Protein AF-A0A846J584-F1 (afdb_monomer_lite)

Secondary structure (DSSP, 8-state):
-EEEEEES---HHHHHHHHHHHHHH-SS-EEEEEEEEHHHHHHHHTT-TT-EEEEE-SSS--HHHHTT-HHHHHHHHT--BSEEEEE-SSSS-TTTHHHHHHHTTS-BS-EEEE-TT--EEEE---HHHHHHHHHHHHHHHHHHHHHHHHHHHHHHHHHHHHHHHHHHH----S-HHHHHHHHHHH--HHHHHHHHHHHHHHTT-EEE-HHHIIIIITTSS--EEEEEEEE-S-STHHHHHHHHHHHHT---EEEE-TTT--HHHHHHHHHTT-EEEEEE-HHHHHHHHTT-SS--HHHHHHHHHHHHHHHHHHHHHHT----EEEE---HHHHHHTB-GGGGTTTS-GGGGT-SEETT-HHHHHHT--EEEEB--TTBGGGBSSS--HHHHHHHT-SEEEEEE-GGGGS--HHHHHHHHHHHHTT-SB-----------TT-B-

pLDDT: mean 90.11, std 8.94, range [53.75, 98.88]

Foldseek 3Di:
DAEEEEEEDAPPLQVVVVVVVVVVVDPDDYQYEYEYEPVRCVVPCVPCVRYHYQYDDDPDQAPVSVVVCPVSLCVQAVDAHAEYEYEYAAPDDPPCLRVLLVVLSGHYPWYWYAYNVRDIDIDDRDNVVSVVVVVVLVVVLVQLVVQQVVCVVVVVVVLVVQLCCCVPVVDDPLADDVNLCCCLRRLFLVSVVLSLLVLCVVLQEQAEEPVCCVPPPQPHQGFYEAAEEEAPDQDCLLVVNLVSCVVVVYEYEYADEPVNDDLVSLLVCVVSVHAYAHADAQLLVQCVVVVNQEDDPVSLVVSLVVLLVVQVVSCVSNVHQHAEYEYDPDPSCVSHLATPCLSPPPDDCVSSVHNYYPLHPCCCVPGEQAEWEFAACLEQSGTPAQDDSSVCVVVVRRYYYYYYHSDNSGDDSVVSSVSVVCVVVVNGHNGDHDGDDRQDPRRGD

Radius of gyration: 26.28 Å; chains: 1; bounding box: 61×55×70 Å

Sequence (445 aa):
MKKIMIIRSANLKVINNLIKFINNKFQEEVKIYCLTNESGYENLRLQHRNIKFLIYKYNIFGYKFLRKDKSLLNSINKNIYDELYIPSSYDHFEDLYNVLEIASKIKSKKYILYDCNSNMKEITLSYYDIVLTNLHRKLIKIMLTITEKFYSIIRKIYTRGILNKVLKKDVRVDIGDKFLKDIILYNNRFDYYKCYIELAKAKGYIVTSLIDYINNYKDSNESVLILRHDVDSKTDNTKKMFEIECKKKVYSTYYFRWETFNKELINNINQNEFEVGLHYETLAEYCIKNNILTVNKEQIDECREILRQEIIDFNKKANVKVKTVANHGHPYNIHLKVSNNILLEDRDYRYFGVELEAYDKKLYEDYIVTHIMDNNIMVNYGFSYKSNPIEAIKRGDKVIVFLAHPEHWRYSLNDRLKMYLNYKNGNYVKSTYREFVRILKEGIL

Structure (mmCIF, N/CA/C/O backbone):
data_AF-A0A846J584-F1
#
_entry.id   AF-A0A846J584-F1
#
loop_
_atom_site.group_PDB
_atom_site.id
_atom_site.type_symbol
_atom_site.label_atom_id
_atom_site.label_alt_id
_atom_site.label_comp_id
_atom_site.label_asym_id
_atom_site.label_entity_id
_atom_site.label_seq_id
_atom_site.pdbx_PDB_ins_code
_atom_site.Cartn_x
_atom_site.Cartn_y
_atom_site.Cartn_z
_atom_site.occupancy
_atom_site.B_iso_or_equiv
_atom_site.auth_seq_id
_atom_site.auth_comp_id
_atom_site.auth_asym_id
_atom_site.auth_atom_id
_atom_site.pdbx_PDB_model_num
ATOM 1 N N . MET A 1 1 ? 25.401 -9.742 -47.052 1.00 85.25 1 MET A N 1
ATOM 2 C CA . MET A 1 1 ? 25.636 -9.601 -45.595 1.00 85.25 1 MET A CA 1
ATOM 3 C C . MET A 1 1 ? 24.681 -8.573 -45.002 1.00 85.25 1 MET A C 1
ATOM 5 O O . MET A 1 1 ? 24.826 -7.378 -45.268 1.00 85.25 1 MET A O 1
ATOM 9 N N . LYS A 1 2 ? 23.697 -9.032 -44.223 1.00 91.25 2 LYS A N 1
ATOM 10 C CA . LYS A 1 2 ? 22.693 -8.158 -43.590 1.00 91.25 2 LYS A CA 1
ATOM 11 C C . LYS A 1 2 ? 23.278 -7.401 -42.404 1.00 91.25 2 LYS A C 1
ATOM 13 O O . LYS A 1 2 ? 24.132 -7.926 -41.692 1.00 91.25 2 LYS A O 1
ATOM 18 N N . LYS A 1 3 ? 22.816 -6.171 -42.175 1.00 94.81 3 LYS A N 1
ATOM 19 C CA . LYS A 1 3 ? 23.233 -5.344 -41.030 1.00 94.81 3 LYS A CA 1
ATOM 20 C C . LYS A 1 3 ? 22.085 -5.217 -40.042 1.00 94.81 3 LYS A C 1
ATOM 22 O O . LYS A 1 3 ? 21.055 -4.639 -40.377 1.00 94.81 3 LYS A O 1
ATOM 27 N N . ILE A 1 4 ? 22.278 -5.702 -38.821 1.00 96.31 4 ILE A N 1
ATOM 28 C CA . ILE A 1 4 ? 21.248 -5.699 -37.775 1.00 96.31 4 ILE A CA 1
ATOM 29 C C . ILE A 1 4 ? 21.679 -4.780 -36.640 1.00 96.31 4 ILE A C 1
ATOM 31 O O . ILE A 1 4 ? 22.832 -4.829 -36.214 1.00 96.31 4 ILE A O 1
ATOM 35 N N . MET A 1 5 ? 20.767 -3.935 -36.161 1.00 96.31 5 MET A N 1
ATOM 36 C CA . MET A 1 5 ? 20.988 -3.080 -34.994 1.00 96.31 5 MET A CA 1
ATOM 37 C C . MET A 1 5 ? 20.191 -3.605 -33.801 1.00 96.31 5 MET A C 1
ATOM 39 O O . MET A 1 5 ? 19.013 -3.913 -33.930 1.00 96.31 5 MET A O 1
ATOM 43 N N . ILE A 1 6 ? 20.809 -3.631 -32.627 1.00 94.56 6 ILE A N 1
ATOM 44 C CA . ILE A 1 6 ? 20.147 -3.823 -31.337 1.00 94.56 6 ILE A CA 1
ATOM 45 C C . ILE A 1 6 ? 20.335 -2.532 -30.537 1.00 94.56 6 ILE A C 1
ATOM 47 O O . ILE A 1 6 ? 21.457 -2.034 -30.425 1.00 94.56 6 ILE A O 1
ATOM 51 N N . ILE A 1 7 ? 19.254 -1.964 -29.999 1.00 89.62 7 ILE A N 1
ATOM 52 C CA . ILE A 1 7 ? 19.310 -0.742 -29.185 1.00 89.62 7 ILE A CA 1
ATOM 53 C C . ILE A 1 7 ? 18.897 -1.043 -27.753 1.00 89.62 7 ILE A C 1
ATOM 55 O O . ILE A 1 7 ? 17.764 -1.462 -27.542 1.00 89.62 7 ILE A O 1
ATOM 59 N N . ARG A 1 8 ? 19.757 -0.656 -26.797 1.00 79.25 8 ARG A N 1
ATOM 60 C CA . ARG A 1 8 ? 19.634 -0.856 -25.343 1.00 79.25 8 ARG A CA 1
ATOM 61 C C . ARG A 1 8 ? 19.942 -2.302 -24.933 1.00 79.25 8 ARG A C 1
ATOM 63 O O . ARG A 1 8 ? 19.627 -3.251 -25.642 1.00 79.25 8 ARG A O 1
ATOM 70 N N . SER A 1 9 ? 20.566 -2.464 -23.767 1.00 66.94 9 SER A N 1
ATOM 71 C CA . SER A 1 9 ? 20.728 -3.767 -23.121 1.00 66.94 9 SER A CA 1
ATOM 72 C C . SER A 1 9 ? 19.435 -4.198 -22.417 1.00 66.94 9 SER A C 1
ATOM 74 O O . SER A 1 9 ? 18.759 -3.400 -21.763 1.00 66.94 9 SER A O 1
ATOM 76 N N . ALA A 1 10 ? 19.101 -5.477 -22.540 1.00 74.44 10 ALA A N 1
ATOM 77 C CA . ALA A 1 10 ? 18.152 -6.174 -21.677 1.00 74.44 10 ALA A CA 1
ATOM 78 C C . ALA A 1 10 ? 18.933 -7.144 -20.779 1.00 74.44 10 ALA A C 1
ATOM 80 O O . ALA A 1 10 ? 20.167 -7.176 -20.820 1.00 74.44 10 ALA A O 1
ATOM 81 N N . ASN A 1 11 ? 18.237 -7.935 -19.963 1.00 79.44 11 ASN A N 1
ATOM 82 C CA . ASN A 1 11 ? 18.909 -9.002 -19.231 1.00 79.44 11 ASN A CA 1
ATOM 83 C C . ASN A 1 11 ? 19.603 -9.972 -20.214 1.00 79.44 11 ASN A C 1
ATOM 85 O O . ASN A 1 11 ? 19.223 -10.098 -21.384 1.00 79.44 11 ASN A O 1
ATOM 89 N N . LEU A 1 12 ? 20.643 -10.649 -19.728 1.00 81.00 12 LEU A N 1
ATOM 90 C CA . LEU A 1 12 ? 21.519 -11.469 -20.563 1.00 81.00 12 LEU A CA 1
ATOM 91 C C . LEU A 1 12 ? 20.762 -12.588 -21.293 1.00 81.00 12 LEU A C 1
ATOM 93 O O . LEU A 1 12 ? 21.022 -12.849 -22.463 1.00 81.00 12 LEU A O 1
ATOM 97 N N . LYS A 1 13 ? 19.772 -13.194 -20.626 1.00 82.94 13 LYS A N 1
ATOM 98 C CA . LYS A 1 13 ? 18.920 -14.244 -21.196 1.00 82.94 13 LYS A CA 1
ATOM 99 C C . LYS A 1 13 ? 18.160 -13.749 -22.431 1.00 82.94 13 LYS A C 1
ATOM 101 O O . LYS A 1 13 ? 18.179 -14.418 -23.461 1.00 82.94 13 LYS A O 1
ATOM 106 N N . VAL A 1 14 ? 17.539 -12.572 -22.354 1.00 85.06 14 VAL A N 1
ATOM 107 C CA . VAL A 1 14 ? 16.787 -11.976 -23.471 1.00 85.06 14 VAL A CA 1
ATOM 108 C C . VAL A 1 14 ? 17.706 -11.652 -24.642 1.00 85.06 14 VAL A C 1
ATOM 110 O O . VAL A 1 14 ? 17.381 -11.990 -25.778 1.00 85.06 14 VAL A O 1
ATOM 113 N N . ILE A 1 15 ? 18.871 -11.055 -24.378 1.00 88.81 15 ILE A N 1
ATOM 114 C CA . ILE A 1 15 ? 19.837 -10.734 -25.435 1.00 88.81 15 ILE A CA 1
ATOM 115 C C . ILE A 1 15 ? 20.374 -12.005 -26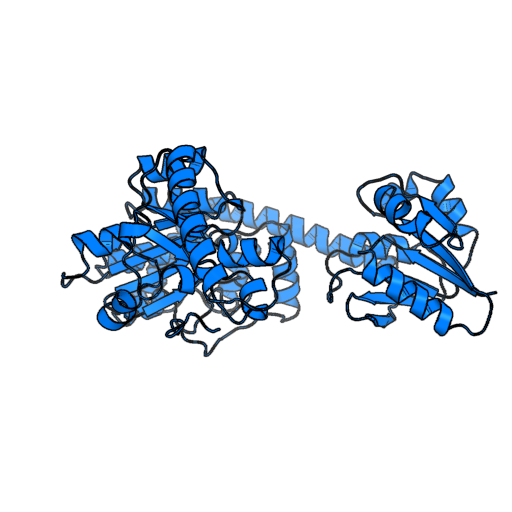.106 1.00 88.81 15 ILE A C 1
ATOM 117 O O . ILE A 1 15 ? 20.438 -12.060 -27.332 1.00 88.81 15 ILE A O 1
ATOM 121 N N . ASN A 1 16 ? 20.691 -13.049 -25.335 1.00 88.75 16 ASN A N 1
ATOM 122 C CA . ASN A 1 16 ? 21.162 -14.326 -25.876 1.00 88.75 16 ASN A CA 1
ATOM 123 C C . ASN A 1 16 ? 20.105 -14.990 -26.769 1.00 88.75 16 ASN A C 1
ATOM 125 O O . ASN A 1 16 ? 20.427 -15.446 -27.868 1.00 88.75 16 ASN A O 1
ATOM 129 N N . ASN A 1 17 ? 18.842 -14.989 -26.336 1.00 90.31 17 ASN A N 1
ATOM 130 C CA . ASN A 1 17 ? 17.733 -15.512 -27.131 1.00 90.31 17 ASN A CA 1
ATOM 131 C C . ASN A 1 17 ? 17.541 -14.717 -28.428 1.00 90.31 17 ASN A C 1
ATOM 133 O O . ASN A 1 17 ? 17.420 -15.314 -29.496 1.00 90.31 17 ASN A O 1
ATOM 137 N N . LEU A 1 18 ? 17.589 -13.384 -28.351 1.00 92.94 18 LEU A N 1
ATOM 138 C CA . LEU A 1 18 ? 17.469 -12.512 -29.516 1.00 92.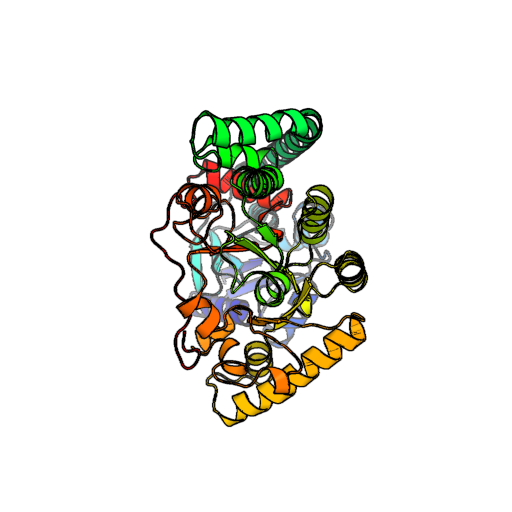94 18 LEU A CA 1
ATOM 139 C C . LEU A 1 18 ? 18.601 -12.748 -30.528 1.00 92.94 18 LEU A C 1
ATOM 141 O O . LEU A 1 18 ? 18.347 -12.842 -31.726 1.00 92.94 18 LEU A O 1
ATOM 145 N N . ILE A 1 19 ? 19.848 -12.880 -30.072 1.00 91.19 19 ILE A N 1
ATOM 146 C CA . ILE A 1 19 ? 20.993 -13.145 -30.957 1.00 91.19 19 ILE A CA 1
ATOM 147 C C . ILE A 1 19 ? 20.850 -14.512 -31.630 1.00 91.19 19 ILE A C 1
ATOM 149 O O . ILE A 1 19 ? 21.031 -14.619 -32.844 1.00 91.19 19 ILE A O 1
ATOM 153 N N . LYS A 1 20 ? 20.473 -15.548 -30.869 1.00 91.00 20 LYS A N 1
ATOM 154 C CA . LYS A 1 20 ? 20.197 -16.884 -31.417 1.00 91.00 20 LYS A CA 1
ATOM 155 C C . LYS A 1 20 ? 19.099 -16.826 -32.479 1.00 91.00 20 LYS A C 1
ATOM 157 O O . LYS A 1 20 ? 19.246 -17.415 -33.546 1.00 91.00 20 LYS A O 1
ATOM 162 N N . PHE A 1 21 ? 18.030 -16.080 -32.210 1.00 92.31 21 PHE A N 1
ATOM 163 C CA . PHE A 1 21 ? 16.949 -15.861 -33.161 1.00 92.31 21 PHE A CA 1
ATOM 164 C C . PHE A 1 21 ? 17.435 -15.174 -34.446 1.00 92.31 21 PHE A C 1
ATOM 166 O O . PHE A 1 21 ? 17.156 -15.670 -35.534 1.00 92.31 21 PHE A O 1
ATOM 173 N N . ILE A 1 22 ? 18.197 -14.078 -34.340 1.00 92.69 22 ILE A N 1
ATOM 174 C CA . ILE A 1 22 ? 18.735 -13.344 -35.498 1.00 92.69 22 ILE A CA 1
ATOM 175 C C . ILE A 1 22 ? 19.598 -14.262 -36.372 1.00 92.69 22 ILE A C 1
ATOM 177 O O . ILE A 1 22 ? 19.417 -14.287 -37.588 1.00 92.69 22 ILE A O 1
ATOM 181 N N . ASN A 1 23 ? 20.497 -15.036 -35.758 1.00 89.62 23 ASN A N 1
ATOM 182 C CA . ASN A 1 23 ? 21.382 -15.951 -36.481 1.00 89.62 23 ASN A CA 1
ATOM 183 C C . ASN A 1 23 ? 20.608 -17.078 -37.176 1.00 89.62 23 ASN A C 1
ATOM 185 O O . ASN A 1 23 ? 20.941 -17.440 -38.295 1.00 89.62 23 ASN A O 1
ATOM 189 N N . ASN A 1 24 ? 19.553 -17.605 -36.549 1.00 89.62 24 ASN A N 1
ATOM 190 C CA . ASN A 1 24 ? 18.721 -18.644 -37.159 1.00 89.62 24 ASN A CA 1
ATOM 191 C C . ASN A 1 24 ? 17.820 -18.097 -38.275 1.00 89.62 24 ASN A C 1
ATOM 193 O O . ASN A 1 24 ? 17.528 -18.797 -39.241 1.00 89.62 24 ASN A O 1
ATOM 197 N N . LYS A 1 25 ? 17.345 -16.854 -38.134 1.00 90.19 25 LYS A N 1
ATOM 198 C CA . LYS A 1 25 ? 16.431 -16.213 -39.087 1.00 90.19 25 LYS A CA 1
ATOM 199 C C . LYS A 1 25 ? 17.097 -15.942 -40.434 1.00 90.19 25 LYS A C 1
ATOM 201 O O . LYS A 1 25 ? 16.431 -15.988 -41.468 1.00 90.19 25 LYS A O 1
ATOM 206 N N . PHE A 1 26 ? 18.379 -15.595 -40.434 1.00 85.69 26 PHE A N 1
ATOM 207 C CA . PHE A 1 26 ? 19.097 -15.232 -41.647 1.00 85.69 26 PHE A CA 1
ATOM 208 C C . PHE A 1 26 ? 20.059 -16.349 -42.046 1.00 85.69 26 PHE A C 1
ATOM 210 O O . PHE A 1 26 ? 21.031 -16.615 -41.357 1.00 85.69 26 PHE A O 1
ATOM 217 N N . GLN A 1 27 ? 19.796 -16.968 -43.198 1.00 69.94 27 GLN A N 1
ATOM 218 C CA . GLN A 1 27 ? 20.625 -18.034 -43.781 1.00 69.94 27 GLN A CA 1
ATOM 219 C C . GLN A 1 27 ? 21.955 -17.524 -44.379 1.00 69.94 27 GLN A C 1
ATOM 221 O O . GLN A 1 27 ? 22.764 -18.313 -44.854 1.00 69.94 27 GLN A O 1
ATOM 226 N N . GLU A 1 28 ? 22.185 -16.208 -44.363 1.00 78.44 28 GLU A N 1
ATOM 227 C CA . GLU A 1 28 ? 23.407 -15.544 -44.826 1.00 78.44 28 GLU A CA 1
ATOM 228 C C . GLU A 1 28 ? 24.179 -14.950 -43.643 1.00 78.44 28 GLU A C 1
ATOM 230 O O . GLU A 1 28 ? 23.599 -14.662 -42.598 1.00 78.44 28 GLU A O 1
ATOM 235 N N . GLU A 1 29 ? 25.467 -14.651 -43.836 1.00 83.19 29 GLU A N 1
ATOM 236 C CA . GLU A 1 29 ? 26.279 -13.963 -42.830 1.00 83.19 29 GLU A CA 1
ATOM 237 C C . GLU A 1 29 ? 25.652 -12.608 -42.422 1.00 83.19 29 GLU A C 1
ATOM 239 O O . GLU A 1 29 ? 25.266 -11.777 -43.262 1.00 83.19 29 GLU A O 1
ATOM 244 N N . VAL A 1 30 ? 25.540 -12.382 -41.108 1.00 91.44 30 VAL A N 1
ATOM 245 C CA . VAL A 1 30 ? 24.916 -11.197 -40.503 1.00 91.44 30 VAL A CA 1
ATOM 246 C C . VAL A 1 30 ? 25.947 -10.411 -39.707 1.00 91.44 30 VAL A C 1
ATOM 248 O O . VAL A 1 30 ? 26.679 -10.959 -38.889 1.00 91.44 30 VAL A O 1
ATOM 251 N N . LYS A 1 31 ? 25.947 -9.088 -39.873 1.00 94.25 31 LYS A N 1
ATOM 252 C CA . LYS A 1 31 ? 26.741 -8.172 -39.056 1.00 94.25 31 LYS A CA 1
ATOM 253 C C . LYS A 1 31 ? 25.859 -7.484 -38.021 1.00 94.25 31 LYS A C 1
ATOM 255 O O . LYS A 1 31 ? 25.029 -6.642 -38.372 1.00 94.25 31 LYS A O 1
ATOM 260 N N . ILE A 1 32 ? 26.060 -7.825 -36.751 1.00 94.25 32 ILE A N 1
ATOM 261 C CA . ILE A 1 32 ? 25.271 -7.302 -35.631 1.00 94.25 32 ILE A CA 1
ATOM 262 C C . ILE A 1 32 ? 25.986 -6.107 -34.993 1.00 94.25 32 ILE A C 1
ATOM 264 O O . ILE A 1 32 ? 27.171 -6.165 -34.661 1.00 94.25 32 ILE A O 1
ATOM 268 N N . TYR A 1 33 ? 25.241 -5.024 -34.803 1.00 95.38 33 TYR A N 1
ATOM 269 C CA . TYR A 1 33 ? 25.648 -3.822 -34.091 1.00 95.38 33 TYR A CA 1
ATOM 270 C C . TYR A 1 33 ? 24.803 -3.697 -32.824 1.00 95.38 33 TYR A C 1
ATOM 272 O O . TYR A 1 33 ? 23.591 -3.888 -32.878 1.00 95.38 33 TYR A O 1
ATOM 280 N N . CYS A 1 34 ? 25.419 -3.362 -31.692 1.00 93.31 34 CYS A N 1
ATOM 281 C CA . CYS A 1 34 ? 24.706 -3.200 -30.425 1.00 93.31 34 CYS A CA 1
ATOM 282 C C . CYS A 1 34 ? 25.018 -1.839 -29.802 1.00 93.31 34 CYS A C 1
ATOM 284 O O . CYS A 1 34 ? 26.150 -1.586 -29.386 1.00 93.31 34 CYS A O 1
ATOM 286 N N . LEU A 1 35 ? 24.014 -0.963 -29.745 1.00 92.50 35 LEU A N 1
ATOM 287 C CA . LEU A 1 35 ? 24.073 0.300 -29.016 1.00 92.50 35 LEU A CA 1
ATOM 288 C C . LEU A 1 35 ? 23.694 0.039 -27.553 1.00 92.50 35 LEU A C 1
ATOM 290 O O . LEU A 1 35 ? 22.526 -0.202 -27.250 1.00 92.50 35 LEU A O 1
ATOM 294 N N . THR A 1 36 ? 24.666 0.107 -26.644 1.00 88.31 36 THR A N 1
ATOM 295 C CA . THR A 1 36 ? 24.496 -0.218 -25.215 1.00 88.31 36 THR A CA 1
ATOM 296 C C . THR A 1 36 ? 25.298 0.728 -24.324 1.00 88.31 36 THR A C 1
ATOM 298 O O . THR A 1 36 ? 26.233 1.368 -24.791 1.00 88.31 36 THR A O 1
ATOM 301 N N . ASN A 1 37 ? 24.949 0.828 -23.039 1.00 84.94 37 ASN A N 1
ATOM 302 C CA . ASN A 1 37 ? 25.782 1.508 -22.044 1.00 84.94 37 ASN A CA 1
ATOM 303 C C . ASN A 1 37 ? 27.000 0.650 -21.649 1.00 84.94 37 ASN A C 1
ATOM 305 O O . ASN A 1 37 ? 27.089 -0.518 -22.033 1.00 84.94 37 ASN A O 1
ATOM 309 N N . GLU A 1 38 ? 27.920 1.225 -20.870 1.00 83.38 38 GLU A N 1
ATOM 310 C CA . GLU A 1 38 ? 29.148 0.549 -20.416 1.00 83.38 38 GLU A CA 1
ATOM 311 C C . GLU A 1 38 ? 28.853 -0.751 -19.661 1.00 83.38 38 GLU A C 1
ATOM 313 O O . GLU A 1 38 ? 29.389 -1.795 -20.013 1.00 83.38 38 GLU A O 1
ATOM 318 N N . SER A 1 39 ? 27.912 -0.731 -18.712 1.00 78.31 39 SER A N 1
ATOM 319 C CA . SER A 1 39 ? 27.502 -1.941 -17.984 1.00 78.31 39 SER A CA 1
ATOM 320 C C . SER A 1 39 ? 26.997 -3.052 -18.918 1.00 78.31 39 SER A C 1
ATOM 322 O O . SER A 1 39 ? 27.375 -4.213 -18.775 1.00 78.31 39 SER A O 1
ATOM 324 N N . GLY A 1 40 ? 26.173 -2.723 -19.917 1.00 78.75 40 GLY A N 1
ATOM 325 C CA . GLY A 1 40 ? 25.707 -3.705 -20.895 1.00 78.75 40 GLY A CA 1
ATOM 326 C C . GLY A 1 40 ? 26.818 -4.203 -21.822 1.00 78.75 40 GLY A C 1
ATOM 327 O O . GLY A 1 40 ? 26.813 -5.372 -22.192 1.00 78.75 40 GLY A O 1
ATOM 328 N N . TYR A 1 41 ? 27.793 -3.358 -22.166 1.00 85.75 41 TYR A N 1
ATOM 329 C CA . TYR A 1 41 ? 28.973 -3.778 -22.925 1.00 85.75 41 TYR A CA 1
ATOM 330 C C . TYR A 1 41 ? 29.812 -4.793 -22.142 1.00 85.75 41 TYR A C 1
ATOM 332 O O . TYR A 1 41 ? 30.124 -5.857 -22.674 1.00 85.75 41 TYR A O 1
ATOM 340 N N . GLU A 1 42 ? 30.117 -4.499 -20.877 1.00 83.88 42 GLU A N 1
ATOM 341 C CA . GLU A 1 42 ? 30.873 -5.393 -19.994 1.00 83.88 42 GLU A CA 1
ATOM 342 C C . GLU A 1 42 ? 30.204 -6.768 -19.869 1.00 83.88 42 GLU A C 1
ATOM 344 O O . GLU A 1 42 ? 30.867 -7.796 -20.006 1.00 83.88 42 GLU A O 1
ATOM 349 N N . ASN A 1 43 ? 28.875 -6.790 -19.734 1.00 80.44 43 ASN A N 1
ATOM 350 C CA . ASN A 1 43 ? 28.099 -8.026 -19.637 1.00 80.44 43 ASN A CA 1
ATOM 351 C C . ASN A 1 43 ? 28.057 -8.848 -20.940 1.00 80.44 43 ASN A C 1
ATOM 353 O O . ASN A 1 43 ? 27.939 -10.070 -20.889 1.00 80.44 43 ASN A O 1
ATOM 357 N N . LEU A 1 44 ? 28.125 -8.206 -22.112 1.00 82.56 44 LEU A N 1
ATOM 358 C CA . LEU A 1 44 ? 27.898 -8.872 -23.404 1.00 82.56 44 LEU A CA 1
ATOM 359 C C . LEU A 1 44 ? 29.184 -9.221 -24.161 1.00 82.56 44 LEU A C 1
ATOM 361 O O . LEU A 1 44 ? 29.205 -10.203 -24.907 1.00 82.56 44 LEU A O 1
ATOM 365 N N . ARG A 1 45 ? 30.263 -8.448 -23.985 1.00 84.81 45 ARG A N 1
ATOM 366 C CA . ARG A 1 45 ? 31.481 -8.560 -24.808 1.00 84.81 45 ARG A CA 1
ATOM 367 C C . ARG A 1 45 ? 32.186 -9.914 -24.706 1.00 84.81 45 ARG A C 1
ATOM 369 O O . ARG A 1 45 ? 32.793 -10.357 -25.675 1.00 84.81 45 ARG A O 1
ATOM 376 N N . LEU A 1 46 ? 32.106 -10.567 -23.544 1.00 82.38 46 LEU A N 1
ATOM 377 C CA . LEU A 1 46 ? 32.776 -11.848 -23.299 1.00 82.38 46 LEU A CA 1
ATOM 378 C C . LEU A 1 46 ? 32.079 -13.009 -24.019 1.00 82.38 46 LEU A C 1
ATOM 380 O O . LEU A 1 46 ? 32.752 -13.931 -24.473 1.00 82.38 46 LEU A O 1
ATOM 384 N N . GLN A 1 47 ? 30.751 -12.943 -24.152 1.00 81.50 47 GLN A N 1
ATOM 385 C CA . GLN A 1 47 ? 29.934 -14.002 -24.754 1.00 81.50 47 GLN A CA 1
ATOM 386 C C . GLN A 1 47 ? 29.743 -13.817 -26.265 1.00 81.50 47 GLN A C 1
ATOM 388 O O . GLN A 1 47 ? 29.555 -14.796 -26.980 1.00 81.50 47 GLN A O 1
ATOM 393 N N . HIS A 1 48 ? 29.836 -12.581 -26.770 1.00 82.25 48 HIS A N 1
ATOM 394 C CA . HIS A 1 48 ? 29.495 -12.252 -28.158 1.00 82.25 48 HIS A CA 1
ATOM 395 C C . HIS A 1 48 ? 30.599 -11.461 -28.865 1.00 82.25 48 HIS A C 1
ATOM 397 O O . HIS A 1 48 ? 30.469 -10.260 -29.110 1.00 82.25 48 HIS A O 1
ATOM 403 N N . ARG A 1 49 ? 31.687 -12.146 -29.242 1.00 79.75 49 ARG A N 1
ATOM 404 C CA . ARG A 1 49 ? 32.859 -11.527 -29.903 1.00 79.75 49 ARG A CA 1
ATOM 405 C C . ARG A 1 49 ? 32.569 -10.958 -31.297 1.00 79.75 49 ARG A C 1
ATOM 407 O O . ARG A 1 49 ? 33.271 -10.060 -31.748 1.00 79.75 49 ARG A O 1
ATOM 414 N N . ASN A 1 50 ? 31.517 -11.443 -31.954 1.00 83.56 50 ASN A N 1
ATOM 415 C CA . ASN A 1 50 ? 31.168 -11.060 -33.326 1.00 83.56 50 ASN A CA 1
ATOM 416 C C . ASN A 1 50 ? 30.249 -9.823 -33.397 1.00 83.56 50 ASN A C 1
ATOM 418 O O . ASN A 1 50 ? 29.884 -9.383 -34.488 1.00 83.56 50 ASN A O 1
ATOM 422 N N . ILE A 1 51 ? 29.870 -9.245 -32.250 1.00 90.19 51 ILE A N 1
ATOM 423 C CA . ILE A 1 51 ? 29.030 -8.045 -32.187 1.00 90.19 51 ILE A CA 1
ATOM 424 C C . ILE A 1 51 ? 29.897 -6.791 -32.198 1.00 90.19 51 ILE A C 1
ATOM 426 O O . ILE A 1 51 ? 30.816 -6.627 -31.397 1.00 90.19 51 ILE A O 1
ATOM 430 N N . LYS A 1 52 ? 29.546 -5.839 -33.066 1.00 93.69 52 LYS A N 1
ATOM 431 C CA . LYS A 1 52 ? 30.138 -4.504 -33.042 1.00 93.69 52 LYS A CA 1
ATOM 432 C C . LYS A 1 52 ? 29.405 -3.613 -32.039 1.00 93.69 52 LYS A C 1
ATOM 434 O O . LYS A 1 52 ? 28.311 -3.120 -32.312 1.00 93.69 52 LYS A O 1
ATOM 439 N N . PHE A 1 53 ? 30.028 -3.372 -30.893 1.00 91.44 53 PHE A N 1
ATOM 440 C CA . PHE A 1 53 ? 29.461 -2.516 -29.854 1.00 91.44 53 PHE A CA 1
ATOM 441 C C . PHE A 1 53 ? 29.637 -1.024 -30.162 1.00 91.44 53 PHE A C 1
ATOM 443 O O . PHE A 1 53 ? 30.685 -0.570 -30.622 1.00 91.44 53 PHE A O 1
ATOM 450 N N . LEU A 1 54 ? 28.581 -0.260 -29.892 1.00 92.25 54 LEU A N 1
ATOM 451 C CA . LEU A 1 54 ? 28.522 1.194 -29.943 1.00 92.25 54 LEU A CA 1
ATOM 452 C C . LEU A 1 54 ? 28.204 1.665 -28.518 1.00 92.25 54 LEU A C 1
ATOM 454 O O . LEU A 1 54 ? 27.092 1.470 -28.033 1.00 92.25 54 LEU A O 1
ATOM 458 N N . ILE A 1 55 ? 29.201 2.212 -27.820 1.00 88.69 55 ILE A N 1
ATOM 459 C CA . ILE A 1 55 ? 29.104 2.466 -26.376 1.00 88.69 55 ILE A CA 1
ATOM 460 C C . ILE A 1 55 ? 28.479 3.835 -26.117 1.00 88.69 55 ILE A C 1
ATOM 462 O O . ILE A 1 55 ? 29.001 4.872 -26.521 1.00 88.69 55 ILE A O 1
ATOM 466 N N . TYR A 1 56 ? 27.360 3.822 -25.407 1.00 83.00 56 TYR A N 1
ATOM 467 C CA . TYR A 1 56 ? 26.604 4.985 -24.990 1.00 83.00 56 TYR A CA 1
ATOM 468 C C . TYR A 1 56 ? 27.017 5.413 -23.576 1.00 83.00 56 TYR A C 1
ATOM 470 O O . TYR A 1 56 ? 26.721 4.734 -22.595 1.00 83.00 56 TYR A O 1
ATOM 478 N N . LYS A 1 57 ? 27.692 6.560 -23.469 1.00 80.19 57 LYS A N 1
ATOM 479 C CA . LYS A 1 57 ? 28.378 7.012 -22.242 1.00 80.19 57 LYS A CA 1
ATOM 480 C C . LYS A 1 57 ? 27.471 7.575 -21.140 1.00 80.19 57 LYS A C 1
ATOM 482 O O . LYS A 1 57 ? 27.958 7.973 -20.090 1.00 80.19 57 LYS A O 1
ATOM 487 N N . TYR A 1 58 ? 26.164 7.678 -21.375 1.00 70.44 58 TYR A N 1
ATOM 488 C CA . TYR A 1 58 ? 25.234 8.253 -20.402 1.00 70.44 58 TYR A CA 1
ATOM 489 C C . TYR A 1 58 ? 24.382 7.165 -19.746 1.00 70.44 58 TYR A C 1
ATOM 491 O O . TYR A 1 58 ? 23.862 6.279 -20.419 1.00 70.44 58 TYR A O 1
ATOM 499 N N . ASN A 1 59 ? 24.149 7.285 -18.438 1.00 60.66 59 ASN A N 1
ATOM 500 C CA . ASN A 1 59 ? 23.319 6.330 -17.692 1.00 60.66 59 ASN A CA 1
ATOM 501 C C . ASN A 1 59 ? 21.852 6.320 -18.155 1.00 60.66 59 ASN A C 1
ATOM 503 O O . ASN A 1 59 ? 21.170 5.305 -18.044 1.00 60.66 59 ASN A O 1
ATOM 507 N N . ILE A 1 60 ? 21.369 7.435 -18.715 1.00 63.47 60 ILE A N 1
ATOM 508 C CA . ILE A 1 60 ? 20.005 7.565 -19.237 1.00 63.47 60 ILE A CA 1
ATOM 509 C C . ILE A 1 60 ? 20.029 7.446 -20.763 1.00 63.47 60 ILE A C 1
ATOM 511 O O . ILE A 1 60 ? 20.482 8.354 -21.469 1.00 63.47 60 ILE A O 1
ATOM 515 N N . PHE A 1 61 ? 19.497 6.335 -21.274 1.00 69.25 61 PHE A N 1
ATOM 516 C CA . PHE A 1 61 ? 19.294 6.092 -22.704 1.00 69.25 61 PHE A CA 1
ATOM 517 C C . PHE A 1 61 ? 18.257 7.075 -23.257 1.00 69.25 61 PHE A C 1
ATOM 519 O O . PHE A 1 61 ? 17.067 6.889 -23.031 1.00 69.25 61 PHE A O 1
ATOM 526 N N . GLY A 1 62 ? 18.684 8.137 -23.948 1.00 69.75 62 GLY A N 1
ATOM 527 C CA . GLY A 1 62 ? 17.775 9.114 -24.548 1.00 69.75 62 GLY A CA 1
ATOM 528 C C . GLY A 1 62 ? 18.421 10.029 -25.583 1.00 69.75 62 GLY A C 1
ATOM 529 O O . GLY A 1 62 ? 19.557 10.484 -25.435 1.00 69.75 62 GLY A O 1
ATOM 530 N N . TYR A 1 63 ? 17.669 10.341 -26.643 1.00 71.75 63 TYR A N 1
ATOM 531 C CA . TYR A 1 63 ? 18.203 11.012 -27.833 1.00 71.75 63 TYR A CA 1
ATOM 532 C C . TYR A 1 63 ? 18.832 12.386 -27.541 1.00 71.75 63 TYR A C 1
ATOM 534 O O . TYR A 1 63 ? 19.846 12.750 -28.139 1.00 71.75 63 TYR A O 1
ATOM 542 N N . LYS A 1 64 ? 18.302 13.134 -26.561 1.00 76.38 64 LYS A N 1
ATOM 543 C CA . LYS A 1 64 ? 18.862 14.427 -26.117 1.00 76.38 64 LYS A CA 1
ATOM 544 C C . LYS A 1 64 ? 20.330 14.334 -25.682 1.00 76.38 64 LYS A C 1
ATOM 546 O O . LYS A 1 64 ? 21.053 15.323 -25.830 1.00 76.38 64 LYS A O 1
ATOM 551 N N . PHE A 1 65 ? 20.753 13.200 -25.129 1.00 80.44 65 PHE A N 1
ATOM 552 C CA . PHE A 1 65 ? 22.140 12.974 -24.733 1.00 80.44 65 PHE A CA 1
ATOM 553 C C . PHE A 1 65 ? 22.934 12.324 -25.867 1.00 80.44 65 PHE A C 1
ATOM 555 O O . PHE A 1 65 ? 24.042 12.777 -26.134 1.00 80.44 65 PHE A O 1
ATOM 562 N N . LEU A 1 66 ? 22.335 11.384 -26.617 1.00 81.44 66 LEU A N 1
ATOM 563 C CA . LEU A 1 66 ? 22.958 10.809 -27.818 1.00 81.44 66 LEU A CA 1
ATOM 564 C C . LEU A 1 66 ? 23.435 11.893 -28.793 1.00 81.44 66 LEU A C 1
ATOM 566 O O . LEU A 1 66 ? 24.558 11.837 -29.277 1.00 81.44 66 LEU A O 1
ATOM 570 N N . ARG A 1 67 ? 22.615 12.927 -29.031 1.00 82.00 67 ARG A N 1
ATOM 571 C CA . ARG A 1 67 ? 22.957 14.026 -29.950 1.00 82.00 67 ARG A CA 1
ATOM 572 C C . ARG A 1 67 ? 24.161 14.869 -29.537 1.00 82.00 67 ARG A C 1
ATOM 574 O O . ARG A 1 67 ? 24.671 15.626 -30.358 1.00 82.00 67 ARG A O 1
ATOM 581 N N . LYS A 1 68 ? 24.584 14.785 -28.273 1.00 85.56 68 LYS A N 1
ATOM 582 C CA . LYS A 1 68 ? 25.794 15.460 -27.792 1.00 85.56 68 LYS A CA 1
ATOM 583 C C . LYS A 1 68 ? 27.056 14.702 -28.211 1.00 85.56 68 LYS A C 1
ATOM 585 O O . LYS A 1 68 ? 28.093 15.330 -28.390 1.00 85.56 68 LYS A O 1
ATOM 590 N N . ASP A 1 69 ? 26.957 13.391 -28.431 1.00 87.56 69 ASP A N 1
ATOM 591 C CA . ASP A 1 69 ? 28.052 12.552 -28.912 1.00 87.56 69 ASP A CA 1
ATOM 592 C C . ASP A 1 69 ? 28.000 12.419 -30.443 1.00 87.56 69 ASP A C 1
ATOM 594 O O . ASP A 1 69 ? 27.474 11.459 -31.015 1.00 87.56 69 ASP A O 1
ATOM 598 N N . LYS A 1 70 ? 28.543 13.433 -31.129 1.00 87.06 70 LYS A N 1
ATOM 599 C CA . LYS A 1 70 ? 28.581 13.473 -32.601 1.00 87.06 70 LYS A CA 1
ATOM 600 C C . LYS A 1 70 ? 29.349 12.287 -33.196 1.00 87.06 70 LYS A C 1
ATOM 602 O O . LYS A 1 70 ? 28.987 11.811 -34.269 1.00 87.06 70 LYS A O 1
ATOM 607 N N . SER A 1 71 ? 30.384 11.797 -32.511 1.00 89.25 71 SER A N 1
ATOM 608 C CA . SER A 1 71 ? 31.201 10.670 -32.978 1.00 89.25 71 SER A CA 1
ATOM 609 C C . SER A 1 71 ? 30.400 9.366 -32.982 1.00 89.25 71 SER A C 1
ATOM 611 O O . SER A 1 71 ? 30.375 8.637 -33.983 1.00 89.25 71 SER A O 1
ATOM 613 N N . LEU A 1 72 ? 29.672 9.107 -31.892 1.00 89.25 72 LEU A N 1
ATOM 614 C CA . LEU A 1 72 ? 28.794 7.949 -31.772 1.00 89.25 72 LEU A CA 1
ATOM 615 C C . LEU A 1 72 ? 27.642 8.011 -32.781 1.00 89.25 72 LEU A C 1
ATOM 617 O O . LEU A 1 72 ? 27.385 7.026 -33.472 1.00 89.25 72 LEU A O 1
ATOM 621 N N . LEU A 1 73 ? 27.002 9.174 -32.939 1.00 87.44 73 LEU A N 1
ATOM 622 C CA . LEU A 1 73 ? 25.961 9.374 -33.953 1.00 87.44 73 LEU A CA 1
ATOM 623 C C . LEU A 1 73 ? 26.464 9.115 -35.372 1.00 87.44 73 LEU A C 1
ATOM 625 O O . LEU A 1 73 ? 25.808 8.407 -36.135 1.00 87.44 73 LEU A O 1
ATOM 629 N N . ASN A 1 74 ? 27.630 9.654 -35.725 1.00 87.69 74 ASN A N 1
ATOM 630 C CA . ASN A 1 74 ? 28.234 9.406 -37.029 1.00 87.69 74 ASN A CA 1
ATOM 631 C C . ASN A 1 74 ? 28.508 7.910 -37.220 1.00 87.69 74 ASN A C 1
ATOM 633 O O . ASN A 1 74 ? 28.256 7.368 -38.291 1.00 87.69 74 ASN A O 1
ATOM 637 N N . SER A 1 75 ? 28.961 7.214 -36.176 1.00 90.38 75 SER A N 1
ATOM 638 C CA . SER A 1 75 ? 29.206 5.768 -36.219 1.00 90.38 75 SER A CA 1
ATOM 639 C C . SER A 1 75 ? 27.928 4.948 -36.416 1.00 90.38 75 SER A C 1
ATOM 641 O O . SER A 1 75 ? 27.938 3.992 -37.192 1.00 90.38 75 SER A O 1
ATOM 643 N N . ILE A 1 76 ? 26.828 5.345 -35.773 1.00 91.00 76 ILE A N 1
ATOM 644 C CA . ILE A 1 76 ? 25.500 4.746 -35.955 1.00 91.00 76 ILE A CA 1
ATOM 645 C C . ILE A 1 76 ? 25.006 4.968 -37.391 1.00 91.00 76 ILE A C 1
ATOM 647 O O . ILE A 1 76 ? 24.613 4.011 -38.059 1.00 91.00 76 ILE A O 1
ATOM 651 N N . ASN A 1 77 ? 25.074 6.213 -37.870 1.00 87.81 77 ASN A N 1
ATOM 652 C CA . ASN A 1 77 ? 24.496 6.655 -39.142 1.00 87.81 77 ASN A CA 1
ATOM 653 C C . ASN A 1 77 ? 25.333 6.299 -40.380 1.00 87.81 77 ASN A C 1
ATOM 655 O O . ASN A 1 77 ? 24.856 6.466 -41.500 1.00 87.81 77 ASN A O 1
ATOM 659 N N . LYS A 1 78 ? 26.550 5.765 -40.202 1.00 90.69 78 LYS A N 1
ATOM 660 C CA . LYS A 1 78 ? 27.369 5.188 -41.287 1.00 90.69 78 LYS A CA 1
ATOM 661 C C . LYS A 1 78 ? 26.700 4.004 -41.991 1.00 90.69 78 LYS A C 1
ATOM 663 O O . LYS A 1 78 ? 27.150 3.605 -43.060 1.00 90.69 78 LYS A O 1
ATOM 668 N N . ASN A 1 79 ? 25.676 3.402 -41.388 1.00 90.94 79 ASN A N 1
ATOM 669 C CA . ASN A 1 79 ? 24.983 2.245 -41.938 1.00 90.94 79 ASN A CA 1
ATOM 670 C C . ASN A 1 79 ? 23.483 2.518 -42.071 1.00 90.94 79 ASN A C 1
ATOM 672 O O . ASN A 1 79 ? 22.898 3.254 -41.280 1.00 90.94 79 ASN A O 1
ATOM 676 N N . ILE A 1 80 ? 22.873 1.859 -43.053 1.00 91.88 80 ILE A N 1
ATOM 677 C CA . ILE A 1 80 ? 21.436 1.597 -43.091 1.00 91.88 80 ILE A CA 1
ATOM 678 C C . ILE A 1 80 ? 21.270 0.147 -42.638 1.00 91.88 80 ILE A C 1
ATOM 680 O O . ILE A 1 80 ? 21.962 -0.733 -43.156 1.00 91.88 80 ILE A O 1
ATOM 684 N N . TYR A 1 81 ? 20.417 -0.084 -41.645 1.00 95.25 81 TYR A N 1
ATOM 685 C CA . TYR A 1 81 ? 20.209 -1.408 -41.058 1.00 95.25 81 TYR A CA 1
ATOM 686 C C . TYR A 1 81 ? 19.004 -2.091 -41.699 1.00 95.25 81 TYR A C 1
ATOM 688 O O . TYR A 1 81 ? 17.969 -1.461 -41.924 1.00 95.25 81 TYR A O 1
ATOM 696 N N . ASP A 1 82 ? 19.109 -3.385 -41.969 1.00 95.38 82 ASP A N 1
ATOM 697 C CA . ASP A 1 82 ? 17.997 -4.165 -42.505 1.00 95.38 82 ASP A CA 1
ATOM 698 C C . ASP A 1 82 ? 16.893 -4.323 -41.458 1.00 95.38 82 ASP A C 1
ATOM 700 O O . ASP A 1 82 ? 15.724 -4.118 -41.768 1.00 95.38 82 ASP A O 1
ATOM 704 N N . GLU A 1 83 ? 17.263 -4.592 -40.206 1.00 96.38 83 GLU A N 1
ATOM 705 C CA . GLU A 1 83 ? 16.328 -4.626 -39.082 1.00 96.38 83 GLU A CA 1
ATOM 706 C C . GLU A 1 83 ? 16.962 -4.018 -37.828 1.00 96.38 83 GLU A C 1
ATOM 708 O O . GLU A 1 83 ? 18.175 -4.122 -37.600 1.00 96.38 83 GLU A O 1
ATOM 713 N N . LEU A 1 84 ? 16.123 -3.383 -37.013 1.00 96.44 84 LEU A N 1
ATOM 714 C CA . LEU A 1 84 ? 16.479 -2.788 -35.736 1.00 96.44 84 LEU A CA 1
ATOM 715 C C . LEU A 1 84 ? 15.599 -3.377 -34.637 1.00 96.44 84 LEU A C 1
ATOM 717 O O . LEU A 1 84 ? 14.382 -3.207 -34.650 1.00 96.44 84 LEU A O 1
ATOM 721 N N . TYR A 1 85 ? 16.232 -4.030 -33.669 1.00 95.00 85 TYR A N 1
ATOM 722 C CA . TYR A 1 85 ? 15.580 -4.668 -32.534 1.00 95.00 85 TYR A CA 1
ATOM 723 C C . TYR A 1 85 ? 15.698 -3.821 -31.266 1.00 95.00 85 TYR A C 1
ATOM 725 O O . TYR A 1 85 ? 16.770 -3.301 -30.938 1.00 95.00 85 TYR A O 1
ATOM 733 N N . ILE A 1 86 ? 14.591 -3.717 -30.534 1.00 92.88 86 ILE A N 1
ATOM 734 C CA . ILE A 1 86 ? 14.495 -3.048 -29.235 1.00 92.88 86 ILE A CA 1
ATOM 735 C C . ILE A 1 86 ? 14.085 -4.102 -28.194 1.00 92.88 86 ILE A C 1
ATOM 737 O O . ILE A 1 86 ? 12.890 -4.385 -28.053 1.00 92.88 86 ILE A O 1
ATOM 741 N N . PRO A 1 87 ? 15.053 -4.725 -27.499 1.00 90.12 87 PRO A N 1
ATOM 742 C CA . PRO A 1 87 ? 14.775 -5.756 -26.512 1.00 90.12 87 PRO A CA 1
ATOM 743 C C . PRO A 1 87 ? 14.230 -5.178 -25.195 1.00 90.12 87 PRO A C 1
ATOM 745 O O . PRO A 1 87 ? 14.647 -4.108 -24.742 1.00 90.12 87 PRO A O 1
ATOM 748 N N . SER A 1 88 ? 13.336 -5.928 -24.548 1.00 82.75 88 SER A N 1
ATOM 749 C CA . SER A 1 88 ? 12.785 -5.655 -23.217 1.00 82.75 88 SER A CA 1
ATOM 750 C C . SER A 1 88 ? 12.963 -6.866 -22.301 1.00 82.75 88 SER A C 1
ATOM 752 O O . SER A 1 88 ? 12.716 -8.000 -22.700 1.00 82.75 88 SER A O 1
ATOM 754 N N . SER A 1 89 ? 13.359 -6.629 -21.048 1.00 80.38 89 SER A N 1
ATOM 755 C CA . SER A 1 89 ? 13.374 -7.666 -20.002 1.00 80.38 89 SER A CA 1
ATOM 756 C C . SER A 1 89 ? 11.975 -8.005 -19.469 1.00 80.38 89 SER A C 1
ATOM 758 O O . SER A 1 89 ? 11.857 -8.899 -18.636 1.00 80.38 89 SER A O 1
ATOM 760 N N . TYR A 1 90 ? 10.948 -7.292 -19.930 1.00 77.00 90 TYR A N 1
ATOM 761 C CA . TYR A 1 90 ? 9.554 -7.416 -19.510 1.00 77.00 90 TYR A CA 1
ATOM 762 C C . TYR A 1 90 ? 8.671 -7.726 -20.723 1.00 77.00 90 TYR A C 1
ATOM 764 O O . TYR A 1 90 ? 9.024 -7.354 -21.844 1.00 77.00 90 TYR A O 1
ATOM 772 N N . ASP A 1 91 ? 7.524 -8.359 -20.487 1.00 66.62 91 ASP A N 1
ATOM 773 C CA . ASP A 1 91 ? 6.485 -8.692 -21.479 1.00 66.62 91 ASP A CA 1
ATOM 774 C C . ASP A 1 91 ? 5.662 -7.473 -21.941 1.00 66.62 91 ASP A C 1
ATOM 776 O O . ASP A 1 91 ? 4.859 -7.544 -22.870 1.00 66.62 91 ASP A O 1
ATOM 780 N N . HIS A 1 92 ? 5.901 -6.319 -21.321 1.00 62.56 92 HIS A N 1
ATOM 781 C CA . HIS A 1 92 ? 5.327 -5.033 -21.674 1.00 62.56 92 HIS A CA 1
ATOM 782 C C . HIS A 1 92 ? 6.422 -4.000 -21.972 1.00 62.56 92 HIS A C 1
ATOM 784 O O . HIS A 1 92 ? 7.531 -4.014 -21.435 1.00 62.56 92 HIS A O 1
ATOM 790 N N . PHE A 1 93 ? 6.093 -3.063 -22.860 1.00 62.44 93 PHE A N 1
ATOM 791 C CA . PHE A 1 93 ? 7.011 -2.064 -23.413 1.00 62.44 93 PHE A CA 1
ATOM 792 C C . PHE A 1 93 ? 6.836 -0.688 -22.747 1.00 62.44 93 PHE A C 1
ATOM 794 O O . PHE A 1 93 ? 6.737 0.341 -23.423 1.00 62.44 93 PHE A O 1
ATOM 801 N N . GLU A 1 94 ? 6.758 -0.654 -21.414 1.00 53.78 94 GLU A N 1
ATOM 802 C CA . GLU A 1 94 ? 6.644 0.604 -20.672 1.00 53.78 94 GLU A CA 1
ATOM 803 C C . GLU A 1 94 ? 7.945 1.424 -20.713 1.00 53.78 94 GLU A C 1
ATOM 805 O O . GLU A 1 94 ? 9.057 0.900 -20.768 1.00 53.78 94 GLU A O 1
ATOM 810 N N . ASP A 1 95 ? 7.799 2.753 -20.733 1.00 56.94 95 ASP A N 1
ATOM 811 C CA . ASP A 1 95 ? 8.899 3.725 -20.644 1.00 56.94 95 ASP A CA 1
ATOM 812 C C . ASP A 1 95 ? 10.003 3.616 -21.724 1.00 56.94 95 ASP A C 1
ATOM 814 O O . ASP A 1 95 ? 11.052 4.259 -21.635 1.00 56.94 95 ASP A O 1
ATOM 818 N N . LEU A 1 96 ? 9.738 2.919 -22.838 1.00 70.06 96 LEU A N 1
ATOM 819 C CA . LEU A 1 96 ? 10.632 2.869 -24.003 1.00 70.06 96 LEU A CA 1
ATOM 820 C C . LEU A 1 96 ? 10.686 4.161 -24.823 1.00 70.06 96 LEU A C 1
ATOM 822 O O . LEU A 1 96 ? 11.421 4.216 -25.802 1.00 70.06 96 LEU A O 1
ATOM 826 N N . TYR A 1 97 ? 9.975 5.222 -24.437 1.00 71.50 97 TYR A N 1
ATOM 827 C CA . TYR A 1 97 ? 9.895 6.462 -25.215 1.00 71.50 97 TYR A CA 1
ATOM 828 C C . TYR A 1 97 ? 11.271 6.992 -25.648 1.00 71.50 97 TYR A C 1
ATOM 830 O O . TYR A 1 97 ? 11.489 7.285 -26.820 1.00 71.50 97 TYR A O 1
ATOM 838 N N . ASN A 1 98 ? 12.220 7.069 -24.713 1.00 75.56 98 ASN A N 1
ATOM 839 C CA . ASN A 1 98 ? 13.548 7.599 -25.011 1.00 75.56 98 ASN A CA 1
ATOM 840 C C . ASN A 1 98 ? 14.338 6.692 -25.975 1.00 75.56 98 ASN A C 1
ATOM 842 O O . ASN A 1 98 ? 15.167 7.175 -26.745 1.00 75.56 98 ASN A O 1
ATOM 846 N N . VAL A 1 99 ? 14.066 5.385 -25.937 1.00 83.38 99 VAL A N 1
ATOM 847 C CA . VAL A 1 99 ? 14.673 4.373 -26.810 1.00 83.38 99 VAL A CA 1
ATOM 848 C C . VAL A 1 99 ? 14.030 4.407 -28.194 1.00 83.38 99 VAL A C 1
ATOM 850 O O . VAL A 1 99 ? 14.746 4.381 -29.188 1.00 83.38 99 VAL A O 1
ATOM 853 N N . LEU A 1 100 ? 12.705 4.551 -28.268 1.00 83.81 100 LEU A N 1
ATOM 854 C CA . LEU A 1 100 ? 11.956 4.735 -29.512 1.00 83.81 100 LEU A CA 1
ATOM 855 C C . LEU A 1 100 ? 12.348 6.044 -30.207 1.00 83.81 100 LEU A C 1
ATOM 857 O O . LEU A 1 100 ? 12.501 6.067 -31.424 1.00 83.81 100 LEU A O 1
ATOM 861 N N . GLU A 1 101 ? 12.591 7.118 -29.449 1.00 80.19 101 GLU A N 1
ATOM 862 C CA . GLU A 1 101 ? 13.109 8.377 -29.993 1.00 80.19 101 GLU A CA 1
ATOM 863 C C . GLU A 1 101 ? 14.492 8.177 -30.628 1.00 80.19 101 GLU A C 1
ATOM 865 O O . GLU A 1 101 ? 14.714 8.635 -31.748 1.00 80.19 101 GLU A O 1
ATOM 870 N N . ILE A 1 102 ? 15.401 7.444 -29.971 1.00 85.75 102 ILE A N 1
ATOM 871 C CA . ILE A 1 102 ? 16.692 7.070 -30.570 1.00 85.75 102 ILE A CA 1
ATOM 872 C C . ILE A 1 102 ? 16.470 6.219 -31.825 1.00 85.75 102 ILE A C 1
ATOM 874 O O . ILE A 1 102 ? 17.004 6.559 -32.878 1.00 85.75 102 ILE A O 1
ATOM 878 N N . ALA A 1 103 ? 15.668 5.155 -31.736 1.00 88.75 103 ALA A N 1
ATOM 879 C CA . ALA A 1 103 ? 15.401 4.236 -32.839 1.00 88.75 103 ALA A CA 1
ATOM 880 C C . ALA A 1 103 ? 14.853 4.965 -34.074 1.00 88.75 103 ALA A C 1
ATOM 882 O O . ALA A 1 103 ? 15.341 4.742 -35.177 1.00 88.75 103 ALA A O 1
ATOM 883 N N . SER A 1 104 ? 13.941 5.925 -33.884 1.00 85.38 104 SER A N 1
ATOM 884 C CA . SER A 1 104 ? 13.362 6.741 -34.963 1.00 85.38 104 SER A CA 1
ATOM 885 C C . SER A 1 104 ? 14.373 7.622 -35.708 1.00 85.38 104 SER A C 1
ATOM 887 O O . SER A 1 104 ? 14.073 8.158 -36.772 1.00 85.38 104 SER A O 1
ATOM 889 N N . LYS A 1 105 ? 15.575 7.806 -35.148 1.00 86.38 105 LYS A N 1
ATOM 890 C CA . LYS A 1 105 ? 16.677 8.563 -35.754 1.00 86.38 105 LYS A CA 1
ATOM 891 C C . LYS A 1 105 ? 17.726 7.677 -36.413 1.00 86.38 105 LYS A C 1
ATOM 893 O O . LYS A 1 105 ? 18.614 8.206 -37.077 1.00 86.38 105 LYS A O 1
ATOM 898 N N . ILE A 1 106 ? 17.620 6.358 -36.261 1.00 89.44 106 ILE A N 1
ATOM 899 C CA . ILE A 1 106 ? 18.487 5.380 -36.914 1.00 89.44 106 ILE A CA 1
ATOM 900 C C . ILE A 1 106 ? 17.792 4.888 -38.182 1.00 89.44 106 ILE A C 1
ATOM 902 O O . ILE A 1 106 ? 16.647 4.438 -38.143 1.00 89.44 106 ILE A O 1
ATOM 906 N N . LYS A 1 107 ? 18.495 4.955 -39.316 1.00 90.56 107 LYS A N 1
ATOM 907 C CA . LYS A 1 107 ? 17.980 4.485 -40.607 1.00 90.56 107 LYS A CA 1
ATOM 908 C C . LYS A 1 107 ? 17.876 2.958 -40.601 1.00 90.56 107 LYS A C 1
ATOM 910 O O . LYS A 1 107 ? 18.900 2.278 -40.684 1.00 90.56 107 LYS A O 1
ATOM 915 N N . SER A 1 108 ? 16.659 2.423 -40.525 1.00 93.06 108 SER A N 1
ATOM 916 C CA . SER A 1 108 ? 16.401 0.989 -40.660 1.00 93.06 108 SER A CA 1
ATOM 917 C C . SER A 1 108 ? 15.166 0.708 -41.513 1.00 93.06 108 SER A C 1
ATOM 919 O O . SER A 1 108 ? 14.249 1.524 -41.539 1.00 93.06 108 SER A O 1
ATOM 921 N N . LYS A 1 109 ? 15.149 -0.430 -42.222 1.00 92.94 109 LYS A N 1
ATOM 922 C CA . LYS A 1 109 ? 13.984 -0.856 -43.018 1.00 92.94 109 LYS A CA 1
ATOM 923 C C . LYS A 1 109 ? 12.841 -1.367 -42.136 1.00 92.94 109 LYS A C 1
ATOM 925 O O . LYS A 1 109 ? 11.689 -1.237 -42.530 1.00 92.94 109 LYS A O 1
ATOM 930 N N . LYS A 1 110 ? 13.156 -1.940 -40.966 1.00 93.69 110 LYS A N 1
ATOM 931 C CA . LYS A 1 110 ? 12.180 -2.476 -40.007 1.00 93.69 110 LYS A CA 1
ATOM 932 C C . LYS A 1 110 ? 12.570 -2.163 -38.572 1.00 93.69 110 LYS A C 1
ATOM 934 O O . LYS A 1 110 ? 13.738 -2.281 -38.206 1.00 93.69 110 LYS A O 1
ATOM 939 N N . TYR A 1 111 ? 11.572 -1.860 -37.751 1.00 93.00 111 TYR A N 1
ATOM 940 C CA . TYR A 1 111 ? 11.731 -1.660 -36.314 1.00 93.00 111 TYR A CA 1
ATOM 941 C C . TYR A 1 111 ? 10.924 -2.721 -35.577 1.00 93.00 111 TYR A C 1
ATOM 943 O O . TYR A 1 111 ? 9.732 -2.880 -35.830 1.00 93.00 111 TYR A O 1
ATOM 951 N N . ILE A 1 112 ? 11.574 -3.467 -34.690 1.00 94.00 112 ILE A N 1
ATOM 952 C CA . ILE A 1 112 ? 11.003 -4.655 -34.060 1.00 94.00 112 ILE A CA 1
ATOM 953 C C . ILE A 1 112 ? 11.175 -4.540 -32.548 1.00 94.00 112 ILE A C 1
ATOM 955 O O . ILE A 1 112 ? 12.285 -4.383 -32.040 1.00 94.00 112 ILE A O 1
ATOM 959 N N . LEU A 1 113 ? 10.067 -4.627 -31.820 1.00 90.69 113 LEU A N 1
ATOM 960 C CA . LEU A 1 113 ? 10.069 -4.824 -30.376 1.00 90.69 113 LEU A CA 1
ATOM 961 C C . LEU A 1 113 ? 10.228 -6.317 -30.075 1.00 90.69 113 LEU A C 1
ATOM 963 O O . LEU A 1 113 ? 9.567 -7.126 -30.725 1.00 90.69 113 LEU A O 1
ATOM 967 N N . TYR A 1 114 ? 11.080 -6.666 -29.110 1.00 90.31 114 TYR A N 1
ATOM 968 C CA . TYR A 1 114 ? 11.342 -8.050 -28.695 1.00 90.31 114 TYR A CA 1
ATOM 969 C C . TYR A 1 114 ? 11.256 -8.158 -27.168 1.00 90.31 114 TYR A C 1
ATOM 971 O O . TYR A 1 114 ? 11.994 -7.458 -26.475 1.00 90.31 114 TYR A O 1
ATOM 979 N N . ASP A 1 115 ? 10.361 -8.984 -26.629 1.00 84.88 115 ASP A N 1
ATOM 980 C CA . ASP A 1 115 ? 10.146 -9.093 -25.177 1.00 84.88 115 ASP A CA 1
ATOM 981 C C . ASP A 1 115 ? 10.849 -10.302 -24.526 1.00 84.88 115 ASP A C 1
ATOM 983 O O . ASP A 1 115 ? 11.541 -11.087 -25.182 1.00 84.88 115 ASP A O 1
ATOM 987 N N . CYS A 1 116 ? 10.683 -10.459 -23.208 1.00 83.25 116 CYS A N 1
ATOM 988 C CA . CYS A 1 116 ? 11.303 -11.555 -22.463 1.00 83.25 116 CYS A CA 1
ATOM 989 C C . CYS A 1 116 ? 10.723 -12.944 -22.759 1.00 83.25 116 CYS A C 1
ATOM 991 O O . CYS A 1 116 ? 11.401 -13.947 -22.517 1.00 83.25 116 CYS A O 1
ATOM 993 N N . ASN A 1 117 ? 9.526 -12.996 -23.340 1.00 82.44 117 ASN A N 1
ATOM 994 C CA . ASN A 1 117 ? 8.846 -14.208 -23.783 1.00 82.44 117 ASN A CA 1
ATOM 995 C C . ASN A 1 117 ? 9.158 -14.536 -25.253 1.00 82.44 117 ASN A C 1
ATOM 997 O O . ASN A 1 117 ? 8.638 -15.507 -25.792 1.00 82.44 117 ASN A O 1
ATOM 1001 N N . SER A 1 118 ? 10.067 -13.784 -25.887 1.00 85.50 118 SER A N 1
ATOM 1002 C CA . SER A 1 118 ? 10.433 -13.902 -27.306 1.00 85.50 118 SER A CA 1
ATOM 1003 C C . SER A 1 118 ? 9.308 -13.527 -28.277 1.00 85.50 118 SER A C 1
ATOM 1005 O O . SER A 1 118 ? 9.362 -13.892 -29.453 1.00 85.50 118 SER A O 1
ATOM 1007 N N . ASN A 1 119 ? 8.311 -12.763 -27.821 1.00 84.62 119 ASN A N 1
ATOM 1008 C CA . ASN A 1 119 ? 7.315 -12.185 -28.712 1.00 84.62 119 ASN A CA 1
ATOM 1009 C C . ASN A 1 119 ? 7.930 -11.028 -29.498 1.00 84.62 119 ASN A C 1
ATOM 1011 O O . ASN A 1 119 ? 8.711 -10.229 -28.971 1.00 84.62 119 ASN A O 1
ATOM 1015 N N . MET A 1 120 ? 7.526 -10.912 -30.763 1.00 90.31 120 MET A N 1
ATOM 1016 C CA . MET A 1 120 ? 7.975 -9.856 -31.662 1.00 90.31 120 MET A CA 1
ATOM 1017 C C . MET A 1 120 ? 6.810 -9.015 -32.154 1.00 90.31 120 MET A C 1
ATOM 1019 O O . MET A 1 120 ? 5.780 -9.543 -32.570 1.00 90.31 120 MET A O 1
ATOM 1023 N N . LYS A 1 121 ? 7.010 -7.697 -32.183 1.00 89.19 121 LYS A N 1
ATOM 1024 C CA . LYS A 1 121 ? 6.059 -6.755 -32.774 1.00 89.19 121 LYS A CA 1
ATOM 1025 C C . LYS A 1 121 ? 6.787 -5.771 -33.679 1.00 89.19 121 LYS A C 1
ATOM 1027 O O . LYS A 1 121 ? 7.580 -4.962 -33.200 1.00 89.19 121 LYS A O 1
ATOM 1032 N N . GLU A 1 122 ? 6.510 -5.836 -34.980 1.00 91.06 122 GLU A N 1
ATOM 1033 C CA . GLU A 1 122 ? 6.959 -4.817 -35.932 1.00 91.06 122 GLU A CA 1
ATOM 1034 C C . GLU A 1 122 ? 6.197 -3.508 -35.660 1.00 91.06 122 GLU A C 1
ATOM 1036 O O . GLU A 1 122 ? 4.987 -3.517 -35.417 1.00 91.06 122 GLU A O 1
ATOM 1041 N N . ILE A 1 123 ? 6.915 -2.387 -35.632 1.00 86.56 123 ILE A N 1
ATOM 1042 C CA . ILE A 1 123 ? 6.356 -1.062 -35.359 1.00 86.56 123 ILE A CA 1
ATOM 1043 C C . ILE A 1 123 ? 6.762 -0.069 -36.445 1.00 86.56 123 ILE A C 1
ATOM 1045 O O . ILE A 1 123 ? 7.886 -0.087 -36.945 1.00 86.56 123 ILE A O 1
ATOM 1049 N N . THR A 1 124 ? 5.864 0.861 -36.755 1.00 83.50 124 THR A N 1
ATOM 1050 C CA . THR A 1 124 ? 6.182 2.021 -37.590 1.00 83.50 124 THR A CA 1
ATOM 1051 C C . THR A 1 124 ? 6.654 3.155 -36.689 1.00 83.50 124 THR A C 1
ATOM 1053 O O . THR A 1 124 ? 5.938 3.568 -35.777 1.00 83.50 124 THR A O 1
ATOM 1056 N N . LEU A 1 125 ? 7.864 3.666 -36.926 1.00 80.50 125 LEU A N 1
ATOM 1057 C CA . LEU A 1 125 ? 8.401 4.807 -36.186 1.00 80.50 125 LEU A CA 1
ATOM 1058 C C . LEU A 1 125 ? 8.331 6.075 -37.036 1.00 80.50 125 LEU A C 1
ATOM 1060 O O . LEU A 1 125 ? 9.103 6.252 -37.973 1.00 80.50 125 LEU A O 1
ATOM 1064 N N . SER A 1 126 ? 7.451 6.994 -36.651 1.00 75.94 126 SER A N 1
ATOM 1065 C CA . SER A 1 126 ? 7.475 8.384 -37.108 1.00 75.94 126 SER A CA 1
ATOM 1066 C C . SER A 1 126 ? 8.069 9.245 -36.001 1.00 75.94 126 SER A C 1
ATOM 1068 O O . SER A 1 126 ? 7.542 9.304 -34.888 1.00 75.94 126 SER A O 1
ATOM 1070 N N . TYR A 1 127 ? 9.179 9.933 -36.288 1.00 67.88 127 TYR A N 1
ATOM 1071 C CA . TYR A 1 127 ? 9.769 10.865 -35.322 1.00 67.88 127 TYR A CA 1
ATOM 1072 C C . TYR A 1 127 ? 8.761 11.936 -34.886 1.00 67.88 127 TYR A C 1
ATOM 1074 O O . TYR A 1 127 ? 8.737 12.311 -33.716 1.00 67.88 127 TYR A O 1
ATOM 1082 N N . TYR A 1 128 ? 7.918 12.403 -35.810 1.00 64.88 128 TYR A N 1
ATOM 1083 C CA . TYR A 1 128 ? 6.898 13.406 -35.522 1.00 64.88 128 TYR A CA 1
ATOM 1084 C C . TYR A 1 128 ? 5.843 12.878 -34.551 1.00 64.88 128 TYR A C 1
ATOM 1086 O O . TYR A 1 128 ? 5.544 13.566 -33.579 1.00 64.88 128 TYR A O 1
ATOM 1094 N N . ASP A 1 129 ? 5.366 11.644 -34.727 1.00 66.00 129 ASP A N 1
ATOM 1095 C CA . ASP A 1 129 ? 4.360 11.051 -33.834 1.00 66.00 129 ASP A CA 1
ATOM 1096 C C . ASP A 1 129 ? 4.923 10.818 -32.430 1.00 66.00 129 ASP A C 1
ATOM 1098 O O . ASP A 1 129 ? 4.256 11.063 -31.422 1.00 66.00 129 ASP A O 1
ATOM 1102 N N . ILE A 1 130 ? 6.195 10.422 -32.346 1.00 69.81 130 ILE A N 1
ATOM 1103 C CA . ILE A 1 130 ? 6.924 10.267 -31.085 1.00 69.81 130 ILE A CA 1
ATOM 1104 C C . ILE A 1 130 ? 7.059 11.635 -30.395 1.00 69.81 130 ILE A C 1
ATOM 1106 O O . ILE A 1 130 ? 6.657 11.795 -29.241 1.00 69.81 130 ILE A O 1
ATOM 1110 N N . VAL A 1 131 ? 7.538 12.663 -31.101 1.00 68.75 131 VAL A N 1
ATOM 1111 C CA . VAL A 1 131 ? 7.673 14.021 -30.547 1.00 68.75 131 VAL A CA 1
ATOM 1112 C C . VAL A 1 131 ? 6.325 14.596 -30.117 1.00 68.75 131 VAL A C 1
ATOM 1114 O O . VAL A 1 131 ? 6.233 15.151 -29.020 1.00 68.75 131 VAL A O 1
ATOM 1117 N N . LEU A 1 132 ? 5.280 14.439 -30.931 1.00 66.94 132 LEU A N 1
ATOM 1118 C CA . LEU A 1 132 ? 3.931 14.907 -30.626 1.00 66.94 132 LEU A CA 1
ATOM 1119 C C . LEU A 1 132 ? 3.385 14.211 -29.375 1.00 66.94 132 LEU A C 1
ATOM 1121 O O . LEU A 1 132 ? 2.899 14.877 -28.461 1.00 66.94 132 LEU A O 1
ATOM 1125 N N . THR A 1 133 ? 3.570 12.892 -29.268 1.00 73.75 133 THR A N 1
ATOM 1126 C CA . THR A 1 133 ? 3.209 12.106 -28.078 1.00 73.75 133 THR A CA 1
ATOM 1127 C C . THR A 1 133 ? 3.928 12.619 -26.828 1.00 73.75 133 THR A C 1
ATOM 1129 O O . THR A 1 133 ? 3.338 12.713 -25.751 1.00 73.75 133 THR A O 1
ATOM 1132 N N . ASN A 1 134 ? 5.201 13.000 -26.940 1.00 74.62 134 ASN A N 1
ATOM 1133 C CA . ASN A 1 134 ? 5.968 13.546 -25.819 1.00 74.62 134 ASN A CA 1
ATOM 1134 C C . ASN A 1 134 ? 5.533 14.947 -25.420 1.00 74.62 134 ASN A C 1
ATOM 1136 O O . ASN A 1 134 ? 5.426 15.242 -24.231 1.00 74.62 134 ASN A O 1
ATOM 1140 N N . LEU A 1 135 ? 5.290 15.816 -26.402 1.00 78.06 135 LEU A N 1
ATOM 1141 C CA . LEU A 1 135 ? 4.759 17.148 -26.153 1.00 78.06 135 LEU A CA 1
ATOM 1142 C C . LEU A 1 135 ? 3.410 17.036 -25.440 1.00 78.06 135 LEU A C 1
ATOM 1144 O O . LEU A 1 135 ? 3.220 17.658 -24.398 1.00 78.06 135 LEU A O 1
ATOM 1148 N N . HIS A 1 136 ? 2.534 16.158 -25.927 1.00 79.50 136 HIS A N 1
ATOM 1149 C CA . HIS A 1 136 ? 1.250 15.870 -25.303 1.00 79.50 136 HIS A CA 1
ATOM 1150 C C . HIS A 1 136 ? 1.413 15.365 -23.859 1.00 79.50 136 HIS A C 1
ATOM 1152 O O . HIS A 1 136 ? 0.811 15.914 -22.938 1.00 79.50 136 HIS A O 1
ATOM 1158 N N . ARG A 1 137 ? 2.311 14.400 -23.614 1.00 81.56 137 ARG A N 1
ATOM 1159 C CA . ARG A 1 137 ? 2.633 13.912 -22.258 1.00 81.56 137 ARG A CA 1
ATOM 1160 C C . ARG A 1 137 ? 3.155 15.018 -21.337 1.00 81.56 137 ARG A C 1
ATOM 1162 O O . ARG A 1 137 ? 2.771 15.063 -20.170 1.00 81.56 137 ARG A O 1
ATOM 1169 N N . LYS A 1 138 ? 4.015 15.914 -21.832 1.00 85.12 138 LYS A N 1
ATOM 1170 C CA . LYS A 1 138 ? 4.524 17.062 -21.060 1.00 85.12 138 LYS A CA 1
ATOM 1171 C C . LYS A 1 138 ? 3.411 18.047 -20.712 1.00 85.12 138 LYS A C 1
ATOM 1173 O O . LYS A 1 138 ? 3.337 18.468 -19.562 1.00 85.12 138 LYS A O 1
ATOM 1178 N N . LEU A 1 139 ? 2.537 18.367 -21.666 1.00 88.12 139 LEU A N 1
ATOM 1179 C CA . LEU A 1 139 ? 1.377 19.230 -21.436 1.00 88.12 139 LEU A CA 1
ATOM 1180 C C . LEU A 1 139 ? 0.438 18.628 -20.384 1.00 88.12 139 LEU A C 1
ATOM 1182 O O . LEU A 1 139 ? 0.056 19.327 -19.448 1.00 88.12 139 LEU A O 1
ATOM 1186 N N . ILE A 1 140 ? 0.154 17.322 -20.460 1.00 87.12 140 ILE A N 1
ATOM 1187 C CA . ILE A 1 140 ? -0.633 16.624 -19.434 1.00 87.12 140 ILE A CA 1
ATOM 1188 C C . ILE A 1 140 ? 0.056 16.723 -18.068 1.00 87.12 140 ILE A C 1
ATOM 1190 O O . ILE A 1 140 ? -0.597 17.064 -17.090 1.00 87.12 140 ILE A O 1
ATOM 1194 N N . LYS A 1 141 ? 1.372 16.490 -17.968 1.00 88.81 141 LYS A N 1
ATOM 1195 C CA . LYS A 1 141 ? 2.100 16.621 -16.689 1.00 88.81 141 LYS A CA 1
ATOM 1196 C C . LYS A 1 141 ? 1.989 18.021 -16.082 1.00 88.81 141 LYS A C 1
ATOM 1198 O O . LYS A 1 141 ? 1.786 18.144 -14.874 1.00 88.81 141 LYS A O 1
ATOM 1203 N N . ILE A 1 142 ? 2.116 19.063 -16.903 1.00 91.38 142 ILE A N 1
ATOM 1204 C CA . ILE A 1 142 ? 1.951 20.457 -16.467 1.00 91.38 142 ILE A CA 1
ATOM 1205 C C . ILE A 1 142 ? 0.526 20.667 -15.950 1.00 91.38 142 ILE A C 1
ATOM 1207 O O . ILE A 1 142 ? 0.350 21.136 -14.827 1.00 91.38 142 ILE A O 1
ATOM 1211 N N . MET A 1 143 ? -0.478 20.239 -16.719 1.00 93.19 143 MET A N 1
ATOM 1212 C CA . MET A 1 143 ? -1.884 20.315 -16.326 1.00 93.19 143 MET A CA 1
ATOM 1213 C C . MET A 1 143 ? -2.133 19.607 -14.985 1.00 93.19 143 MET A C 1
ATOM 1215 O O . MET A 1 143 ? -2.651 20.234 -14.070 1.00 93.19 143 MET A O 1
ATOM 1219 N N . LEU A 1 144 ? -1.693 18.351 -14.832 1.00 91.94 144 LEU A N 1
ATOM 1220 C CA . LEU A 1 144 ? -1.848 17.555 -13.604 1.00 91.94 144 LEU A CA 1
ATOM 1221 C C . LEU A 1 144 ? -1.192 18.207 -12.375 1.00 91.94 144 LEU A C 1
ATOM 1223 O O . LEU A 1 144 ? -1.666 18.029 -11.249 1.00 91.94 144 LEU A O 1
ATOM 1227 N N . THR A 1 145 ? -0.099 18.944 -12.590 1.00 90.56 145 THR A N 1
ATOM 1228 C CA . THR A 1 145 ? 0.619 19.676 -11.538 1.00 90.56 145 THR A CA 1
ATOM 1229 C C . THR A 1 145 ? -0.144 20.933 -11.123 1.00 90.56 145 THR A C 1
ATOM 1231 O O . THR A 1 145 ? -0.295 21.198 -9.930 1.00 90.56 145 THR A O 1
ATOM 1234 N N . ILE A 1 146 ? -0.642 21.705 -12.094 1.00 91.81 146 ILE A N 1
ATOM 1235 C CA . ILE A 1 146 ? -1.450 22.906 -11.840 1.00 91.81 146 ILE A CA 1
ATOM 1236 C C . ILE A 1 146 ? -2.738 22.524 -11.104 1.00 91.81 146 ILE A C 1
ATOM 1238 O O . ILE A 1 146 ? -3.080 23.155 -10.104 1.00 91.81 146 ILE A O 1
ATOM 1242 N N . THR A 1 147 ? -3.417 21.462 -11.546 1.00 91.00 147 THR A N 1
ATOM 1243 C CA . THR A 1 147 ? -4.663 21.001 -10.922 1.00 91.00 147 THR A CA 1
ATOM 1244 C C . THR A 1 147 ? -4.448 20.490 -9.499 1.00 91.00 147 THR A C 1
ATOM 1246 O O . THR A 1 147 ? -5.248 20.823 -8.629 1.00 91.00 147 THR A O 1
ATOM 1249 N N . GLU A 1 148 ? -3.369 19.748 -9.217 1.00 89.12 148 GLU A N 1
ATOM 1250 C CA . GLU A 1 148 ? -3.039 19.312 -7.845 1.00 89.12 148 GLU A CA 1
ATOM 1251 C C . GLU A 1 148 ? -2.787 20.510 -6.921 1.00 89.12 148 GLU A C 1
ATOM 1253 O O . GLU A 1 148 ? -3.318 20.559 -5.809 1.00 89.12 148 GLU A O 1
ATOM 1258 N N . LYS A 1 149 ? -2.033 21.513 -7.394 1.00 89.62 149 LYS A N 1
ATOM 1259 C CA . LYS A 1 149 ? -1.789 22.745 -6.629 1.00 89.62 149 LYS A CA 1
ATOM 1260 C C . LYS A 1 149 ? -3.086 23.494 -6.345 1.00 89.62 149 LYS A C 1
ATOM 1262 O O . LYS A 1 149 ? -3.352 23.814 -5.189 1.00 89.62 149 LYS A O 1
ATOM 1267 N N . PHE A 1 150 ? -3.913 23.728 -7.362 1.00 90.38 150 PHE A N 1
ATOM 1268 C CA . PHE A 1 150 ? -5.199 24.402 -7.184 1.00 90.38 150 PHE A CA 1
ATOM 1269 C C . PHE A 1 150 ? -6.112 23.643 -6.212 1.00 90.38 150 PHE A C 1
ATOM 1271 O O . PHE A 1 150 ? -6.679 24.234 -5.295 1.00 90.38 150 PHE A O 1
ATOM 1278 N N . TYR A 1 151 ? -6.192 22.318 -6.346 1.00 89.62 151 TYR A N 1
ATOM 1279 C CA . TYR A 1 151 ? -6.985 21.496 -5.442 1.00 89.62 151 TYR A CA 1
ATOM 1280 C C . TYR A 1 151 ? -6.514 21.598 -3.991 1.00 89.62 151 TYR A C 1
ATOM 1282 O O . TYR A 1 151 ? -7.343 21.689 -3.087 1.00 89.62 151 TYR A O 1
ATOM 1290 N N . SER A 1 152 ? -5.199 21.637 -3.751 1.00 87.06 152 SER A N 1
ATOM 1291 C CA . SER A 1 152 ? -4.656 21.762 -2.393 1.00 87.06 152 SER A CA 1
ATOM 1292 C C . SER A 1 152 ? -5.182 22.996 -1.640 1.00 87.06 152 SER A C 1
ATOM 1294 O O . SER A 1 152 ? -5.361 22.921 -0.425 1.00 87.06 152 SER A O 1
ATOM 1296 N N . ILE A 1 153 ? -5.533 24.071 -2.359 1.00 89.00 153 ILE A N 1
ATOM 1297 C CA . ILE A 1 153 ? -6.108 25.310 -1.811 1.00 89.00 153 ILE A CA 1
ATOM 1298 C C . ILE A 1 153 ? -7.574 25.108 -1.393 1.00 89.00 153 ILE A C 1
ATOM 1300 O O . ILE A 1 153 ? -7.977 25.521 -0.308 1.00 89.00 153 ILE A O 1
ATOM 1304 N N . ILE A 1 154 ? -8.382 24.433 -2.217 1.00 89.38 154 ILE A N 1
ATOM 1305 C CA . ILE A 1 154 ? -9.836 24.283 -1.992 1.00 89.38 154 ILE A CA 1
ATOM 1306 C C . ILE A 1 154 ? -10.235 22.979 -1.275 1.00 89.38 154 ILE A C 1
ATOM 1308 O O . ILE A 1 154 ? -11.403 22.782 -0.924 1.00 89.38 154 ILE A O 1
ATOM 1312 N N . ARG A 1 155 ? -9.267 22.091 -1.019 1.00 87.12 155 ARG A N 1
ATOM 1313 C CA . ARG A 1 155 ? -9.435 20.734 -0.471 1.00 87.12 155 ARG A CA 1
ATOM 1314 C C . ARG A 1 155 ? -10.381 20.649 0.728 1.00 87.12 155 ARG A C 1
ATOM 1316 O O . ARG A 1 155 ? -11.203 19.742 0.801 1.00 87.12 155 ARG A O 1
ATOM 1323 N N . LYS A 1 156 ? -10.292 21.591 1.674 1.00 82.38 156 LYS A N 1
ATOM 1324 C CA . LYS A 1 156 ? -11.083 21.559 2.920 1.00 82.38 156 LYS A CA 1
ATOM 1325 C C . LYS A 1 156 ? -12.595 21.592 2.660 1.00 82.38 156 LYS A C 1
ATOM 1327 O O . LYS A 1 156 ? -13.346 20.886 3.332 1.00 82.38 156 LYS A O 1
ATOM 1332 N N . ILE A 1 157 ? -13.038 22.396 1.693 1.00 86.81 157 ILE A N 1
ATOM 1333 C CA . ILE A 1 157 ? -14.454 22.500 1.307 1.00 86.81 157 ILE A CA 1
ATOM 1334 C C . ILE A 1 157 ? -14.886 21.212 0.605 1.00 86.81 157 ILE A C 1
ATOM 1336 O O . ILE A 1 157 ? -15.950 20.665 0.897 1.00 86.81 157 ILE A O 1
ATOM 1340 N N . TYR A 1 158 ? -14.020 20.690 -0.263 1.00 86.94 158 TYR A N 1
ATOM 1341 C CA . TYR A 1 158 ? -14.274 19.467 -1.009 1.00 86.94 158 TYR A CA 1
ATOM 1342 C C . TYR A 1 158 ? -14.490 18.249 -0.093 1.00 86.94 158 TYR A C 1
ATOM 1344 O O . TYR A 1 158 ? -15.516 17.581 -0.216 1.00 86.94 158 TYR A O 1
ATOM 1352 N N . THR A 1 159 ? -13.598 18.003 0.878 1.00 83.75 159 THR A N 1
ATOM 1353 C CA . THR A 1 159 ? -13.726 16.870 1.819 1.00 83.75 159 THR A CA 1
ATOM 1354 C C . THR A 1 159 ? -15.039 16.923 2.605 1.00 83.75 159 THR A C 1
ATOM 1356 O O . THR A 1 159 ? -15.743 15.919 2.692 1.00 83.75 159 THR A O 1
ATOM 1359 N N . ARG A 1 160 ? -15.433 18.105 3.109 1.00 84.75 160 ARG A N 1
ATOM 1360 C CA . ARG A 1 160 ? -16.733 18.291 3.785 1.00 84.75 160 ARG A CA 1
ATOM 1361 C C . ARG A 1 160 ? -17.909 17.976 2.859 1.00 84.75 160 ARG A C 1
ATOM 1363 O O . ARG A 1 160 ? -18.898 17.388 3.287 1.00 84.75 160 ARG A O 1
ATOM 1370 N N . GLY A 1 161 ? -17.799 18.357 1.587 1.00 87.62 161 GLY A N 1
ATOM 1371 C CA . GLY A 1 161 ? -18.793 18.047 0.564 1.00 87.62 161 GLY A CA 1
ATOM 1372 C C . GLY A 1 161 ? -18.950 16.546 0.305 1.00 87.62 161 GLY A C 1
ATOM 1373 O O . GLY A 1 161 ? -20.078 16.097 0.106 1.00 87.62 161 GLY A O 1
ATOM 1374 N N . ILE A 1 162 ? -17.857 15.772 0.326 1.00 89.12 162 ILE A N 1
ATOM 1375 C CA . ILE A 1 162 ? -17.901 14.306 0.198 1.00 89.12 162 ILE A CA 1
ATOM 1376 C C . ILE A 1 162 ? -18.660 13.702 1.379 1.00 89.12 162 ILE A C 1
ATOM 1378 O O . ILE A 1 162 ? -19.669 13.032 1.165 1.00 89.12 162 ILE A O 1
ATOM 1382 N N . LEU A 1 163 ? -18.224 13.993 2.608 1.00 88.38 163 LEU A N 1
ATOM 1383 C CA . LEU A 1 163 ? -18.821 13.419 3.815 1.00 88.38 163 LEU A CA 1
ATOM 1384 C C . LEU A 1 163 ? -20.320 13.730 3.910 1.00 88.38 163 LEU A C 1
ATOM 1386 O O . LEU A 1 163 ? -21.130 12.837 4.146 1.00 88.38 163 LEU A O 1
ATOM 1390 N N . ASN A 1 164 ? -20.712 14.977 3.632 1.00 88.56 164 ASN A N 1
ATOM 1391 C CA . ASN A 1 164 ? -22.119 15.374 3.624 1.00 88.56 164 ASN A CA 1
ATOM 1392 C C . ASN A 1 164 ? -22.957 14.583 2.613 1.00 88.56 164 ASN A C 1
ATOM 1394 O O . ASN A 1 164 ? -24.119 14.299 2.888 1.00 88.56 164 ASN A O 1
ATOM 1398 N N . LYS A 1 165 ? -22.408 14.234 1.445 1.00 89.00 165 LYS A N 1
ATOM 1399 C CA . LYS A 1 165 ? -23.133 13.413 0.464 1.00 89.00 165 LYS A CA 1
ATOM 1400 C C . LYS A 1 165 ? -23.322 11.989 0.962 1.00 89.00 165 LYS A C 1
ATOM 1402 O O . LYS A 1 165 ? -24.421 11.466 0.818 1.00 89.00 165 LYS A O 1
ATOM 1407 N N . VAL A 1 166 ? -22.291 11.401 1.565 1.00 90.12 166 VAL A N 1
ATOM 1408 C CA . VAL A 1 166 ? -22.377 10.041 2.109 1.00 90.12 166 VAL A CA 1
ATOM 1409 C C . VAL A 1 166 ? -23.389 9.979 3.252 1.00 90.12 166 VAL A C 1
ATOM 1411 O O . VAL A 1 166 ? -24.227 9.087 3.257 1.00 90.12 166 VAL A O 1
ATOM 1414 N N . LEU A 1 167 ? -23.362 10.952 4.168 1.00 89.25 167 LEU A N 1
ATOM 1415 C CA . LEU A 1 167 ? -24.255 10.981 5.330 1.00 89.25 167 LEU A CA 1
ATOM 1416 C C . LEU A 1 167 ? -25.698 11.380 4.990 1.00 89.25 167 LEU A C 1
ATOM 1418 O O . LEU A 1 167 ? -26.623 10.763 5.502 1.00 89.25 167 LEU A O 1
ATOM 1422 N N . LYS A 1 168 ? -25.914 12.414 4.160 1.00 86.69 168 LYS A N 1
ATOM 1423 C CA . LYS A 1 168 ? -27.264 12.968 3.917 1.00 86.69 168 LYS A CA 1
ATOM 1424 C C . LYS A 1 168 ? -27.999 12.335 2.748 1.00 86.69 168 LYS A C 1
ATOM 1426 O O . LYS A 1 168 ? -29.219 12.267 2.770 1.00 86.69 168 LYS A O 1
ATOM 1431 N N . LYS A 1 169 ? -27.277 11.983 1.682 1.00 82.06 169 LYS A N 1
ATOM 1432 C CA . LYS A 1 169 ? -27.888 11.438 0.460 1.00 82.06 169 LYS A CA 1
ATOM 1433 C C . LYS A 1 169 ? -27.807 9.921 0.398 1.00 82.06 169 LYS A C 1
ATOM 1435 O O . LYS A 1 169 ? -28.300 9.347 -0.559 1.00 82.06 169 LYS A O 1
ATOM 1440 N N . ASP A 1 170 ? -27.135 9.312 1.368 1.00 81.00 170 ASP A N 1
ATOM 1441 C CA . ASP A 1 170 ? -26.915 7.876 1.450 1.00 81.00 170 ASP A CA 1
ATOM 1442 C C . ASP A 1 170 ? -26.363 7.254 0.150 1.00 81.00 170 ASP A C 1
ATOM 1444 O O . ASP A 1 170 ? -26.604 6.098 -0.179 1.00 81.00 170 ASP A O 1
ATOM 1448 N N . VAL A 1 171 ? -25.515 7.991 -0.573 1.00 85.75 171 VAL A N 1
ATOM 1449 C CA . VAL A 1 171 ? -24.894 7.529 -1.828 1.00 85.75 171 VAL A CA 1
ATOM 1450 C C . VAL A 1 171 ? -23.425 7.174 -1.646 1.00 85.75 171 VAL A C 1
ATOM 1452 O O . VAL A 1 171 ? -22.735 7.741 -0.793 1.00 85.75 171 VAL A O 1
ATOM 1455 N N . ARG A 1 172 ? -22.924 6.268 -2.491 1.00 89.44 172 ARG A N 1
ATOM 1456 C CA . ARG A 1 172 ? -21.483 6.110 -2.699 1.00 89.44 172 ARG A CA 1
ATOM 1457 C C . ARG A 1 172 ? -20.914 7.267 -3.508 1.00 89.44 172 ARG A C 1
ATOM 1459 O O . ARG A 1 172 ? -21.554 7.810 -4.406 1.00 89.44 172 ARG A O 1
ATOM 1466 N N . VAL A 1 173 ? -19.698 7.657 -3.151 1.00 92.25 173 VAL A N 1
ATOM 1467 C CA . VAL A 1 173 ? -18.982 8.831 -3.689 1.00 92.25 173 VAL A CA 1
ATOM 1468 C C . VAL A 1 173 ? -17.610 8.464 -4.252 1.00 92.25 173 VAL A C 1
ATOM 1470 O O . VAL A 1 173 ? -16.970 9.283 -4.906 1.00 92.25 173 VAL A O 1
ATOM 1473 N N . ASP A 1 174 ? -17.184 7.238 -3.982 1.00 94.06 174 ASP A N 1
ATOM 1474 C CA . ASP A 1 174 ? -15.913 6.596 -4.291 1.00 94.06 174 ASP A CA 1
ATOM 1475 C C . ASP A 1 174 ? -16.036 5.651 -5.502 1.00 94.06 174 ASP A C 1
ATOM 1477 O O . ASP A 1 174 ? -15.372 4.623 -5.576 1.00 94.06 174 ASP A O 1
ATOM 1481 N N . ILE A 1 175 ? -16.920 5.990 -6.448 1.00 94.06 175 ILE A N 1
ATOM 1482 C CA . ILE A 1 175 ? -17.155 5.243 -7.691 1.00 94.06 175 ILE A CA 1
ATOM 1483 C C . ILE A 1 175 ? -17.390 6.171 -8.879 1.00 94.06 175 ILE A C 1
ATOM 1485 O O . ILE A 1 175 ? -17.764 7.340 -8.740 1.00 94.06 175 ILE A O 1
ATOM 1489 N N . GLY A 1 176 ? -17.222 5.603 -10.069 1.00 91.75 176 GLY A N 1
ATOM 1490 C CA . GLY A 1 176 ? -17.551 6.228 -11.341 1.00 91.75 176 GLY A CA 1
ATOM 1491 C C . GLY A 1 176 ? -16.513 7.233 -11.838 1.00 91.75 176 GLY A C 1
ATOM 1492 O O . GLY A 1 176 ? -15.481 7.500 -11.220 1.00 91.75 176 GLY A O 1
ATOM 1493 N N . ASP A 1 177 ? -16.815 7.812 -12.997 1.00 91.62 177 ASP A N 1
ATOM 1494 C CA . ASP A 1 177 ? -15.906 8.689 -13.739 1.00 91.62 177 ASP A CA 1
ATOM 1495 C C . ASP A 1 177 ? -15.456 9.915 -12.955 1.00 91.62 177 ASP A C 1
ATOM 1497 O O . ASP A 1 177 ? -14.312 10.353 -13.081 1.00 91.62 177 ASP A O 1
ATOM 1501 N N . LYS A 1 178 ? -16.356 10.482 -12.149 1.00 91.31 178 LYS A N 1
ATOM 1502 C CA . LYS A 1 178 ? -16.024 11.636 -11.320 1.00 91.31 178 LYS A CA 1
ATOM 1503 C C . LYS A 1 178 ? -14.921 11.283 -10.322 1.00 91.31 178 LYS A C 1
ATOM 1505 O O . LYS A 1 178 ? -13.908 11.969 -10.287 1.00 91.31 178 LYS A O 1
ATOM 1510 N N . PHE A 1 179 ? -15.094 10.190 -9.585 1.00 94.12 179 PHE A N 1
ATOM 1511 C CA . PHE A 1 179 ? -14.133 9.733 -8.590 1.00 94.12 179 PHE A CA 1
ATOM 1512 C C . PHE A 1 179 ? -12.752 9.445 -9.194 1.00 94.12 179 PHE A C 1
ATOM 1514 O O . PHE A 1 179 ? -11.736 9.917 -8.679 1.00 94.12 179 PHE A O 1
ATOM 1521 N N . LEU A 1 180 ? -12.711 8.743 -10.333 1.00 94.38 180 LEU A N 1
ATOM 1522 C CA . LEU A 1 180 ? -11.460 8.477 -11.046 1.00 94.38 180 LEU A CA 1
ATOM 1523 C C . LEU A 1 180 ? -10.767 9.773 -11.474 1.00 94.38 180 LEU A C 1
ATOM 1525 O O . LEU A 1 180 ? -9.570 9.935 -11.239 1.00 94.38 180 LEU A O 1
ATOM 1529 N N . LYS A 1 181 ? -11.509 10.720 -12.062 1.00 92.19 181 LYS A N 1
ATOM 1530 C CA . LYS A 1 181 ? -10.961 12.030 -12.442 1.00 92.19 181 LYS A CA 1
ATOM 1531 C C . LYS A 1 181 ? -10.446 12.789 -11.233 1.00 92.19 181 LYS A C 1
ATOM 1533 O O . LYS A 1 181 ? -9.363 13.356 -11.324 1.00 92.19 181 LYS A O 1
ATOM 1538 N N . ASP A 1 182 ? -11.171 12.778 -10.120 1.00 92.12 182 ASP A N 1
ATOM 1539 C CA . ASP A 1 182 ? -10.761 13.489 -8.914 1.00 92.12 182 ASP A CA 1
ATOM 1540 C C . ASP A 1 182 ? -9.399 12.968 -8.425 1.00 92.12 182 ASP A C 1
ATOM 1542 O O . ASP A 1 182 ? -8.471 13.744 -8.201 1.00 92.12 182 ASP A O 1
ATOM 1546 N N . ILE A 1 183 ? -9.203 11.650 -8.395 1.00 94.94 183 ILE A N 1
ATOM 1547 C CA . ILE A 1 183 ? -7.928 11.059 -7.967 1.00 94.94 183 ILE A CA 1
ATOM 1548 C C . ILE A 1 183 ? -6.825 11.287 -9.001 1.00 94.94 183 ILE A C 1
ATOM 1550 O O . ILE A 1 183 ? -5.719 11.697 -8.643 1.00 94.94 183 ILE A O 1
ATOM 1554 N N . ILE A 1 184 ? -7.111 11.077 -10.287 1.00 95.00 184 ILE A N 1
ATOM 1555 C CA . ILE A 1 184 ? -6.122 11.240 -11.356 1.00 95.00 184 ILE A CA 1
ATOM 1556 C C . ILE A 1 184 ? -5.703 12.703 -11.500 1.00 95.00 184 ILE A C 1
ATOM 1558 O O . ILE A 1 184 ? -4.530 12.952 -11.752 1.00 95.00 184 ILE A O 1
ATOM 1562 N N . LEU A 1 185 ? -6.601 13.680 -11.343 1.00 93.06 185 LEU A N 1
ATOM 1563 C CA . LEU A 1 185 ? -6.332 15.109 -11.568 1.00 93.06 185 LEU A CA 1
ATOM 1564 C C . LEU A 1 185 ? -5.934 15.865 -10.295 1.00 93.06 185 LEU A C 1
ATOM 1566 O O . LEU A 1 185 ? -5.154 16.818 -10.384 1.00 93.06 185 LEU A O 1
ATOM 1570 N N . TYR A 1 186 ? -6.413 15.442 -9.129 1.00 93.19 186 TYR A N 1
ATOM 1571 C CA . TYR A 1 186 ? -6.184 16.145 -7.866 1.00 93.19 186 TYR A CA 1
ATOM 1572 C C . TYR A 1 186 ? -5.349 15.359 -6.855 1.00 93.19 186 TYR A C 1
ATOM 1574 O O . TYR A 1 186 ? -4.948 15.927 -5.842 1.00 93.19 186 TYR A O 1
ATOM 1582 N N . ASN A 1 187 ? -5.045 14.085 -7.131 1.00 94.38 187 ASN A N 1
ATOM 1583 C CA . ASN A 1 187 ? -4.225 13.225 -6.272 1.00 94.38 187 ASN A CA 1
ATOM 1584 C C . ASN A 1 187 ? -4.769 13.120 -4.836 1.00 94.38 187 ASN A C 1
ATOM 1586 O O . ASN A 1 187 ? -4.025 13.143 -3.853 1.00 94.38 187 ASN A O 1
ATOM 1590 N N . ASN A 1 188 ? -6.095 13.083 -4.714 1.00 93.12 188 ASN A N 1
ATOM 1591 C CA . ASN A 1 188 ? -6.812 13.391 -3.482 1.00 93.12 188 ASN A CA 1
ATOM 1592 C C . ASN A 1 188 ? -7.461 12.176 -2.809 1.00 93.12 188 ASN A C 1
ATOM 1594 O O . ASN A 1 188 ? -8.356 12.346 -1.983 1.00 93.12 188 ASN A O 1
ATOM 1598 N N . ARG A 1 189 ? -7.026 10.950 -3.116 1.00 95.94 189 ARG A N 1
ATOM 1599 C CA . ARG A 1 189 ? -7.647 9.737 -2.562 1.00 95.94 189 ARG A CA 1
ATOM 1600 C C . ARG A 1 189 ? -7.646 9.709 -1.026 1.00 95.94 189 ARG A C 1
ATOM 1602 O O . ARG A 1 189 ? -8.614 9.262 -0.421 1.00 95.94 189 ARG A O 1
ATOM 1609 N N . PHE A 1 190 ? -6.641 10.303 -0.379 1.00 96.38 190 PHE A N 1
ATOM 1610 C CA . PHE A 1 190 ? -6.630 10.527 1.075 1.00 96.38 190 PHE A CA 1
ATOM 1611 C C . PHE A 1 190 ? -7.830 11.321 1.630 1.00 96.38 190 PHE A C 1
ATOM 1613 O O . PHE A 1 190 ? -8.079 11.285 2.832 1.00 96.38 190 PHE A O 1
ATOM 1620 N N . ASP A 1 191 ? -8.575 12.068 0.814 1.00 94.81 191 ASP A N 1
ATOM 1621 C CA . ASP A 1 191 ? -9.817 12.714 1.261 1.00 94.81 191 ASP A CA 1
ATOM 1622 C C . ASP A 1 191 ? -10.976 11.734 1.394 1.00 94.81 191 ASP A C 1
ATOM 1624 O O . ASP A 1 191 ? -11.817 11.905 2.274 1.00 94.81 191 ASP A O 1
ATOM 1628 N N . TYR A 1 192 ? -10.967 10.671 0.597 1.00 96.00 192 TYR A N 1
ATOM 1629 C CA . TYR A 1 192 ? -11.886 9.552 0.748 1.00 96.00 192 TYR A CA 1
ATOM 1630 C C . TYR A 1 192 ? -11.498 8.693 1.949 1.00 96.00 192 TYR A C 1
ATOM 1632 O O . TYR A 1 192 ? -12.372 8.344 2.729 1.00 96.00 192 TYR A O 1
ATOM 1640 N N . TYR A 1 193 ? -10.197 8.484 2.190 1.00 97.62 193 TYR A N 1
ATOM 1641 C CA . TYR A 1 193 ? -9.715 7.837 3.420 1.00 97.62 193 TYR A CA 1
ATOM 1642 C C . TYR A 1 193 ? -10.262 8.518 4.683 1.00 97.62 193 TYR A C 1
ATOM 1644 O O . TYR A 1 193 ? -10.871 7.886 5.542 1.00 97.62 193 TYR A O 1
ATOM 1652 N N . LYS A 1 194 ? -10.128 9.852 4.749 1.00 96.31 194 LYS A N 1
ATOM 1653 C CA . LYS A 1 194 ? -10.708 10.662 5.831 1.00 96.31 194 LYS A CA 1
ATOM 1654 C C . LYS A 1 194 ? -12.217 10.483 5.932 1.00 96.31 194 LYS A C 1
ATOM 1656 O O . LYS A 1 194 ? -12.724 10.378 7.042 1.00 96.31 194 LYS A O 1
ATOM 1661 N N . CYS A 1 195 ? -12.911 10.462 4.795 1.00 95.12 195 CYS A N 1
ATOM 1662 C CA . CYS A 1 195 ? -14.351 10.252 4.758 1.00 95.12 195 CYS A CA 1
ATOM 1663 C C . CYS A 1 195 ? -14.741 8.883 5.327 1.00 95.12 195 CYS A C 1
ATOM 1665 O O . CYS A 1 195 ? -15.757 8.808 6.004 1.00 95.12 195 CYS A O 1
ATOM 1667 N N . TYR A 1 196 ? -13.962 7.823 5.088 1.00 97.62 196 TYR A N 1
ATOM 1668 C CA . TYR A 1 196 ? -14.238 6.490 5.635 1.00 97.62 196 TYR A CA 1
ATOM 1669 C C . TYR A 1 196 ? -14.128 6.483 7.161 1.00 97.62 196 TYR A C 1
ATOM 1671 O O . TYR A 1 196 ? -15.051 6.033 7.834 1.00 97.62 196 TYR A O 1
ATOM 1679 N N . ILE A 1 197 ? -13.067 7.085 7.709 1.00 98.31 197 ILE A N 1
ATOM 1680 C CA . ILE A 1 197 ? -12.890 7.239 9.162 1.00 98.31 197 ILE A CA 1
ATOM 1681 C C . ILE A 1 197 ? -14.016 8.091 9.765 1.00 98.31 197 ILE A C 1
ATOM 1683 O O . ILE A 1 197 ? -14.603 7.731 10.781 1.00 98.31 197 ILE A O 1
ATOM 1687 N N . GLU A 1 198 ? -14.334 9.236 9.155 1.00 96.75 198 GLU A N 1
ATOM 1688 C CA . GLU A 1 198 ? -15.389 10.127 9.655 1.00 96.75 198 GLU A CA 1
ATOM 1689 C C . GLU A 1 198 ? -16.777 9.492 9.572 1.00 96.75 198 GLU A C 1
ATOM 1691 O O . GLU A 1 198 ? -17.582 9.687 10.479 1.00 96.75 198 GLU A O 1
ATOM 1696 N N . LEU A 1 199 ? -17.049 8.719 8.519 1.00 96.94 199 LEU A N 1
ATOM 1697 C CA . LEU A 1 199 ? -18.282 7.956 8.377 1.00 96.94 199 LEU A CA 1
ATOM 1698 C C . LEU A 1 199 ? -18.403 6.900 9.476 1.00 96.94 199 LEU A C 1
ATOM 1700 O O . LEU A 1 199 ? -19.449 6.834 10.113 1.00 96.94 199 LEU A O 1
ATOM 1704 N N . ALA A 1 200 ? -17.346 6.118 9.713 1.00 98.25 200 ALA A N 1
ATOM 1705 C CA . ALA A 1 200 ? -17.317 5.099 10.760 1.00 98.25 200 ALA A CA 1
ATOM 1706 C C . ALA A 1 200 ? -17.644 5.720 12.126 1.00 98.25 200 ALA A C 1
ATOM 1708 O O . ALA A 1 200 ? -18.600 5.312 12.783 1.00 98.25 200 ALA A O 1
ATOM 1709 N N . LYS A 1 201 ? -16.947 6.805 12.490 1.00 98.12 201 LYS A N 1
ATOM 1710 C CA . LYS A 1 201 ? -17.200 7.541 13.740 1.00 98.12 201 LYS A CA 1
ATOM 1711 C C . LYS A 1 201 ? -18.623 8.097 13.816 1.00 98.12 201 LYS A C 1
ATOM 1713 O O . LYS A 1 201 ? -19.268 7.989 14.851 1.00 98.12 201 LYS A O 1
ATOM 1718 N N . ALA A 1 202 ? -19.134 8.675 12.727 1.00 96.50 202 ALA A N 1
ATOM 1719 C CA . ALA A 1 202 ? -20.502 9.196 12.675 1.00 96.50 202 ALA A CA 1
ATOM 1720 C C . ALA A 1 202 ? -21.572 8.097 12.803 1.00 96.50 202 ALA A C 1
ATOM 1722 O O . ALA A 1 202 ? -22.708 8.392 13.168 1.00 96.50 202 ALA A O 1
ATOM 1723 N N . LYS A 1 203 ? -21.216 6.845 12.500 1.00 97.06 203 LYS A N 1
ATOM 1724 C CA . LYS A 1 203 ? -22.059 5.656 12.660 1.00 97.06 203 LYS A CA 1
ATOM 1725 C C . LYS A 1 203 ? -21.788 4.890 13.960 1.00 97.06 203 LYS A C 1
ATOM 1727 O O . LYS A 1 203 ? -22.344 3.816 14.134 1.00 97.06 203 LYS A O 1
ATOM 1732 N N . GLY A 1 204 ? -20.986 5.449 14.870 1.00 97.94 204 GLY A N 1
ATOM 1733 C CA . GLY A 1 204 ? -20.734 4.874 16.194 1.00 97.94 204 GLY A CA 1
ATOM 1734 C C . GLY A 1 204 ? -19.662 3.785 16.231 1.00 97.94 204 GLY A C 1
ATOM 1735 O O . GLY A 1 204 ? -19.545 3.108 17.241 1.00 97.94 204 GLY A O 1
ATOM 1736 N N . TYR A 1 205 ? -18.872 3.612 15.169 1.00 98.75 205 TYR A N 1
ATOM 1737 C CA . TYR A 1 205 ? -17.786 2.634 15.177 1.00 98.75 205 TYR A CA 1
ATOM 1738 C C . TYR A 1 205 ? -16.600 3.119 16.015 1.00 98.75 205 TYR A C 1
ATOM 1740 O O . TYR A 1 205 ? -16.153 4.266 15.879 1.00 98.75 205 TYR A O 1
ATOM 1748 N N . ILE A 1 206 ? -16.017 2.201 16.782 1.00 98.69 206 ILE A N 1
ATOM 1749 C CA . ILE A 1 206 ? -14.661 2.332 17.313 1.00 98.69 206 ILE A CA 1
ATOM 1750 C C . ILE A 1 206 ? -13.682 2.129 16.155 1.00 98.69 206 ILE A C 1
ATOM 1752 O O . ILE A 1 206 ? -13.735 1.120 15.459 1.00 98.69 206 ILE A O 1
ATOM 1756 N N . VAL A 1 207 ? -12.796 3.097 15.915 1.00 98.75 207 VAL A N 1
ATOM 1757 C CA . VAL A 1 207 ? -11.786 3.019 14.849 1.00 98.75 207 VAL A CA 1
ATOM 1758 C C . VAL A 1 207 ? -10.420 2.835 15.492 1.00 98.75 207 VAL A C 1
ATOM 1760 O O . VAL A 1 207 ? -9.929 3.764 16.141 1.00 98.75 207 VAL A O 1
ATOM 1763 N N . THR A 1 208 ? -9.836 1.646 15.345 1.00 98.69 208 THR A N 1
ATOM 1764 C CA . THR A 1 208 ? -8.654 1.271 16.127 1.00 98.69 208 THR A CA 1
ATOM 1765 C C . THR A 1 208 ? -7.703 0.291 15.421 1.00 98.69 208 THR A C 1
ATOM 1767 O O . THR A 1 208 ? -7.950 -0.127 14.288 1.00 98.69 208 THR A O 1
ATOM 1770 N N . SER A 1 209 ? -6.582 -0.026 16.072 1.00 98.69 209 SER A N 1
ATOM 1771 C CA . SER A 1 209 ? -5.587 -1.011 15.642 1.00 98.69 209 SER A CA 1
ATOM 1772 C C . SER A 1 209 ? -6.050 -2.445 15.909 1.00 98.69 209 SER A C 1
ATOM 1774 O O . SER A 1 209 ? -6.984 -2.696 16.674 1.00 98.69 209 SER A O 1
ATOM 1776 N N . LEU A 1 210 ? -5.381 -3.415 15.288 1.00 98.56 210 LEU A N 1
ATOM 1777 C CA . LEU A 1 210 ? -5.674 -4.826 15.506 1.00 98.56 210 LEU A CA 1
ATOM 1778 C C . LEU A 1 210 ? -5.457 -5.221 16.970 1.00 98.56 210 LEU A C 1
ATOM 1780 O O . LEU A 1 210 ? -6.330 -5.844 17.570 1.00 98.56 210 LEU A O 1
ATOM 1784 N N . ILE A 1 211 ? -4.332 -4.834 17.571 1.00 97.81 211 ILE A N 1
ATOM 1785 C CA . ILE A 1 211 ? -4.041 -5.235 18.951 1.00 97.81 211 ILE A CA 1
ATOM 1786 C C . ILE A 1 211 ? -4.980 -4.605 19.979 1.00 97.81 211 ILE A C 1
ATOM 1788 O O . ILE A 1 211 ? -5.299 -5.227 20.991 1.00 97.81 211 ILE A O 1
ATOM 1792 N N . ASP A 1 212 ? -5.440 -3.382 19.728 1.00 98.06 212 ASP A N 1
ATOM 1793 C CA . ASP A 1 212 ? -6.395 -2.711 20.604 1.00 98.06 212 ASP A CA 1
ATOM 1794 C C . ASP A 1 212 ? -7.775 -3.372 20.513 1.00 98.06 212 ASP A C 1
ATOM 1796 O O . ASP A 1 212 ? -8.410 -3.622 21.536 1.00 98.06 212 ASP A O 1
ATOM 1800 N N . TYR A 1 213 ? -8.195 -3.781 19.310 1.00 98.50 213 TYR A N 1
ATOM 1801 C CA . TYR A 1 213 ? -9.382 -4.620 19.145 1.00 98.50 213 TYR A CA 1
ATOM 1802 C C . TYR A 1 213 ? -9.292 -5.907 19.975 1.00 98.50 213 TYR A C 1
ATOM 1804 O O . TYR A 1 213 ? -10.199 -6.196 20.755 1.00 98.50 213 TYR A O 1
ATOM 1812 N N . ILE A 1 214 ? -8.190 -6.652 19.861 1.00 97.81 214 ILE A N 1
ATOM 1813 C CA . ILE A 1 214 ? -8.007 -7.924 20.578 1.00 97.81 214 ILE A CA 1
ATOM 1814 C C . ILE A 1 214 ? -8.040 -7.748 22.097 1.00 97.81 214 ILE A C 1
ATOM 1816 O O . ILE A 1 214 ? -8.586 -8.600 22.799 1.00 97.81 214 ILE A O 1
ATOM 1820 N N . ASN A 1 215 ? -7.461 -6.667 22.610 1.00 96.75 215 ASN A N 1
ATOM 1821 C CA . ASN A 1 215 ? -7.344 -6.468 24.050 1.00 96.75 215 ASN A CA 1
ATOM 1822 C C . ASN A 1 215 ? -8.593 -5.846 24.675 1.00 96.75 215 ASN A C 1
ATOM 1824 O O . ASN A 1 215 ? -8.916 -6.179 25.812 1.00 96.75 215 ASN A O 1
ATOM 1828 N N . ASN A 1 216 ? -9.294 -4.974 23.946 1.00 97.56 216 ASN A N 1
ATOM 1829 C CA . ASN A 1 216 ? -10.321 -4.118 24.537 1.00 97.56 216 ASN A CA 1
ATOM 1830 C C . ASN A 1 216 ? -11.723 -4.301 23.941 1.00 97.56 216 ASN A C 1
ATOM 1832 O O . ASN A 1 216 ? -12.697 -3.969 24.612 1.00 97.56 216 ASN A O 1
ATOM 1836 N N . TYR A 1 217 ? -11.859 -4.834 22.720 1.00 97.75 217 TYR A N 1
ATOM 1837 C CA . TYR A 1 217 ? -13.145 -4.812 22.005 1.00 97.75 217 TYR A CA 1
ATOM 1838 C C . TYR A 1 217 ? -13.617 -6.153 21.434 1.00 97.75 217 TYR A C 1
ATOM 1840 O O . TYR A 1 217 ? -14.802 -6.257 21.118 1.00 97.75 217 TYR A O 1
ATOM 1848 N N . LYS A 1 218 ? -12.767 -7.183 21.326 1.00 96.31 218 LYS A N 1
ATOM 1849 C CA . LYS A 1 218 ? -13.143 -8.473 20.712 1.00 96.31 218 LYS A CA 1
ATOM 1850 C C . LYS A 1 218 ? -14.356 -9.146 21.364 1.00 96.31 218 LYS A C 1
ATOM 1852 O O . LYS A 1 218 ? -15.185 -9.713 20.665 1.00 96.31 218 LYS A O 1
ATOM 1857 N N . ASP A 1 219 ? -14.479 -9.025 22.685 1.00 94.81 219 ASP A N 1
ATOM 1858 C CA . ASP A 1 219 ? -15.565 -9.614 23.480 1.00 94.81 219 ASP A CA 1
ATOM 1859 C C . ASP A 1 219 ? -16.633 -8.563 23.842 1.00 94.81 219 ASP A C 1
ATOM 1861 O O . ASP A 1 219 ? -17.516 -8.799 24.666 1.00 94.81 219 ASP A O 1
ATOM 1865 N N . SER A 1 220 ? -16.550 -7.374 23.235 1.00 94.81 220 SER A N 1
ATOM 1866 C CA . SER A 1 220 ? -17.511 -6.291 23.425 1.00 94.81 220 SER A CA 1
ATOM 1867 C C . SER A 1 220 ? -18.667 -6.377 22.421 1.00 94.81 220 SER A C 1
ATOM 1869 O O . SER A 1 220 ? -18.632 -7.107 21.426 1.00 94.81 220 SER A O 1
ATOM 1871 N N . ASN A 1 221 ? -19.711 -5.581 22.657 1.00 94.06 221 ASN A N 1
ATOM 1872 C CA . ASN A 1 221 ? -20.801 -5.399 21.698 1.00 94.06 221 ASN A CA 1
ATOM 1873 C C . ASN A 1 221 ? -20.614 -4.212 20.750 1.00 94.06 221 ASN A C 1
ATOM 1875 O O . ASN A 1 221 ? -21.509 -3.938 19.950 1.00 94.06 221 ASN A O 1
ATOM 1879 N N . GLU A 1 222 ? -19.459 -3.554 20.802 1.00 97.81 222 GLU A N 1
ATOM 1880 C CA . GLU A 1 222 ? -19.158 -2.408 19.957 1.00 97.81 222 GLU A CA 1
ATOM 1881 C C . GLU A 1 222 ? -19.024 -2.810 18.486 1.00 97.81 222 GLU A C 1
ATOM 1883 O O . GLU A 1 222 ? -18.613 -3.923 18.146 1.00 97.81 222 GLU A O 1
ATOM 1888 N N . SER A 1 223 ? -19.365 -1.877 17.597 1.00 98.62 223 SER A N 1
ATOM 1889 C CA . SER A 1 223 ? -19.005 -1.993 16.183 1.00 98.62 223 SER A CA 1
ATOM 1890 C C . SER A 1 223 ? -17.601 -1.430 15.983 1.00 98.62 223 SER A C 1
ATOM 1892 O O . SER A 1 223 ? -17.305 -0.329 16.447 1.00 98.62 223 SER A O 1
ATOM 1894 N N . VAL A 1 224 ? -16.722 -2.165 15.304 1.00 98.88 224 VAL A N 1
ATOM 1895 C CA . VAL A 1 224 ? -15.296 -1.832 15.204 1.00 98.88 224 VAL A CA 1
ATOM 1896 C C . VAL A 1 224 ? -14.838 -1.799 13.750 1.00 98.88 224 VAL A C 1
ATOM 1898 O O . VAL A 1 224 ? -15.092 -2.716 12.971 1.00 98.88 224 VAL A O 1
ATOM 1901 N N . LEU A 1 225 ? -14.139 -0.725 13.388 1.00 98.88 225 LEU A N 1
ATOM 1902 C CA . LEU A 1 225 ? -13.357 -0.610 12.164 1.00 98.88 225 LEU A CA 1
ATOM 1903 C C . LEU A 1 225 ? -11.875 -0.734 12.530 1.00 98.88 225 LEU A C 1
ATOM 1905 O O . LEU A 1 225 ? -11.269 0.210 13.039 1.00 98.88 225 LEU A O 1
ATOM 1909 N N . ILE A 1 226 ? -11.300 -1.898 12.251 1.00 98.88 226 ILE A N 1
ATOM 1910 C CA . ILE A 1 226 ? -9.877 -2.175 12.424 1.00 98.88 226 ILE A CA 1
ATOM 1911 C C . ILE A 1 226 ? -9.135 -1.605 11.216 1.00 98.88 226 ILE A C 1
ATOM 1913 O O . ILE A 1 226 ? -9.369 -2.022 10.079 1.00 98.88 226 ILE A O 1
ATOM 1917 N N . LEU A 1 227 ? -8.239 -0.653 11.458 1.00 98.88 227 LEU A N 1
ATOM 1918 C CA . LEU A 1 227 ? -7.369 -0.085 10.434 1.00 98.88 227 LEU A CA 1
ATOM 1919 C C . LEU A 1 227 ? -6.034 -0.828 10.421 1.00 98.88 227 LEU A C 1
ATOM 1921 O O . LEU A 1 227 ? -5.293 -0.803 11.405 1.00 98.88 227 LEU A O 1
ATOM 1925 N N . ARG A 1 228 ? -5.718 -1.454 9.286 1.00 98.62 228 ARG A N 1
ATOM 1926 C CA . ARG A 1 228 ? -4.463 -2.168 9.047 1.00 98.62 228 ARG A CA 1
ATOM 1927 C C . ARG A 1 228 ? -3.763 -1.589 7.826 1.00 98.62 228 ARG A C 1
ATOM 1929 O O . ARG A 1 228 ? -4.388 -1.432 6.780 1.00 98.62 228 ARG A O 1
ATOM 1936 N N . HIS A 1 229 ? -2.456 -1.377 7.942 1.00 98.75 229 HIS A N 1
ATOM 1937 C CA . HIS A 1 229 ? -1.622 -0.848 6.873 1.00 98.75 229 HIS A CA 1
ATOM 1938 C C . HIS A 1 229 ? -0.435 -1.751 6.585 1.00 98.75 229 HIS A C 1
ATOM 1940 O O . HIS A 1 229 ? 0.475 -1.846 7.409 1.00 98.75 229 HIS A O 1
ATOM 1946 N N . ASP A 1 230 ? -0.415 -2.353 5.399 1.00 98.50 230 ASP A N 1
ATOM 1947 C CA . ASP A 1 230 ? 0.735 -3.124 4.922 1.00 98.50 230 ASP A CA 1
ATOM 1948 C C . ASP A 1 230 ? 1.659 -2.160 4.159 1.00 98.50 230 ASP A C 1
ATOM 1950 O O . ASP A 1 230 ? 1.313 -1.602 3.115 1.00 98.50 230 ASP A O 1
ATOM 1954 N N . VAL A 1 231 ? 2.818 -1.852 4.751 1.00 98.19 231 VAL A N 1
ATOM 1955 C CA . VAL A 1 231 ? 3.765 -0.866 4.221 1.00 98.19 231 VAL A CA 1
ATOM 1956 C C . VAL A 1 231 ? 4.691 -1.554 3.224 1.00 98.19 231 VAL A C 1
ATOM 1958 O O . VAL A 1 231 ? 5.820 -1.917 3.556 1.00 98.19 231 VAL A O 1
ATOM 1961 N N . ASP A 1 232 ? 4.222 -1.695 1.986 1.00 93.62 232 ASP A N 1
ATOM 1962 C CA . ASP A 1 232 ? 4.923 -2.457 0.946 1.00 93.62 232 ASP A CA 1
ATOM 1963 C C . ASP A 1 232 ? 5.938 -1.642 0.144 1.00 93.62 232 ASP A C 1
ATOM 1965 O O . ASP A 1 232 ? 6.881 -2.199 -0.421 1.00 93.62 232 ASP A O 1
ATOM 1969 N N . SER A 1 233 ? 5.797 -0.312 0.136 1.00 91.25 233 SER A N 1
ATOM 1970 C CA . SER A 1 233 ? 6.688 0.604 -0.585 1.00 91.25 233 SER A CA 1
ATOM 1971 C C . SER A 1 233 ? 7.226 1.754 0.274 1.00 91.25 233 SER A C 1
ATOM 1973 O O . SER A 1 233 ? 6.508 2.377 1.058 1.00 91.25 233 SER A O 1
ATOM 1975 N N . LYS A 1 234 ? 8.495 2.129 0.050 1.00 89.56 234 LYS A N 1
ATOM 1976 C CA . LYS A 1 234 ? 9.135 3.315 0.654 1.00 89.56 234 LYS A CA 1
ATOM 1977 C C . LYS A 1 234 ? 8.586 4.610 0.046 1.00 89.56 234 LYS A C 1
ATOM 1979 O O . LYS A 1 234 ? 9.148 5.154 -0.904 1.00 89.56 234 LYS A O 1
ATOM 1984 N N . THR A 1 235 ? 7.492 5.124 0.602 1.00 90.00 235 THR A N 1
ATOM 1985 C CA . THR A 1 235 ? 6.882 6.393 0.175 1.00 90.00 235 THR A CA 1
ATOM 1986 C C . THR A 1 235 ? 6.521 7.280 1.367 1.00 90.00 235 THR A C 1
ATOM 1988 O O . THR A 1 235 ? 6.299 6.803 2.477 1.00 90.00 235 THR A O 1
ATOM 1991 N N . ASP A 1 236 ? 6.360 8.585 1.129 1.00 94.12 236 ASP A N 1
ATOM 1992 C CA . ASP A 1 236 ? 5.832 9.521 2.137 1.00 94.12 236 ASP A CA 1
ATOM 1993 C C . ASP A 1 236 ? 4.357 9.262 2.497 1.00 94.12 236 ASP A C 1
ATOM 1995 O O . ASP A 1 236 ? 3.777 9.979 3.319 1.00 94.12 236 ASP A O 1
ATOM 1999 N N . ASN A 1 237 ? 3.692 8.312 1.835 1.00 97.50 237 ASN A N 1
ATOM 2000 C CA . ASN A 1 237 ? 2.268 8.088 2.036 1.00 97.50 237 ASN A CA 1
ATOM 2001 C C . ASN A 1 237 ? 1.978 7.475 3.399 1.00 97.50 237 ASN A C 1
ATOM 2003 O O . ASN A 1 237 ? 1.003 7.893 4.016 1.00 97.50 237 ASN A O 1
ATOM 2007 N N . THR A 1 238 ? 2.841 6.589 3.899 1.00 98.25 238 THR A N 1
ATOM 2008 C CA . THR A 1 238 ? 2.720 6.020 5.249 1.00 98.25 238 THR A CA 1
ATOM 2009 C C . THR A 1 238 ? 2.701 7.131 6.294 1.00 98.25 238 THR A C 1
ATOM 2011 O O . THR A 1 238 ? 1.777 7.221 7.095 1.00 98.25 238 THR A O 1
ATOM 2014 N N . LYS A 1 239 ? 3.644 8.081 6.201 1.00 98.31 239 LYS A N 1
ATOM 2015 C CA . LYS A 1 239 ? 3.680 9.261 7.076 1.00 98.31 239 LYS A CA 1
ATOM 2016 C C . LYS A 1 239 ? 2.411 10.113 6.955 1.00 98.31 239 LYS A C 1
ATOM 2018 O O . LYS A 1 239 ? 1.853 10.527 7.964 1.00 98.31 239 LYS A O 1
ATOM 2023 N N . LYS A 1 240 ? 1.924 10.372 5.736 1.00 97.88 240 LYS A N 1
ATOM 2024 C CA . LYS A 1 240 ? 0.695 11.165 5.519 1.00 97.88 240 LYS A CA 1
ATOM 2025 C C . LYS A 1 240 ? -0.551 10.480 6.074 1.00 97.88 240 LYS A C 1
ATOM 2027 O O . LYS A 1 240 ? -1.442 11.174 6.557 1.00 97.88 240 LYS A O 1
ATOM 2032 N N . MET A 1 241 ? -0.634 9.160 5.956 1.00 98.44 241 MET A N 1
ATOM 2033 C CA . MET A 1 241 ? -1.730 8.357 6.488 1.00 98.44 241 MET A CA 1
ATOM 2034 C C . MET A 1 241 ? -1.747 8.426 8.016 1.00 98.44 241 MET A C 1
ATOM 2036 O O . MET A 1 241 ? -2.754 8.840 8.588 1.00 98.44 241 MET A O 1
ATOM 2040 N N . PHE A 1 242 ? -0.591 8.206 8.640 1.00 98.56 242 PHE A N 1
ATOM 2041 C CA . PHE A 1 242 ? -0.390 8.354 10.079 1.00 98.56 242 PHE A CA 1
ATOM 2042 C C . PHE A 1 242 ? -0.769 9.757 10.576 1.00 98.56 242 PHE A C 1
ATOM 2044 O O . PHE A 1 242 ? -1.579 9.912 11.485 1.00 98.56 242 PHE A O 1
ATOM 2051 N N . GLU A 1 243 ? -0.301 10.816 9.908 1.00 98.38 243 GLU A N 1
ATOM 2052 C CA . GLU A 1 243 ? -0.676 12.194 10.254 1.00 98.38 243 GLU A CA 1
ATOM 2053 C C . GLU A 1 243 ? -2.187 12.461 10.146 1.00 98.38 243 GLU A C 1
ATOM 2055 O O . GLU A 1 243 ? -2.722 13.315 10.862 1.00 98.38 243 GLU A O 1
ATOM 2060 N N . ILE A 1 244 ? -2.885 11.800 9.215 1.00 98.00 244 ILE A N 1
ATOM 2061 C CA . ILE A 1 244 ? -4.343 11.901 9.096 1.00 98.00 244 ILE A CA 1
ATOM 2062 C C . ILE A 1 244 ? -5.006 11.249 10.305 1.00 98.00 244 ILE A C 1
ATOM 2064 O O . ILE A 1 244 ? -5.910 11.854 10.879 1.00 98.00 244 ILE A O 1
ATOM 2068 N N . GLU A 1 245 ? -4.558 10.065 10.695 1.00 98.62 245 GLU A N 1
ATOM 2069 C CA . GLU A 1 245 ? -5.115 9.309 11.815 1.00 98.62 245 GLU A CA 1
ATOM 2070 C C . GLU A 1 245 ? -4.893 10.022 13.146 1.00 98.62 245 GLU A C 1
ATOM 2072 O O . GLU A 1 245 ? -5.868 10.250 13.864 1.00 98.62 245 GLU A O 1
ATOM 2077 N N . CYS A 1 246 ? -3.687 10.546 13.401 1.00 98.44 246 CYS A N 1
ATOM 2078 C CA . CYS A 1 246 ? -3.419 11.401 14.562 1.00 98.44 246 CYS A CA 1
ATOM 2079 C C . CYS A 1 246 ? -4.385 12.594 14.617 1.00 98.44 246 CYS A C 1
ATOM 2081 O O . CYS A 1 246 ? -5.016 12.864 15.639 1.00 98.44 246 CYS A O 1
ATOM 2083 N N . LYS A 1 247 ? -4.584 13.293 13.487 1.00 97.50 247 LYS A N 1
ATOM 2084 C CA . LYS A 1 247 ? -5.529 14.426 13.401 1.00 97.50 247 LYS A CA 1
ATOM 2085 C C . LYS A 1 247 ? -6.984 14.006 13.614 1.00 97.50 247 LYS A C 1
ATOM 2087 O O . LYS A 1 247 ? -7.802 14.840 14.006 1.00 97.50 247 LYS A O 1
ATOM 2092 N N . LYS A 1 248 ? -7.333 12.754 13.312 1.00 96.94 248 LYS A N 1
ATOM 2093 C CA . LYS A 1 248 ? -8.670 12.187 13.529 1.00 96.94 248 LYS A CA 1
ATOM 2094 C C . LYS A 1 248 ? -8.838 11.539 14.899 1.00 96.94 248 LYS A C 1
ATOM 2096 O O . LYS A 1 248 ? -9.988 11.241 15.240 1.00 96.94 248 LYS A O 1
ATOM 2101 N N . LYS A 1 249 ? -7.759 11.423 15.683 1.00 97.75 249 LYS A N 1
ATOM 2102 C CA . LYS A 1 249 ? -7.724 10.760 16.992 1.00 97.75 249 LYS A CA 1
ATOM 2103 C C . LYS A 1 249 ? -8.283 9.340 16.883 1.00 97.75 249 LYS A C 1
ATOM 2105 O O . LYS A 1 249 ? -9.312 9.034 17.479 1.00 97.75 249 LYS A O 1
ATOM 2110 N N . VAL A 1 250 ? -7.684 8.555 15.995 1.00 98.19 250 VAL A N 1
ATOM 2111 C CA . VAL A 1 250 ? -7.970 7.129 15.789 1.00 98.19 250 VAL A CA 1
ATOM 2112 C C . VAL A 1 250 ? -6.646 6.386 15.712 1.00 98.19 250 VAL A C 1
ATOM 2114 O O . VAL A 1 250 ? -5.653 6.996 15.317 1.00 98.19 250 VAL A O 1
ATOM 2117 N N . TYR A 1 251 ? -6.652 5.103 16.051 1.00 98.19 251 TYR A N 1
ATOM 2118 C CA . TYR A 1 251 ? -5.464 4.254 16.035 1.00 98.19 251 TYR A CA 1
ATOM 2119 C C . TYR A 1 251 ? -5.539 3.246 14.888 1.00 98.19 251 TYR A C 1
ATOM 2121 O O . TYR A 1 251 ? -6.609 2.988 14.335 1.00 98.19 251 TYR A O 1
ATOM 2129 N N . SER A 1 252 ? -4.389 2.710 14.501 1.00 98.69 252 SER A N 1
ATOM 2130 C CA . SER A 1 252 ? -4.245 1.747 13.410 1.00 98.69 252 SER A CA 1
ATOM 2131 C C . SER A 1 252 ? -2.973 0.918 13.600 1.00 98.69 252 SER A C 1
ATOM 2133 O O . SER A 1 252 ? -2.138 1.229 14.460 1.00 98.69 252 SER A O 1
ATOM 2135 N N . THR A 1 253 ? -2.836 -0.137 12.802 1.00 98.88 253 THR A N 1
ATOM 2136 C CA . THR A 1 253 ? -1.650 -0.997 12.766 1.00 98.88 253 THR A CA 1
ATOM 2137 C C . THR A 1 253 ? -0.834 -0.745 11.507 1.00 98.88 253 THR A C 1
ATOM 2139 O O . THR A 1 253 ? -1.385 -0.776 10.411 1.00 98.88 253 THR A O 1
ATOM 2142 N N . TYR A 1 254 ? 0.479 -0.554 11.645 1.00 98.81 254 TYR A N 1
ATOM 2143 C CA . TYR A 1 254 ? 1.425 -0.434 10.533 1.00 98.81 254 TYR A CA 1
ATOM 2144 C C . TYR A 1 254 ? 2.384 -1.627 10.506 1.00 98.81 254 TYR A C 1
ATOM 2146 O O . TYR A 1 254 ? 3.291 -1.718 11.337 1.00 98.81 254 TYR A O 1
ATOM 2154 N N . TYR A 1 255 ? 2.215 -2.518 9.530 1.00 98.81 255 TYR A N 1
ATOM 2155 C CA . TYR A 1 255 ? 3.118 -3.637 9.283 1.00 98.81 255 TYR A CA 1
ATOM 2156 C C . TYR A 1 255 ? 4.212 -3.224 8.297 1.00 98.81 255 TYR A C 1
ATOM 2158 O O . TYR A 1 255 ? 3.941 -2.944 7.131 1.00 98.81 255 TYR A O 1
ATOM 2166 N N . PHE A 1 256 ? 5.462 -3.175 8.756 1.00 98.62 256 PHE A N 1
ATOM 2167 C CA . PHE A 1 256 ? 6.611 -2.818 7.921 1.00 98.62 256 PHE A CA 1
ATOM 2168 C C . PHE A 1 256 ? 7.344 -4.059 7.432 1.00 98.62 256 PHE A C 1
ATOM 2170 O O . PHE A 1 256 ? 7.691 -4.926 8.231 1.00 98.62 256 PHE A O 1
ATOM 2177 N N . ARG A 1 257 ? 7.663 -4.098 6.138 1.00 97.31 257 ARG A N 1
ATOM 2178 C CA . ARG A 1 257 ? 8.648 -5.034 5.587 1.00 97.31 257 ARG A CA 1
ATOM 2179 C C . ARG A 1 257 ? 10.053 -4.606 6.009 1.00 97.31 257 ARG A C 1
ATOM 2181 O O . ARG A 1 257 ? 10.300 -3.427 6.286 1.00 97.31 257 ARG A O 1
ATOM 2188 N N . TRP A 1 258 ? 11.019 -5.521 5.955 1.00 95.19 258 TRP A N 1
ATOM 2189 C CA . TRP A 1 258 ? 12.432 -5.139 6.078 1.00 95.19 258 TRP A CA 1
ATOM 2190 C C . TRP A 1 258 ? 12.844 -4.142 4.991 1.00 95.19 258 TRP A C 1
ATOM 2192 O O . TRP A 1 258 ? 13.543 -3.165 5.270 1.00 95.19 258 TRP A O 1
ATOM 2202 N N . GLU A 1 259 ? 12.343 -4.327 3.767 1.00 93.50 259 GLU A N 1
ATOM 2203 C CA . GLU A 1 259 ? 12.610 -3.422 2.652 1.00 93.50 259 GLU A CA 1
ATOM 2204 C C . GLU A 1 259 ? 12.062 -2.008 2.895 1.00 93.50 259 GLU A C 1
ATOM 2206 O O . GLU A 1 259 ? 12.662 -1.041 2.427 1.00 93.50 259 GLU A O 1
ATOM 2211 N N . THR A 1 260 ? 10.970 -1.849 3.647 1.00 96.19 260 THR A N 1
ATOM 2212 C CA . THR A 1 260 ? 10.339 -0.550 3.944 1.00 96.19 260 THR A CA 1
ATOM 2213 C C . THR A 1 260 ? 10.652 -0.009 5.333 1.00 96.19 260 THR A C 1
ATOM 2215 O O . THR A 1 260 ? 10.177 1.071 5.692 1.00 96.19 260 THR A O 1
ATOM 2218 N N . PHE A 1 261 ? 11.518 -0.698 6.080 1.00 96.81 261 PHE A N 1
ATOM 2219 C CA . PHE A 1 261 ? 11.962 -0.298 7.407 1.00 96.81 261 PHE A CA 1
ATOM 2220 C C . PHE A 1 261 ? 12.466 1.151 7.423 1.00 96.81 261 PHE A C 1
ATOM 2222 O O . PHE A 1 261 ? 13.423 1.521 6.733 1.00 96.81 261 PHE A O 1
ATOM 2229 N N . ASN A 1 262 ? 11.830 1.974 8.254 1.00 96.81 262 ASN A N 1
ATOM 2230 C CA . ASN A 1 262 ? 12.209 3.358 8.492 1.00 96.81 262 ASN A CA 1
ATOM 2231 C C . ASN A 1 262 ? 12.166 3.627 9.997 1.00 96.81 262 ASN A C 1
ATOM 2233 O O . ASN A 1 262 ? 11.099 3.863 10.558 1.00 96.81 262 ASN A O 1
ATOM 2237 N N . LYS A 1 263 ? 13.339 3.603 10.638 1.00 96.88 263 LYS A N 1
ATOM 2238 C CA . LYS A 1 263 ? 13.472 3.746 12.093 1.00 96.88 263 LYS A CA 1
ATOM 2239 C C . LYS A 1 263 ? 12.820 5.019 12.632 1.00 96.88 263 LYS A C 1
ATOM 2241 O O . LYS A 1 263 ? 12.160 4.968 13.661 1.00 96.88 263 LYS A O 1
ATOM 2246 N N . GLU A 1 264 ? 13.004 6.152 11.958 1.00 96.25 264 GLU A N 1
ATOM 2247 C CA . GLU A 1 264 ? 12.455 7.435 12.411 1.00 96.25 264 GLU A CA 1
ATOM 2248 C C . GLU A 1 264 ? 10.924 7.420 12.377 1.00 96.25 264 GLU A C 1
ATOM 2250 O O . GLU A 1 264 ? 10.276 7.781 13.359 1.00 96.25 264 GLU A O 1
ATOM 2255 N N . LEU A 1 265 ? 10.340 6.951 11.270 1.00 97.62 265 LEU A N 1
ATOM 2256 C CA . LEU A 1 265 ? 8.890 6.865 11.131 1.00 97.62 265 LEU A CA 1
ATOM 2257 C C . LEU A 1 265 ? 8.287 5.843 12.101 1.00 97.62 265 LEU A C 1
ATOM 2259 O O . LEU A 1 265 ? 7.291 6.150 12.744 1.00 97.62 265 LEU A O 1
ATOM 2263 N N . ILE A 1 266 ? 8.904 4.667 12.235 1.00 98.38 266 ILE A N 1
ATOM 2264 C CA . ILE A 1 266 ? 8.477 3.622 13.175 1.00 98.38 266 ILE A CA 1
ATOM 2265 C C . ILE A 1 266 ? 8.484 4.153 14.612 1.00 98.38 266 ILE A C 1
ATOM 2267 O O . ILE A 1 266 ? 7.489 4.013 15.320 1.00 98.38 266 ILE A O 1
ATOM 2271 N N . ASN A 1 267 ? 9.567 4.821 15.023 1.00 96.00 267 ASN A N 1
ATOM 2272 C CA . ASN A 1 267 ? 9.657 5.436 16.345 1.00 96.00 267 ASN A CA 1
ATOM 2273 C C . ASN A 1 267 ? 8.540 6.453 16.567 1.00 96.00 267 ASN A C 1
ATOM 2275 O O . ASN A 1 267 ? 7.914 6.444 17.621 1.00 96.00 267 ASN A O 1
ATOM 2279 N N . ASN A 1 268 ? 8.277 7.309 15.578 1.00 97.06 268 ASN A N 1
ATOM 2280 C CA . ASN A 1 268 ? 7.232 8.322 15.672 1.00 97.06 268 ASN A CA 1
ATOM 2281 C C . ASN A 1 268 ? 5.835 7.687 15.796 1.00 97.06 268 ASN A C 1
ATOM 2283 O O . ASN A 1 268 ? 5.055 8.092 16.653 1.00 97.06 268 ASN A O 1
ATOM 2287 N N . ILE A 1 269 ? 5.536 6.657 14.999 1.00 97.81 269 ILE A N 1
ATOM 2288 C CA . ILE A 1 269 ? 4.276 5.900 15.080 1.00 97.81 269 ILE A CA 1
ATOM 2289 C C . ILE A 1 269 ? 4.115 5.295 16.482 1.00 97.81 269 ILE A C 1
ATOM 2291 O O . ILE A 1 269 ? 3.120 5.561 17.155 1.00 97.81 269 ILE A O 1
ATOM 2295 N N . ASN A 1 270 ? 5.131 4.579 16.968 1.00 96.19 270 ASN A N 1
ATOM 2296 C CA . ASN A 1 270 ? 5.098 3.917 18.272 1.00 96.19 270 ASN A CA 1
ATOM 2297 C C . ASN A 1 270 ? 5.003 4.908 19.452 1.00 96.19 270 ASN A C 1
ATOM 2299 O O . ASN A 1 270 ? 4.280 4.661 20.410 1.00 96.19 270 ASN A O 1
ATOM 2303 N N . GLN A 1 271 ? 5.693 6.054 19.387 1.00 96.44 271 GLN A N 1
ATOM 2304 C CA . GLN A 1 271 ? 5.620 7.108 20.414 1.00 96.44 271 GLN A CA 1
ATOM 2305 C C . GLN A 1 271 ? 4.249 7.788 20.494 1.00 96.44 271 GLN A C 1
ATOM 2307 O O . GLN A 1 271 ? 3.921 8.359 21.528 1.00 96.44 271 GLN A O 1
ATOM 2312 N N . ASN A 1 272 ? 3.456 7.732 19.421 1.00 97.38 272 ASN A N 1
ATOM 2313 C CA . ASN A 1 272 ? 2.070 8.203 19.408 1.00 97.38 272 ASN A CA 1
ATOM 2314 C C . ASN A 1 272 ? 1.071 7.070 19.717 1.00 97.38 272 ASN A C 1
ATOM 2316 O O . ASN A 1 272 ? -0.116 7.225 19.442 1.00 97.38 272 ASN A O 1
ATOM 2320 N N . GLU A 1 273 ? 1.547 5.948 20.271 1.00 95.25 273 GLU A N 1
ATOM 2321 C CA . GLU A 1 273 ? 0.749 4.793 20.716 1.00 95.25 273 GLU A CA 1
ATOM 2322 C C . GLU A 1 273 ? 0.039 4.023 19.589 1.00 95.25 273 GLU A C 1
ATOM 2324 O O . GLU A 1 273 ? -0.852 3.212 19.837 1.00 95.25 273 GLU A O 1
ATOM 2329 N N . PHE A 1 274 ? 0.449 4.233 18.336 1.00 98.12 274 PHE A N 1
ATOM 2330 C CA . PHE A 1 274 ? 0.002 3.404 17.221 1.00 98.12 274 PHE A CA 1
ATOM 2331 C C . PHE A 1 274 ? 0.740 2.071 17.219 1.00 98.12 274 PHE A C 1
ATOM 2333 O O . PHE A 1 274 ? 1.891 1.966 17.652 1.00 98.12 274 PHE A O 1
ATOM 2340 N N . GLU A 1 275 ? 0.091 1.046 16.678 1.00 98.50 275 GLU A N 1
ATOM 2341 C CA . GLU A 1 275 ? 0.686 -0.277 16.622 1.00 98.50 275 GLU A CA 1
ATOM 2342 C C . GLU A 1 275 ? 1.678 -0.380 15.456 1.00 98.50 275 GLU A C 1
ATOM 2344 O O . GLU A 1 275 ? 1.362 -0.053 14.310 1.00 98.50 275 GLU A O 1
ATOM 2349 N N . VAL A 1 276 ? 2.875 -0.890 15.752 1.00 98.56 276 VAL A N 1
ATOM 2350 C CA . VAL A 1 276 ? 3.885 -1.264 14.759 1.00 98.56 276 VAL A CA 1
ATOM 2351 C C . VAL A 1 276 ? 4.057 -2.779 14.776 1.00 98.56 276 VAL A C 1
ATOM 2353 O O . VAL A 1 276 ? 4.291 -3.368 15.833 1.00 98.56 276 VAL A O 1
ATOM 2356 N N . GLY A 1 277 ? 4.000 -3.393 13.597 1.00 98.31 277 GLY A N 1
ATOM 2357 C CA . GLY A 1 277 ? 4.260 -4.814 13.401 1.00 98.31 277 GLY A CA 1
ATOM 2358 C C . GLY A 1 277 ? 5.255 -5.088 12.274 1.00 98.31 277 GLY A C 1
ATOM 2359 O O . GLY A 1 277 ? 5.611 -4.198 11.496 1.00 98.31 277 GLY A O 1
ATOM 2360 N N . LEU A 1 278 ? 5.693 -6.344 12.178 1.00 98.50 278 LEU A N 1
ATOM 2361 C CA . LEU A 1 278 ? 6.522 -6.838 11.075 1.00 98.50 278 LEU A CA 1
ATOM 2362 C C . LEU A 1 278 ? 5.625 -7.432 9.978 1.00 98.50 278 LEU A C 1
ATOM 2364 O O . LEU A 1 278 ? 4.786 -8.290 10.260 1.00 98.50 278 LEU A O 1
ATOM 2368 N N . HIS A 1 279 ? 5.828 -6.993 8.735 1.00 98.12 279 HIS A N 1
ATOM 2369 C CA . HIS A 1 279 ? 5.246 -7.604 7.543 1.00 98.12 279 HIS A CA 1
ATOM 2370 C C . HIS A 1 279 ? 6.252 -8.590 6.943 1.00 98.12 279 HIS A C 1
ATOM 2372 O O . HIS A 1 279 ? 7.173 -8.187 6.232 1.00 98.12 279 HIS A O 1
ATOM 2378 N N . TYR A 1 280 ? 6.156 -9.863 7.315 1.00 97.81 280 TYR A N 1
ATOM 2379 C CA . TYR A 1 280 ? 7.224 -10.830 7.063 1.00 97.81 280 TYR A CA 1
ATOM 2380 C C . TYR A 1 280 ? 7.065 -11.556 5.723 1.00 97.81 280 TYR A C 1
ATOM 2382 O O . TYR A 1 280 ? 5.961 -11.891 5.294 1.00 97.81 280 TYR A O 1
ATOM 2390 N N . GLU A 1 281 ? 8.197 -11.854 5.090 1.00 95.56 281 GLU A N 1
ATOM 2391 C CA . GLU A 1 281 ? 8.306 -12.588 3.820 1.00 95.56 281 GLU A CA 1
ATOM 2392 C C . GLU A 1 281 ? 9.362 -13.710 3.882 1.00 95.56 281 GLU A C 1
ATOM 2394 O O . GLU A 1 281 ? 9.857 -14.185 2.860 1.00 95.56 281 GLU A O 1
ATOM 2399 N N . THR A 1 282 ? 9.675 -14.149 5.105 1.00 97.25 282 THR A N 1
ATOM 2400 C CA . THR A 1 282 ? 10.801 -15.018 5.473 1.00 97.25 282 THR A CA 1
ATOM 2401 C C . THR A 1 282 ? 10.915 -16.278 4.619 1.00 97.25 282 THR A C 1
ATOM 2403 O O . THR A 1 282 ? 12.001 -16.593 4.136 1.00 97.25 282 THR A O 1
ATOM 2406 N N . LEU A 1 283 ? 9.809 -17.000 4.390 1.00 96.25 283 LEU A N 1
ATOM 2407 C CA . LEU A 1 283 ? 9.836 -18.238 3.604 1.00 96.25 283 LEU A CA 1
ATOM 2408 C C . LEU A 1 283 ? 10.173 -17.944 2.140 1.00 96.25 283 LEU A C 1
ATOM 2410 O O . LEU A 1 283 ? 10.997 -18.632 1.540 1.00 96.25 283 LEU A O 1
ATOM 2414 N N . ALA A 1 284 ? 9.554 -16.912 1.561 1.00 91.88 284 ALA A N 1
ATOM 2415 C CA . ALA A 1 284 ? 9.816 -16.533 0.179 1.00 91.88 284 ALA A CA 1
ATOM 2416 C C . ALA A 1 284 ? 11.279 -16.102 -0.017 1.00 91.88 284 ALA A C 1
ATOM 2418 O O . ALA A 1 284 ? 11.935 -16.590 -0.939 1.00 91.88 284 ALA A O 1
ATOM 2419 N N . GLU A 1 285 ? 11.809 -15.248 0.863 1.00 91.94 285 GLU A N 1
ATOM 2420 C CA . GLU A 1 285 ? 13.207 -14.806 0.805 1.00 91.94 285 GLU A CA 1
ATOM 2421 C C . GLU A 1 285 ? 14.192 -15.964 0.994 1.00 91.94 285 GLU A C 1
ATOM 2423 O O . GLU A 1 285 ? 15.158 -16.087 0.233 1.00 91.94 285 GLU A O 1
ATOM 2428 N N . TYR A 1 286 ? 13.927 -16.850 1.959 1.00 95.94 286 TYR A N 1
ATOM 2429 C CA . TYR A 1 286 ? 14.732 -18.045 2.190 1.00 95.94 286 TYR A CA 1
ATOM 2430 C C . TYR A 1 286 ? 14.777 -18.934 0.941 1.00 95.94 286 TYR A C 1
ATOM 2432 O O . TYR A 1 286 ? 15.860 -19.339 0.507 1.00 95.94 286 TYR A O 1
ATOM 2440 N N . CYS A 1 287 ? 13.630 -19.204 0.312 1.00 91.56 287 CYS A N 1
ATOM 2441 C CA . CYS A 1 287 ? 13.585 -20.037 -0.886 1.00 91.56 287 CYS A CA 1
ATOM 2442 C C . CYS A 1 287 ? 14.293 -19.388 -2.081 1.00 91.56 287 CYS A C 1
ATOM 2444 O O . CYS A 1 287 ? 15.023 -20.080 -2.790 1.00 91.56 287 CYS A O 1
ATOM 2446 N N . ILE A 1 288 ? 14.147 -18.074 -2.283 1.00 87.56 288 ILE A N 1
ATOM 2447 C CA . ILE A 1 288 ? 14.849 -17.341 -3.349 1.00 87.56 288 ILE A CA 1
ATOM 2448 C C . ILE A 1 288 ? 16.363 -17.429 -3.152 1.00 87.56 288 ILE A C 1
ATOM 2450 O O . ILE A 1 288 ? 17.090 -17.771 -4.085 1.00 87.56 288 ILE A O 1
ATOM 2454 N N . LYS A 1 289 ? 16.846 -17.157 -1.935 1.00 89.69 289 LYS A N 1
ATOM 2455 C CA . LYS A 1 289 ? 18.278 -17.168 -1.608 1.00 89.69 289 LYS A CA 1
ATOM 2456 C C . LYS A 1 289 ? 18.917 -18.541 -1.828 1.00 89.69 289 LYS A C 1
ATOM 2458 O O . LYS A 1 289 ? 20.073 -18.613 -2.241 1.00 89.69 289 LYS A O 1
ATOM 2463 N N . ASN A 1 290 ? 18.164 -19.610 -1.576 1.00 88.94 290 ASN A N 1
ATOM 2464 C CA . ASN A 1 290 ? 18.634 -20.991 -1.669 1.00 88.94 290 ASN A CA 1
ATOM 2465 C C . ASN A 1 290 ? 18.214 -21.708 -2.968 1.00 88.94 290 ASN A C 1
ATOM 2467 O O . ASN A 1 290 ? 18.481 -22.897 -3.117 1.00 88.94 290 ASN A O 1
ATOM 2471 N N . ASN A 1 291 ? 17.590 -21.007 -3.925 1.00 88.75 291 ASN A N 1
ATOM 2472 C CA . ASN A 1 291 ? 17.071 -21.571 -5.181 1.00 88.75 291 ASN A CA 1
ATOM 2473 C C . ASN A 1 291 ? 16.112 -22.769 -4.984 1.00 88.75 291 ASN A C 1
ATOM 2475 O O . ASN A 1 291 ? 16.156 -23.748 -5.731 1.00 88.75 291 ASN A O 1
ATOM 2479 N N . ILE A 1 292 ? 15.242 -22.697 -3.976 1.00 86.38 292 ILE A N 1
ATOM 2480 C CA . ILE A 1 292 ? 14.277 -23.750 -3.638 1.00 86.38 292 ILE A CA 1
ATOM 2481 C C . ILE A 1 292 ? 12.993 -23.554 -4.445 1.00 86.38 292 ILE A C 1
ATOM 2483 O O . ILE A 1 292 ? 12.357 -22.508 -4.365 1.00 86.38 292 ILE A O 1
ATOM 2487 N N . LEU A 1 293 ? 12.582 -24.590 -5.179 1.00 84.94 293 LEU A N 1
ATOM 2488 C CA . LEU A 1 293 ? 11.360 -24.589 -5.998 1.00 84.94 293 LEU A CA 1
ATOM 2489 C C . LEU A 1 293 ? 10.185 -25.333 -5.348 1.00 84.94 293 LEU A C 1
ATOM 2491 O O . LEU A 1 293 ? 9.056 -25.252 -5.825 1.00 84.94 293 LEU A O 1
ATOM 2495 N N . THR A 1 294 ? 10.436 -26.099 -4.289 1.00 88.94 294 THR A N 1
ATOM 2496 C CA . THR A 1 294 ? 9.412 -26.842 -3.548 1.00 88.94 294 THR A CA 1
ATOM 2497 C C . THR A 1 294 ? 9.821 -26.892 -2.088 1.00 88.94 294 THR A C 1
ATOM 2499 O O . THR A 1 294 ? 10.956 -27.248 -1.782 1.00 88.94 294 THR A O 1
ATOM 2502 N N . VAL A 1 295 ? 8.900 -26.506 -1.209 1.00 91.00 295 VAL A N 1
ATOM 2503 C CA . VAL A 1 295 ? 9.154 -26.376 0.225 1.00 91.00 295 VAL A CA 1
ATOM 2504 C C . VAL A 1 295 ? 8.849 -27.693 0.931 1.00 91.00 295 VAL A C 1
ATOM 2506 O O . VAL A 1 295 ? 7.796 -28.288 0.705 1.00 91.00 295 VAL A O 1
ATOM 2509 N N . ASN A 1 296 ? 9.750 -28.137 1.804 1.00 93.56 296 ASN A N 1
ATOM 2510 C CA . ASN A 1 296 ? 9.528 -29.273 2.696 1.00 93.56 296 ASN A CA 1
ATOM 2511 C C . ASN A 1 296 ? 9.369 -28.824 4.163 1.00 93.56 296 ASN A C 1
ATOM 2513 O O . ASN A 1 296 ? 9.549 -27.656 4.509 1.00 93.56 296 ASN A O 1
ATOM 2517 N N . LYS A 1 297 ? 9.017 -29.766 5.045 1.00 93.31 297 LYS A N 1
ATOM 2518 C CA . LYS A 1 297 ? 8.770 -29.481 6.466 1.00 93.31 297 LYS A CA 1
ATOM 2519 C C . LYS A 1 297 ? 10.007 -28.958 7.207 1.00 93.31 297 LYS A C 1
ATOM 2521 O O . LYS A 1 297 ? 9.870 -28.045 8.010 1.00 93.31 297 LYS A O 1
ATOM 2526 N N . GLU A 1 298 ? 11.186 -29.504 6.921 1.00 95.25 298 GLU A N 1
ATOM 2527 C CA . GLU A 1 298 ? 12.442 -29.089 7.559 1.00 95.25 298 GLU A CA 1
ATOM 2528 C C . GLU A 1 298 ? 12.771 -27.625 7.239 1.00 95.25 298 GLU A C 1
ATOM 2530 O O . GLU A 1 298 ? 13.076 -26.849 8.137 1.00 95.25 298 GLU A O 1
ATOM 2535 N N . GLN A 1 299 ? 12.585 -27.211 5.983 1.00 96.12 299 GLN A N 1
ATOM 2536 C CA . GLN A 1 299 ? 12.756 -25.821 5.551 1.00 96.12 299 GLN A CA 1
ATOM 2537 C C . GLN A 1 299 ? 11.737 -24.880 6.202 1.00 96.12 299 GLN A C 1
ATOM 2539 O O . GLN A 1 299 ? 12.071 -23.744 6.530 1.00 96.12 299 GLN A O 1
ATOM 2544 N N . ILE A 1 300 ? 10.496 -25.335 6.409 1.00 95.94 300 ILE A N 1
ATOM 2545 C CA . ILE A 1 300 ? 9.485 -24.567 7.150 1.00 95.94 300 ILE A CA 1
ATOM 2546 C C . ILE A 1 300 ? 9.928 -24.383 8.603 1.00 95.94 300 ILE A C 1
ATOM 2548 O O . ILE A 1 300 ? 9.834 -23.274 9.123 1.00 95.94 300 ILE A O 1
ATOM 2552 N N . ASP A 1 301 ? 10.402 -25.445 9.256 1.00 96.12 301 ASP A N 1
ATOM 2553 C CA . ASP A 1 301 ? 10.868 -25.390 10.643 1.00 96.12 301 ASP A CA 1
ATOM 2554 C C . ASP A 1 301 ? 12.110 -24.492 10.787 1.00 96.12 301 ASP A C 1
ATOM 2556 O O . ASP A 1 301 ? 12.166 -23.673 11.703 1.00 96.12 301 ASP A O 1
ATOM 2560 N N . GLU A 1 302 ? 13.039 -24.527 9.829 1.00 97.88 302 GLU A N 1
ATOM 2561 C CA . GLU A 1 302 ? 14.159 -23.581 9.768 1.00 97.88 302 GLU A CA 1
ATOM 2562 C C . GLU A 1 302 ? 13.669 -22.132 9.604 1.00 97.88 302 GLU A C 1
ATOM 2564 O O . GLU A 1 302 ? 14.074 -21.239 10.351 1.00 97.88 302 GLU A O 1
ATOM 2569 N N . CYS A 1 303 ? 12.732 -21.885 8.681 1.00 98.12 303 CYS A N 1
ATOM 2570 C CA . CYS A 1 303 ? 12.161 -20.554 8.466 1.00 98.12 303 CYS A CA 1
ATOM 2571 C C . CYS A 1 303 ? 11.418 -20.013 9.696 1.00 98.12 303 CYS A C 1
ATOM 2573 O O . CYS A 1 303 ? 11.344 -18.797 9.869 1.00 98.12 303 CYS A O 1
ATOM 2575 N N . ARG A 1 304 ? 10.886 -20.878 10.571 1.00 98.25 304 ARG A N 1
ATOM 2576 C CA . ARG A 1 304 ? 10.277 -20.455 11.844 1.00 98.25 304 ARG A CA 1
ATOM 2577 C C . ARG A 1 304 ? 11.313 -19.880 12.802 1.00 98.25 304 ARG A C 1
ATOM 2579 O O . ARG A 1 304 ? 11.065 -18.826 13.387 1.00 98.25 304 ARG A O 1
ATOM 2586 N N . GLU A 1 305 ? 12.473 -20.521 12.930 1.00 98.50 305 GLU A N 1
ATOM 2587 C CA . GLU A 1 305 ? 13.574 -19.979 13.737 1.00 98.50 305 GLU A CA 1
ATOM 2588 C C . GLU A 1 305 ? 14.108 -18.669 13.148 1.00 98.50 305 GLU A C 1
ATOM 2590 O O . GLU A 1 305 ? 14.354 -17.716 13.891 1.00 98.50 305 GLU A O 1
ATOM 2595 N N . ILE A 1 306 ? 14.208 -18.579 11.816 1.00 98.56 306 ILE A N 1
ATOM 2596 C CA . ILE A 1 306 ? 14.600 -17.338 11.136 1.00 98.56 306 ILE A CA 1
ATOM 2597 C C . ILE A 1 306 ? 13.594 -16.225 11.442 1.00 98.56 306 ILE A C 1
ATOM 2599 O O . ILE A 1 306 ? 13.999 -15.157 11.891 1.00 98.56 306 ILE A O 1
ATOM 2603 N N . LEU A 1 307 ? 12.291 -16.472 11.284 1.00 98.62 307 LEU A N 1
ATOM 2604 C CA . LEU A 1 307 ? 11.254 -15.474 11.558 1.00 98.62 307 LEU A CA 1
ATOM 2605 C C . LEU A 1 307 ? 11.262 -15.028 13.026 1.00 98.62 307 LEU A C 1
ATOM 2607 O O . LEU A 1 307 ? 11.141 -13.839 13.323 1.00 98.62 307 LEU A O 1
ATOM 2611 N N . ARG A 1 308 ? 11.459 -15.960 13.965 1.00 98.50 308 ARG A N 1
ATOM 2612 C CA . ARG A 1 308 ? 11.614 -15.624 15.386 1.00 98.50 308 ARG A CA 1
ATOM 2613 C C . ARG A 1 308 ? 12.790 -14.667 15.598 1.00 98.50 308 ARG A C 1
ATOM 2615 O O . ARG A 1 308 ? 12.654 -13.680 16.323 1.00 98.50 308 ARG A O 1
ATOM 2622 N N . GLN A 1 309 ? 13.924 -14.916 14.943 1.00 98.50 309 GLN A N 1
ATOM 2623 C CA . GLN A 1 309 ? 15.081 -14.026 15.011 1.00 98.50 309 GLN A CA 1
ATOM 2624 C C . GLN A 1 309 ? 14.829 -12.681 14.312 1.00 98.50 309 GLN A C 1
ATOM 2626 O O . GLN A 1 309 ? 15.229 -11.643 14.837 1.00 98.50 309 GLN A O 1
ATOM 2631 N N . GLU A 1 310 ? 14.120 -12.662 13.183 1.00 98.44 310 GLU A N 1
ATOM 2632 C CA . GLU A 1 310 ? 13.733 -11.430 12.488 1.00 98.44 310 GLU A CA 1
ATOM 2633 C C . GLU A 1 310 ? 12.875 -10.524 13.375 1.00 98.44 310 GLU A C 1
ATOM 2635 O O . GLU A 1 310 ? 13.121 -9.321 13.435 1.00 98.44 310 GLU A O 1
ATOM 2640 N N . ILE A 1 311 ? 11.915 -11.079 14.118 1.00 98.56 311 ILE A N 1
ATOM 2641 C CA . ILE A 1 311 ? 11.087 -10.306 15.056 1.00 98.56 311 ILE A CA 1
ATOM 2642 C C . ILE A 1 311 ? 11.953 -9.701 16.173 1.00 98.56 311 ILE A C 1
ATOM 2644 O O . ILE A 1 311 ? 11.804 -8.520 16.504 1.00 98.56 311 ILE A O 1
ATOM 2648 N N . ILE A 1 312 ? 12.896 -10.470 16.732 1.00 98.44 312 ILE A N 1
ATOM 2649 C CA . ILE A 1 312 ? 13.844 -9.983 17.751 1.00 98.44 312 ILE A CA 1
ATOM 2650 C C . ILE A 1 312 ? 14.695 -8.835 17.192 1.00 98.44 312 ILE A C 1
ATOM 2652 O O . ILE A 1 312 ? 14.833 -7.782 17.825 1.00 98.44 312 ILE A O 1
ATOM 2656 N N . ASP A 1 313 ? 15.241 -9.015 15.994 1.00 98.44 313 ASP A N 1
ATOM 2657 C CA . ASP A 1 313 ? 16.082 -8.022 15.337 1.00 98.44 313 ASP A CA 1
ATOM 2658 C C . ASP A 1 313 ? 15.296 -6.761 14.980 1.00 98.44 313 ASP A C 1
ATOM 2660 O O . ASP A 1 313 ? 15.815 -5.649 15.125 1.00 98.44 313 ASP A O 1
ATOM 2664 N N . PHE A 1 314 ? 14.045 -6.912 14.541 1.00 98.19 314 PHE A N 1
ATOM 2665 C CA . PHE A 1 314 ? 13.152 -5.800 14.245 1.00 98.19 314 PHE A CA 1
ATOM 2666 C C . PHE A 1 314 ? 12.890 -4.989 15.512 1.00 98.19 314 PHE A C 1
ATOM 2668 O O . PHE A 1 314 ? 13.165 -3.789 15.524 1.00 98.19 314 PHE A O 1
ATOM 2675 N N . ASN A 1 315 ? 12.481 -5.646 16.604 1.00 97.81 315 ASN A N 1
ATOM 2676 C CA . ASN A 1 315 ? 12.274 -5.015 17.910 1.00 97.81 315 ASN A CA 1
ATOM 2677 C C . ASN A 1 315 ? 13.511 -4.236 18.369 1.00 97.81 315 ASN A C 1
ATOM 2679 O O . ASN A 1 315 ? 13.413 -3.066 18.742 1.00 97.81 315 ASN A O 1
ATOM 2683 N N . LYS A 1 316 ? 14.699 -4.844 18.270 1.00 97.75 316 LYS A N 1
ATOM 2684 C CA . LYS A 1 316 ? 15.967 -4.209 18.656 1.00 97.75 316 LYS A CA 1
ATOM 2685 C C . LYS A 1 316 ? 16.307 -2.998 17.784 1.00 97.75 316 LYS A C 1
ATOM 2687 O O . LYS A 1 316 ? 16.704 -1.956 18.304 1.00 97.75 316 LYS A O 1
ATOM 2692 N N . LYS A 1 317 ? 16.184 -3.113 16.458 1.00 97.50 317 LYS A N 1
ATOM 2693 C CA . LYS A 1 317 ? 16.547 -2.032 15.523 1.00 97.50 317 LYS A CA 1
ATOM 2694 C C . LYS A 1 317 ? 15.565 -0.864 15.582 1.00 97.50 317 LYS A C 1
ATOM 2696 O O . LYS A 1 317 ? 15.997 0.291 15.503 1.00 97.50 317 LYS A O 1
ATOM 2701 N N . ALA A 1 318 ? 14.274 -1.163 15.708 1.00 94.25 318 ALA A N 1
ATOM 2702 C CA . ALA A 1 318 ? 13.206 -0.177 15.796 1.00 94.25 318 ALA A CA 1
ATOM 2703 C C . ALA A 1 318 ? 12.963 0.334 17.219 1.00 94.25 318 ALA A C 1
ATOM 2705 O O . ALA A 1 318 ? 12.273 1.326 17.360 1.00 94.25 318 ALA A O 1
ATOM 2706 N N . ASN A 1 319 ? 13.527 -0.281 18.262 1.00 94.75 319 ASN A N 1
ATOM 2707 C CA . ASN A 1 319 ? 13.215 0.061 19.654 1.00 94.75 319 ASN A CA 1
ATOM 2708 C C . ASN A 1 319 ? 11.696 0.051 19.934 1.00 94.75 319 ASN A C 1
ATOM 2710 O O . ASN A 1 319 ? 11.142 0.979 20.524 1.00 94.75 319 ASN A O 1
ATOM 2714 N N . VAL A 1 320 ? 11.031 -1.006 19.469 1.00 95.94 320 VAL A N 1
ATOM 2715 C CA . VAL A 1 320 ? 9.598 -1.257 19.666 1.00 95.94 320 VAL A CA 1
ATOM 2716 C C . VAL A 1 320 ? 9.394 -2.656 20.234 1.00 95.94 320 VAL A C 1
ATOM 2718 O O . VAL A 1 320 ? 10.304 -3.487 20.211 1.00 95.94 320 VAL A O 1
ATOM 2721 N N . LYS A 1 321 ? 8.184 -2.923 20.723 1.00 95.69 321 LYS A N 1
ATOM 2722 C CA . LYS A 1 321 ? 7.728 -4.273 21.048 1.00 95.69 321 LYS A CA 1
ATOM 2723 C C . LYS A 1 321 ? 6.597 -4.640 20.096 1.00 95.69 321 LYS A C 1
ATOM 2725 O O . LYS A 1 321 ? 5.446 -4.291 20.343 1.00 95.69 321 LYS A O 1
ATOM 2730 N N . VAL A 1 322 ? 6.942 -5.329 19.016 1.00 97.19 322 VAL A N 1
ATOM 2731 C CA . VAL A 1 322 ? 5.981 -5.912 18.081 1.00 97.19 322 VAL A CA 1
ATOM 2732 C C . VAL A 1 322 ? 5.077 -6.880 18.841 1.00 97.19 322 VAL A C 1
ATOM 2734 O O . VAL A 1 322 ? 5.562 -7.799 19.500 1.00 97.19 322 VAL A O 1
ATOM 2737 N N . LYS A 1 323 ? 3.764 -6.650 18.757 1.00 98.19 323 LYS A N 1
ATOM 2738 C CA . LYS A 1 323 ? 2.732 -7.515 19.349 1.00 98.19 323 LYS A CA 1
ATOM 2739 C C . LYS A 1 323 ? 2.010 -8.351 18.307 1.00 98.19 323 LYS A C 1
ATOM 2741 O O . LYS A 1 323 ? 1.575 -9.449 18.622 1.00 98.19 323 LYS A O 1
ATOM 2746 N N . THR A 1 324 ? 1.902 -7.869 17.076 1.00 98.50 324 THR A N 1
ATOM 2747 C CA . THR A 1 324 ? 1.301 -8.629 15.982 1.00 98.50 324 THR A CA 1
ATOM 2748 C C . THR A 1 324 ? 2.180 -8.583 14.743 1.00 98.50 324 THR A C 1
ATOM 2750 O O . THR A 1 324 ? 2.996 -7.674 14.565 1.00 98.50 324 THR A O 1
ATOM 2753 N N . VAL A 1 325 ? 2.023 -9.574 13.874 1.00 98.56 325 VAL A N 1
ATOM 2754 C CA . VAL A 1 325 ? 2.742 -9.670 12.599 1.00 98.56 325 VAL A CA 1
ATOM 2755 C C . VAL A 1 325 ? 1.774 -9.990 11.475 1.00 98.56 325 VAL A C 1
ATOM 2757 O O . VAL A 1 325 ? 0.689 -10.507 11.721 1.00 98.56 325 VAL A O 1
ATOM 2760 N N . ALA A 1 326 ? 2.164 -9.696 10.243 1.00 98.06 326 ALA A N 1
ATOM 2761 C CA . ALA A 1 326 ? 1.354 -9.973 9.067 1.00 98.06 326 ALA A CA 1
ATOM 2762 C C . ALA A 1 326 ? 2.193 -10.662 8.000 1.00 98.06 326 ALA A C 1
ATOM 2764 O O . ALA A 1 326 ? 3.259 -10.159 7.647 1.00 98.06 326 ALA A O 1
ATOM 2765 N N . ASN A 1 327 ? 1.714 -11.766 7.436 1.00 95.19 327 ASN A N 1
ATOM 2766 C CA . ASN A 1 327 ? 2.401 -12.400 6.318 1.00 95.19 327 ASN A CA 1
ATOM 2767 C C . ASN A 1 327 ? 2.264 -11.550 5.042 1.00 95.19 327 ASN A C 1
ATOM 2769 O O . ASN A 1 327 ? 1.161 -11.141 4.675 1.00 95.19 327 ASN A O 1
ATOM 2773 N N . HIS A 1 328 ? 3.370 -11.329 4.336 1.00 93.69 328 HIS A N 1
ATOM 2774 C CA . HIS A 1 328 ? 3.371 -10.713 3.013 1.00 93.69 328 HIS A CA 1
ATOM 2775 C C . HIS A 1 328 ? 3.122 -11.768 1.926 1.00 93.69 328 HIS A C 1
ATOM 2777 O O . HIS A 1 328 ? 3.598 -12.907 2.008 1.00 93.69 328 HIS A O 1
ATOM 2783 N N . GLY A 1 329 ? 2.354 -11.399 0.901 1.00 85.94 329 GLY A N 1
ATOM 2784 C CA . GLY A 1 329 ? 2.064 -12.241 -0.259 1.00 85.94 329 GLY A CA 1
ATOM 2785 C C . GLY A 1 329 ? 3.105 -12.059 -1.361 1.00 85.94 329 GLY A C 1
ATOM 2786 O O . GLY A 1 329 ? 2.797 -11.477 -2.399 1.00 85.94 329 GLY A O 1
ATOM 2787 N N . HIS A 1 330 ? 4.331 -12.545 -1.155 1.00 84.69 330 HIS A N 1
ATOM 2788 C CA . HIS A 1 330 ? 5.401 -12.369 -2.135 1.00 84.69 330 HIS A CA 1
ATOM 2789 C C . HIS A 1 330 ? 5.074 -13.135 -3.441 1.00 84.69 330 HIS A C 1
ATOM 2791 O O . HIS A 1 330 ? 4.637 -14.287 -3.376 1.00 84.69 330 HIS A O 1
ATOM 2797 N N . PRO A 1 331 ? 5.327 -12.584 -4.649 1.00 80.06 331 PRO A N 1
ATOM 2798 C CA . PRO A 1 331 ? 5.021 -13.266 -5.916 1.00 80.06 331 PRO A CA 1
ATOM 2799 C C . PRO A 1 331 ? 5.631 -14.669 -6.041 1.00 80.06 331 PRO A C 1
ATOM 2801 O O . PRO A 1 331 ? 5.057 -15.557 -6.667 1.00 80.06 331 PRO A O 1
ATOM 2804 N N . TYR A 1 332 ? 6.778 -14.895 -5.397 1.00 79.00 332 TYR A N 1
ATOM 2805 C CA . TYR A 1 332 ? 7.425 -16.208 -5.352 1.00 79.00 332 TYR A CA 1
ATOM 2806 C C . TYR A 1 332 ? 6.592 -17.276 -4.626 1.00 79.00 332 TYR A C 1
ATOM 2808 O O . TYR A 1 332 ? 6.661 -18.444 -4.997 1.00 79.00 332 TYR A O 1
ATOM 2816 N N . ASN A 1 333 ? 5.735 -16.899 -3.669 1.00 82.25 333 ASN A N 1
ATOM 2817 C CA . ASN A 1 333 ? 4.830 -17.838 -3.003 1.00 82.25 333 ASN A CA 1
ATOM 2818 C C . ASN A 1 333 ? 3.865 -18.506 -3.993 1.00 82.25 333 ASN A C 1
ATOM 2820 O O . ASN A 1 333 ? 3.560 -19.684 -3.830 1.00 82.25 333 ASN A O 1
ATOM 2824 N N . ILE A 1 334 ? 3.448 -17.806 -5.057 1.00 73.25 334 ILE A N 1
ATOM 2825 C CA . ILE A 1 334 ? 2.600 -18.376 -6.119 1.00 73.25 334 ILE A CA 1
ATOM 2826 C C . ILE A 1 334 ? 3.328 -19.530 -6.819 1.00 73.25 334 ILE A C 1
ATOM 2828 O O . ILE A 1 334 ? 2.732 -20.571 -7.086 1.00 73.25 334 ILE A O 1
ATOM 2832 N N . HIS A 1 335 ? 4.628 -19.371 -7.085 1.00 78.06 335 HIS A N 1
ATOM 2833 C CA . HIS A 1 335 ? 5.447 -20.432 -7.674 1.00 78.06 335 HIS A CA 1
ATOM 2834 C C . HIS A 1 335 ? 5.631 -21.614 -6.720 1.00 78.06 335 HIS A C 1
ATOM 2836 O O . HIS A 1 335 ? 5.571 -22.759 -7.160 1.00 78.06 335 HIS A O 1
ATOM 2842 N N . LEU A 1 336 ? 5.808 -21.337 -5.425 1.00 80.19 336 LEU A N 1
ATOM 2843 C CA . LEU A 1 336 ? 5.928 -22.362 -4.387 1.00 80.19 336 LEU A CA 1
ATOM 2844 C C . LEU A 1 336 ? 4.600 -23.069 -4.086 1.00 80.19 336 LEU A C 1
ATOM 2846 O O . LEU A 1 336 ? 4.620 -24.151 -3.508 1.00 80.19 336 LEU A O 1
ATOM 2850 N N . LYS A 1 337 ? 3.461 -22.458 -4.448 1.00 85.56 337 LYS A N 1
ATOM 2851 C CA . LYS A 1 337 ? 2.108 -22.817 -3.985 1.00 85.56 337 LYS A CA 1
ATOM 2852 C C . LYS A 1 337 ? 1.983 -22.855 -2.459 1.00 85.56 337 LYS A C 1
ATOM 2854 O O . LYS A 1 337 ? 1.143 -23.570 -1.925 1.00 85.56 337 LYS A O 1
ATOM 2859 N N . VAL A 1 338 ? 2.824 -22.092 -1.762 1.00 89.06 338 VAL A N 1
ATOM 2860 C CA . VAL A 1 338 ? 2.880 -22.033 -0.297 1.00 89.06 338 VAL A CA 1
ATOM 2861 C C . VAL A 1 338 ? 3.064 -20.582 0.129 1.00 89.06 338 VAL A C 1
ATOM 2863 O O . VAL A 1 338 ? 4.020 -19.920 -0.279 1.00 89.06 338 VAL A O 1
ATOM 2866 N N . SER A 1 339 ? 2.146 -20.093 0.954 1.00 89.94 339 SER A N 1
ATOM 2867 C CA . SER A 1 339 ? 2.141 -18.762 1.560 1.00 89.94 339 SER A CA 1
ATOM 2868 C C . SER A 1 339 ? 3.071 -18.681 2.773 1.00 89.94 339 SER A C 1
ATOM 2870 O O . SER A 1 339 ? 3.223 -19.650 3.513 1.00 89.94 339 SER A O 1
ATOM 2872 N N . ASN A 1 340 ? 3.621 -17.491 3.043 1.00 93.00 340 ASN A N 1
ATOM 2873 C CA . ASN A 1 340 ? 4.382 -17.209 4.269 1.00 93.00 340 ASN A CA 1
ATOM 2874 C C . ASN A 1 340 ? 3.579 -17.503 5.552 1.00 93.00 340 ASN A C 1
ATOM 2876 O O . ASN A 1 340 ? 4.170 -17.862 6.566 1.00 93.00 340 ASN A O 1
ATOM 2880 N N . ASN A 1 341 ? 2.244 -17.410 5.508 1.00 92.38 341 ASN A N 1
ATOM 2881 C CA . ASN A 1 341 ? 1.370 -17.677 6.657 1.00 92.38 341 ASN A CA 1
ATOM 2882 C C . ASN A 1 341 ? 1.604 -19.066 7.298 1.00 92.38 341 ASN A C 1
ATOM 2884 O O . ASN A 1 341 ? 1.467 -19.206 8.512 1.00 92.38 341 ASN A O 1
ATO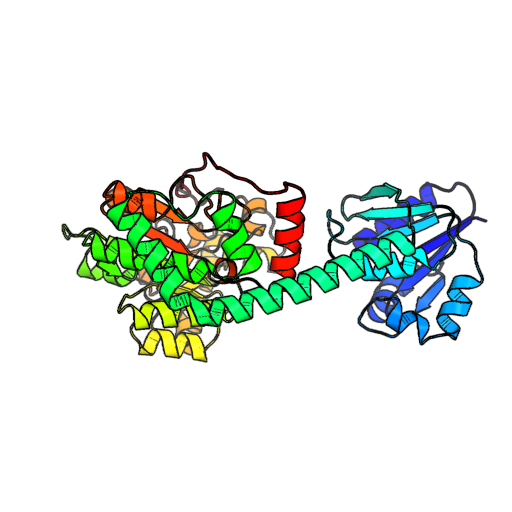M 2888 N N . ILE A 1 342 ? 2.071 -20.062 6.527 1.00 94.12 342 ILE A N 1
ATOM 2889 C CA . ILE A 1 342 ? 2.385 -21.416 7.021 1.00 94.12 342 ILE A CA 1
ATOM 2890 C C . ILE A 1 342 ? 3.374 -21.433 8.202 1.00 94.12 342 ILE A C 1
ATOM 2892 O O . ILE A 1 342 ? 3.411 -22.386 8.989 1.00 94.12 342 ILE A O 1
ATOM 2896 N N . LEU A 1 343 ? 4.203 -20.391 8.336 1.00 95.69 343 LEU A N 1
ATOM 2897 C CA . LEU A 1 343 ? 5.172 -20.287 9.422 1.00 95.69 343 LEU A CA 1
ATOM 2898 C C . LEU A 1 343 ? 4.475 -20.181 10.785 1.00 95.69 343 LEU A C 1
ATOM 2900 O O . LEU A 1 343 ? 4.944 -20.804 11.741 1.00 95.69 343 LEU A O 1
ATOM 2904 N N . LEU A 1 344 ? 3.347 -19.469 10.854 1.00 95.06 344 LEU A N 1
ATOM 2905 C CA . LEU A 1 344 ? 2.584 -19.219 12.082 1.00 95.06 344 LEU A CA 1
ATOM 2906 C C . LEU A 1 344 ? 1.287 -20.038 12.179 1.00 95.06 344 LEU A C 1
ATOM 2908 O O . LEU A 1 344 ? 0.765 -20.188 13.280 1.00 95.06 344 LEU A O 1
ATOM 2912 N N . GLU A 1 345 ? 0.786 -20.592 11.071 1.00 91.81 345 GLU A N 1
ATOM 2913 C CA . GLU A 1 345 ? -0.466 -21.359 11.051 1.00 91.81 345 GLU A CA 1
ATOM 2914 C C . GLU A 1 345 ? -0.447 -22.539 12.041 1.00 91.81 345 GLU A C 1
ATOM 2916 O O . GLU A 1 345 ? 0.485 -23.351 12.057 1.00 91.81 345 GLU A O 1
ATOM 2921 N N . ASP A 1 346 ? -1.499 -22.646 12.861 1.00 89.31 346 ASP A N 1
ATOM 2922 C CA . ASP A 1 346 ? -1.651 -23.667 13.907 1.00 89.31 346 ASP A CA 1
ATOM 2923 C C . ASP A 1 346 ? -0.428 -23.743 14.857 1.00 89.31 346 ASP A C 1
ATOM 2925 O O . ASP A 1 346 ? 0.024 -24.829 15.243 1.00 89.31 346 ASP A O 1
ATOM 2929 N N . ARG A 1 347 ? 0.172 -22.595 15.203 1.00 92.75 347 ARG A N 1
ATOM 2930 C CA . ARG A 1 347 ? 1.276 -22.491 16.173 1.00 92.75 347 ARG A CA 1
ATOM 2931 C C . ARG A 1 347 ? 0.921 -21.594 17.348 1.00 92.75 347 ARG A C 1
ATOM 2933 O O . ARG A 1 347 ? 0.059 -20.728 17.275 1.00 92.75 347 ARG A O 1
ATOM 2940 N N . ASP A 1 348 ? 1.639 -21.803 18.445 1.00 95.50 348 ASP A N 1
ATOM 2941 C CA . ASP A 1 348 ? 1.599 -20.906 19.593 1.00 95.50 348 ASP A CA 1
ATOM 2942 C C . ASP A 1 348 ? 2.438 -19.656 19.305 1.00 95.50 348 ASP A C 1
ATOM 2944 O O . ASP A 1 348 ? 3.668 -19.719 19.251 1.00 95.50 348 ASP A O 1
ATOM 2948 N N . TYR A 1 349 ? 1.785 -18.507 19.139 1.00 97.25 349 TYR A N 1
ATOM 2949 C CA . TYR A 1 349 ? 2.449 -17.241 18.817 1.00 97.25 349 TYR A CA 1
ATOM 2950 C C . TYR A 1 349 ? 3.470 -16.790 19.873 1.00 97.25 349 TYR A C 1
ATOM 2952 O O . TYR A 1 349 ? 4.438 -16.100 19.533 1.00 97.25 349 TYR A O 1
ATOM 2960 N N . ARG A 1 350 ? 3.348 -17.260 21.126 1.00 96.88 350 ARG A N 1
ATOM 2961 C CA . ARG A 1 350 ? 4.309 -16.965 22.204 1.00 96.88 350 ARG A CA 1
ATOM 2962 C C . ARG A 1 350 ? 5.716 -17.450 21.877 1.00 96.88 350 ARG A C 1
ATOM 2964 O O . ARG A 1 350 ? 6.679 -16.819 22.302 1.00 96.88 350 ARG A O 1
ATOM 2971 N N . TYR A 1 351 ? 5.841 -18.520 21.092 1.00 97.56 351 TYR A N 1
ATOM 2972 C CA . TYR A 1 351 ? 7.133 -19.011 20.618 1.00 97.56 351 TYR A CA 1
ATOM 2973 C C . TYR A 1 351 ? 7.869 -17.969 19.754 1.00 97.56 351 TYR A C 1
ATOM 2975 O O . TYR A 1 351 ? 9.086 -17.830 19.855 1.00 97.56 351 TYR A O 1
ATOM 2983 N N . PHE A 1 352 ? 7.135 -17.174 18.972 1.00 98.19 352 PHE A N 1
ATOM 2984 C CA . PHE A 1 352 ? 7.687 -16.078 18.168 1.00 98.19 352 PHE A CA 1
ATOM 2985 C C . PHE A 1 352 ? 7.821 -14.761 18.951 1.00 98.19 352 PHE A C 1
ATOM 2987 O O . PHE A 1 352 ? 8.388 -13.795 18.443 1.00 98.19 352 PHE A O 1
ATOM 2994 N N . GLY A 1 353 ? 7.306 -14.705 20.184 1.00 97.62 353 GLY A N 1
ATOM 2995 C CA . GLY A 1 353 ? 7.275 -13.494 21.002 1.00 97.62 353 GLY A CA 1
ATOM 2996 C C . GLY A 1 353 ? 6.192 -12.489 20.598 1.00 97.62 353 GLY A C 1
ATOM 2997 O O . GLY A 1 353 ? 6.328 -11.309 20.919 1.00 97.62 353 GLY A O 1
ATOM 2998 N N . VAL A 1 354 ? 5.138 -12.936 19.907 1.00 98.19 354 VAL A N 1
ATOM 2999 C CA . VAL A 1 354 ? 4.010 -12.103 19.453 1.00 98.19 354 VAL A CA 1
ATOM 3000 C C . VAL A 1 354 ? 2.682 -12.660 19.973 1.00 98.19 354 VAL A C 1
ATOM 3002 O O . VAL A 1 354 ? 2.608 -13.790 20.449 1.00 98.19 354 VAL A O 1
ATOM 3005 N N . GLU A 1 355 ? 1.633 -11.848 19.926 1.00 97.62 355 GLU A N 1
ATOM 3006 C CA . GLU A 1 355 ? 0.299 -12.156 20.448 1.00 97.62 355 GLU A CA 1
ATOM 3007 C C . GLU A 1 355 ? -0.654 -12.652 19.351 1.00 97.62 355 GLU A C 1
ATOM 3009 O O . GLU A 1 355 ? -1.569 -13.416 19.651 1.00 97.62 355 GLU A O 1
ATOM 3014 N N . LEU A 1 356 ? -0.455 -12.235 18.092 1.00 97.19 356 LEU A N 1
ATOM 3015 C CA . LEU A 1 356 ? -1.362 -12.565 16.988 1.00 97.19 356 LEU A CA 1
ATOM 3016 C C . LEU A 1 356 ? -0.700 -12.433 15.600 1.00 97.19 356 LEU A C 1
ATOM 3018 O O . LEU A 1 356 ? 0.132 -11.549 15.379 1.00 97.19 356 LEU A O 1
ATOM 3022 N N . GLU A 1 357 ? -1.133 -13.257 14.643 1.00 97.00 357 GLU A N 1
ATOM 3023 C CA . GLU A 1 357 ? -0.924 -13.044 13.203 1.00 97.00 357 GLU A CA 1
ATOM 3024 C C . GLU A 1 357 ? -2.155 -12.360 12.571 1.00 97.00 357 GLU A C 1
ATOM 3026 O O . GLU A 1 357 ? -3.297 -12.670 12.901 1.00 97.00 357 GLU A O 1
ATOM 3031 N N . ALA A 1 358 ? -1.953 -11.406 11.663 1.00 97.31 358 ALA A N 1
ATOM 3032 C CA . ALA A 1 358 ? -3.011 -10.530 11.157 1.00 97.31 358 ALA A CA 1
ATOM 3033 C C . ALA A 1 358 ? -4.093 -11.226 10.306 1.00 97.31 358 ALA A C 1
ATOM 3035 O O . ALA A 1 358 ? -5.121 -10.612 9.998 1.00 97.31 358 ALA A O 1
ATOM 3036 N N . TYR A 1 359 ? -3.862 -12.477 9.914 1.00 94.88 359 TYR A N 1
ATOM 3037 C CA . TYR A 1 359 ? -4.801 -13.396 9.282 1.00 94.88 359 TYR A CA 1
ATOM 3038 C C . TYR A 1 359 ? -5.061 -14.636 10.155 1.00 94.88 359 TYR A C 1
ATOM 3040 O O . TYR A 1 359 ? -5.368 -15.706 9.624 1.00 94.88 359 TYR A O 1
ATOM 3048 N N . ASP A 1 360 ? -4.963 -14.519 11.483 1.00 95.25 360 ASP A N 1
ATOM 3049 C CA . ASP A 1 360 ? -5.273 -15.602 12.420 1.00 95.25 360 ASP A CA 1
ATOM 3050 C C . ASP A 1 360 ? -6.616 -16.269 12.094 1.00 95.25 360 ASP A C 1
ATOM 3052 O O . ASP A 1 360 ? -7.632 -15.612 11.850 1.00 95.25 360 ASP A O 1
ATOM 3056 N N . LYS A 1 361 ? -6.605 -17.602 12.061 1.00 93.31 361 LYS A N 1
ATOM 3057 C CA . LYS A 1 361 ? -7.752 -18.390 11.621 1.00 93.31 361 LYS A CA 1
ATOM 3058 C C . LYS A 1 361 ? -8.979 -18.149 12.491 1.00 93.31 361 LYS A C 1
ATOM 3060 O O . LYS A 1 361 ? -10.046 -17.837 11.970 1.00 93.31 361 LYS A O 1
ATOM 3065 N N . LYS A 1 362 ? -8.810 -18.271 13.806 1.00 92.88 362 LYS A N 1
ATOM 3066 C CA . LYS A 1 362 ? -9.908 -18.191 14.764 1.00 92.88 362 LYS A CA 1
ATOM 3067 C C . LYS A 1 362 ? -10.485 -16.780 14.816 1.00 92.88 362 LYS A C 1
ATOM 3069 O O . LYS A 1 362 ? -11.697 -16.616 14.854 1.00 92.88 362 LYS A O 1
ATOM 3074 N N . LEU A 1 363 ? -9.632 -15.759 14.737 1.00 95.44 363 LEU A N 1
ATOM 3075 C CA . LEU A 1 363 ? -10.059 -14.368 14.632 1.00 95.44 363 LEU A CA 1
ATOM 3076 C C . LEU A 1 363 ? -11.022 -14.156 13.453 1.00 95.44 363 LEU A C 1
ATOM 3078 O O . LEU A 1 363 ? -12.067 -13.526 13.618 1.00 95.44 363 LEU A O 1
ATOM 3082 N N . TYR A 1 364 ? -10.676 -14.664 12.268 1.00 95.38 364 TYR A N 1
ATOM 3083 C CA . TYR A 1 364 ? -11.515 -14.494 11.080 1.00 95.38 364 TYR A CA 1
ATOM 3084 C C . TYR A 1 364 ? -12.776 -15.355 11.106 1.00 95.38 364 TYR A C 1
ATOM 3086 O O . TYR A 1 364 ? -13.813 -14.883 10.655 1.00 95.38 364 TYR A O 1
ATOM 3094 N N . GLU A 1 365 ? -12.698 -16.583 11.620 1.00 94.06 365 GLU A N 1
ATOM 3095 C CA . GLU A 1 365 ? -13.856 -17.480 11.720 1.00 94.06 365 GLU A CA 1
ATOM 3096 C C . GLU A 1 365 ? -14.886 -16.980 12.743 1.00 94.06 365 GLU A C 1
ATOM 3098 O O . GLU A 1 365 ? -16.082 -16.989 12.455 1.00 94.06 365 GLU A O 1
ATOM 3103 N N . ASP A 1 366 ? -14.430 -16.501 13.902 1.00 94.81 366 ASP A N 1
ATOM 3104 C CA . ASP A 1 366 ? -15.317 -16.198 15.028 1.00 94.81 366 ASP A CA 1
ATOM 3105 C C . ASP A 1 366 ? -15.772 -14.727 15.061 1.00 94.81 366 ASP A C 1
ATOM 3107 O O . ASP A 1 366 ? -16.848 -14.434 15.587 1.00 94.81 366 ASP A O 1
ATOM 3111 N N . TYR A 1 367 ? -14.973 -13.787 14.532 1.00 96.94 367 TYR A N 1
ATOM 3112 C CA . TYR A 1 367 ? -15.183 -12.356 14.799 1.00 96.94 367 TYR A CA 1
ATOM 3113 C C . TYR A 1 367 ? -15.241 -11.444 13.567 1.00 96.94 367 TYR A C 1
ATOM 3115 O O . TYR A 1 367 ? -16.058 -10.519 13.543 1.00 96.94 367 TYR A O 1
ATOM 3123 N N . ILE A 1 368 ? -14.369 -11.620 12.567 1.00 97.25 368 ILE A N 1
ATOM 3124 C CA . ILE A 1 368 ? -14.286 -10.668 11.444 1.00 97.25 368 ILE A CA 1
ATOM 3125 C C . ILE A 1 368 ? -15.453 -10.870 10.474 1.00 97.25 368 ILE A C 1
ATOM 3127 O O . ILE A 1 368 ? -15.529 -11.866 9.764 1.00 97.25 368 ILE A O 1
ATOM 3131 N N . VAL A 1 369 ? -16.324 -9.864 10.369 1.00 97.31 369 VAL A N 1
ATOM 3132 C CA . VAL A 1 369 ? -17.503 -9.908 9.486 1.00 97.31 369 VAL A CA 1
ATOM 3133 C C . VAL A 1 369 ? -17.148 -9.518 8.056 1.00 97.31 369 VAL A C 1
ATOM 3135 O O . VAL A 1 369 ? -17.703 -10.048 7.094 1.00 97.31 369 VAL A O 1
ATOM 3138 N N . THR A 1 370 ? -16.271 -8.532 7.872 1.00 97.88 370 THR A N 1
ATOM 3139 C CA . THR A 1 370 ? -15.920 -8.040 6.536 1.00 97.88 370 THR A CA 1
ATOM 3140 C C . THR A 1 370 ? -14.465 -7.613 6.468 1.00 97.88 370 THR A C 1
ATOM 3142 O O . THR A 1 370 ? -14.010 -6.778 7.244 1.00 97.88 370 THR A O 1
ATOM 3145 N N . HIS A 1 371 ? -13.744 -8.157 5.490 1.00 98.00 371 HIS A N 1
ATOM 3146 C CA . HIS A 1 371 ? -12.382 -7.760 5.161 1.00 98.00 371 HIS A CA 1
ATOM 3147 C C . HIS A 1 371 ? -12.376 -6.978 3.845 1.00 98.00 371 HIS A C 1
ATOM 3149 O O . HIS A 1 371 ? -12.864 -7.440 2.810 1.00 98.00 371 HIS A O 1
ATOM 3155 N N . ILE A 1 372 ? -11.803 -5.782 3.885 1.00 98.25 372 ILE A N 1
ATOM 3156 C CA . ILE A 1 372 ? -11.674 -4.875 2.750 1.00 98.25 372 ILE A CA 1
ATOM 3157 C C . ILE A 1 372 ? -10.193 -4.673 2.501 1.00 98.25 372 ILE A C 1
ATOM 3159 O O . ILE A 1 372 ? -9.461 -4.320 3.417 1.00 98.25 372 ILE A O 1
ATOM 3163 N N . MET A 1 373 ? -9.783 -4.826 1.248 1.00 97.12 373 MET A N 1
ATOM 3164 C CA . MET A 1 373 ? -8.422 -4.549 0.816 1.00 97.12 373 MET A CA 1
ATOM 3165 C C . MET A 1 373 ? -8.457 -3.511 -0.293 1.00 97.12 373 MET A C 1
ATOM 3167 O O . MET A 1 373 ? -9.202 -3.658 -1.271 1.00 97.12 373 MET A O 1
ATOM 3171 N N . ASP A 1 374 ? -7.668 -2.455 -0.141 1.00 97.88 374 ASP A N 1
ATOM 3172 C CA . ASP A 1 374 ? -7.496 -1.485 -1.210 1.00 97.88 374 ASP A CA 1
ATOM 3173 C C . ASP A 1 374 ? -6.746 -2.078 -2.423 1.00 97.88 374 ASP A C 1
ATOM 3175 O O . ASP A 1 374 ? -6.390 -3.257 -2.486 1.00 97.88 374 ASP A O 1
ATOM 3179 N N . ASN A 1 375 ? -6.611 -1.267 -3.462 1.00 94.00 375 ASN A N 1
ATOM 3180 C CA . ASN A 1 375 ? -5.859 -1.551 -4.672 1.00 94.00 375 ASN A CA 1
ATOM 3181 C C . ASN A 1 375 ? -5.533 -0.227 -5.378 1.00 94.00 375 ASN A C 1
ATOM 3183 O O . ASN A 1 375 ? -6.053 0.836 -5.012 1.00 94.00 375 ASN A O 1
ATOM 3187 N N . ASN A 1 376 ? -4.752 -0.285 -6.451 1.00 92.56 376 ASN A N 1
ATOM 3188 C CA . ASN A 1 376 ? -4.633 0.787 -7.426 1.00 92.56 376 ASN A CA 1
ATOM 3189 C C . ASN A 1 376 ? -6.021 1.254 -7.895 1.00 92.56 376 ASN A C 1
ATOM 3191 O O . ASN A 1 376 ? -6.906 0.446 -8.175 1.00 92.56 376 ASN A O 1
ATOM 3195 N N . ILE A 1 377 ? -6.215 2.568 -8.030 1.00 94.94 377 ILE A N 1
ATOM 3196 C CA . ILE A 1 377 ? -7.528 3.136 -8.363 1.00 94.94 377 ILE A CA 1
ATOM 3197 C C . ILE A 1 377 ? -8.096 2.659 -9.707 1.00 94.94 377 ILE A C 1
ATOM 3199 O O . ILE A 1 377 ? -9.305 2.708 -9.924 1.00 94.94 377 ILE A O 1
ATOM 3203 N N . MET A 1 378 ? -7.224 2.199 -10.606 1.00 91.31 378 MET A N 1
ATOM 3204 C CA . MET A 1 378 ? -7.597 1.665 -11.915 1.00 91.31 378 MET A CA 1
ATOM 3205 C C . MET A 1 378 ? -8.209 0.256 -11.828 1.00 91.31 378 MET A C 1
ATOM 3207 O O . MET A 1 378 ? -8.678 -0.263 -12.841 1.00 91.31 378 MET A O 1
ATOM 3211 N N . VAL A 1 379 ? -8.229 -0.361 -10.641 1.00 88.62 379 VAL A N 1
ATOM 3212 C CA . VAL A 1 379 ? -8.838 -1.667 -10.370 1.00 88.62 379 VAL A CA 1
ATOM 3213 C C . VAL A 1 379 ? -10.013 -1.489 -9.417 1.00 88.62 379 VAL A C 1
ATOM 3215 O O . VAL A 1 379 ? -9.815 -1.160 -8.252 1.00 88.62 379 VAL A O 1
ATOM 3218 N N . ASN A 1 380 ? -11.236 -1.694 -9.915 1.00 90.69 380 ASN A N 1
ATOM 3219 C CA . ASN A 1 380 ? -12.485 -1.648 -9.144 1.00 90.69 380 ASN A CA 1
ATOM 3220 C C . ASN A 1 380 ? -12.545 -0.431 -8.198 1.00 90.69 380 ASN A C 1
ATOM 3222 O O . ASN A 1 380 ? -12.754 -0.543 -6.993 1.00 90.69 380 ASN A O 1
ATOM 3226 N N . TYR A 1 381 ? -12.270 0.753 -8.755 1.00 94.69 381 TYR A N 1
ATOM 3227 C CA . TYR A 1 381 ? -12.243 2.015 -8.008 1.00 94.69 381 TYR A CA 1
ATOM 3228 C C . TYR A 1 381 ? -11.346 1.969 -6.755 1.00 94.69 381 TYR A C 1
ATOM 3230 O O . TYR A 1 381 ? -11.607 2.626 -5.750 1.00 94.69 381 TYR A O 1
ATOM 3238 N N . GLY A 1 382 ? -10.249 1.215 -6.827 1.00 95.62 382 GLY A N 1
ATOM 3239 C CA . GLY A 1 382 ? -9.251 1.118 -5.773 1.00 95.62 382 GLY A CA 1
ATOM 3240 C C . GLY A 1 382 ? -9.530 0.069 -4.709 1.00 95.62 382 GLY A C 1
ATOM 3241 O O . GLY A 1 382 ? -8.956 0.181 -3.630 1.00 95.62 382 GLY A O 1
ATOM 3242 N N . PHE A 1 383 ? -10.368 -0.930 -4.972 1.00 96.00 383 PHE A N 1
ATOM 3243 C CA . PHE A 1 383 ? -10.627 -2.013 -4.024 1.00 96.00 383 PHE A CA 1
ATOM 3244 C C . PHE A 1 383 ? -10.463 -3.376 -4.682 1.00 96.00 383 PHE A C 1
ATOM 3246 O O . PHE A 1 383 ? -10.928 -3.606 -5.793 1.00 96.00 383 PHE A O 1
ATOM 3253 N N . SER A 1 384 ? -9.820 -4.308 -3.988 1.00 88.38 384 SER A N 1
ATOM 3254 C CA . SER A 1 384 ? -9.558 -5.652 -4.516 1.00 88.38 384 SER A CA 1
ATOM 3255 C C . SER A 1 384 ? -10.798 -6.555 -4.511 1.00 88.38 384 SER A C 1
ATOM 3257 O O . SER A 1 384 ? -10.903 -7.465 -5.339 1.00 88.38 384 SER A O 1
ATOM 3259 N N . TYR A 1 385 ? -11.743 -6.276 -3.611 1.00 90.31 385 TYR A N 1
ATOM 3260 C CA . TYR A 1 385 ? -12.974 -7.040 -3.404 1.00 90.31 385 TYR A CA 1
ATOM 3261 C C . TYR A 1 385 ? -14.215 -6.215 -3.742 1.00 90.31 385 TYR A C 1
ATOM 3263 O O . TYR A 1 385 ? -14.143 -4.996 -3.894 1.00 90.31 385 TYR A O 1
ATOM 3271 N N . LYS A 1 386 ? -15.369 -6.883 -3.854 1.00 86.12 386 LYS A N 1
ATOM 3272 C CA . LYS A 1 386 ? -16.649 -6.216 -4.130 1.00 86.12 386 LYS A CA 1
ATOM 3273 C C . LYS A 1 386 ? -17.030 -5.208 -3.036 1.00 86.12 386 LYS A C 1
ATOM 3275 O O . LYS A 1 386 ? -17.643 -4.188 -3.331 1.00 86.12 386 LYS A O 1
ATOM 3280 N N . SER A 1 387 ? -16.647 -5.494 -1.789 1.00 89.50 387 SER A N 1
ATOM 3281 C CA . SER A 1 387 ? -16.929 -4.644 -0.631 1.00 89.50 387 SER A CA 1
ATOM 3282 C C . SER A 1 387 ? -15.963 -3.457 -0.540 1.00 89.50 387 SER A C 1
ATOM 3284 O O . SER A 1 387 ? -14.846 -3.486 -1.055 1.00 89.50 387 SER A O 1
ATOM 3286 N N . ASN A 1 388 ? -16.404 -2.399 0.134 1.00 95.50 388 ASN A N 1
ATOM 3287 C CA . ASN A 1 388 ? -15.663 -1.163 0.390 1.00 95.50 388 ASN A CA 1
ATOM 3288 C C . ASN A 1 388 ? -16.126 -0.557 1.726 1.00 95.50 388 ASN A C 1
ATOM 3290 O O . ASN A 1 388 ? -17.174 -0.955 2.244 1.00 95.50 388 ASN A O 1
ATOM 3294 N N . PRO A 1 389 ? -15.395 0.431 2.280 1.00 97.38 389 PRO A N 1
ATOM 3295 C CA . PRO A 1 389 ? -15.685 0.929 3.620 1.00 97.38 389 PRO A CA 1
ATOM 3296 C C . PRO A 1 389 ? -17.077 1.552 3.743 1.00 97.38 389 PRO A C 1
ATOM 3298 O O . PRO A 1 389 ? -17.747 1.345 4.748 1.00 97.38 389 PRO A O 1
ATOM 3301 N N . ILE A 1 390 ? -17.547 2.279 2.720 1.00 96.75 390 ILE A N 1
ATOM 3302 C CA . ILE A 1 390 ? -18.854 2.945 2.777 1.00 96.75 390 ILE A CA 1
ATOM 3303 C C . ILE A 1 390 ? -19.985 1.919 2.851 1.00 96.75 390 ILE A C 1
ATOM 3305 O O . ILE A 1 390 ? -20.873 2.060 3.686 1.00 96.75 390 ILE A O 1
ATOM 3309 N N . GLU A 1 391 ? -19.973 0.905 1.988 1.00 95.50 391 GLU A N 1
ATOM 3310 C CA . GLU A 1 391 ? -21.012 -0.131 1.979 1.00 95.50 391 GLU A CA 1
ATOM 3311 C C . GLU A 1 391 ? -20.998 -0.989 3.243 1.00 95.50 391 GLU A C 1
ATOM 3313 O O . GLU A 1 391 ? -22.064 -1.219 3.809 1.00 95.50 391 GLU A O 1
ATOM 3318 N N . ALA A 1 392 ? -19.822 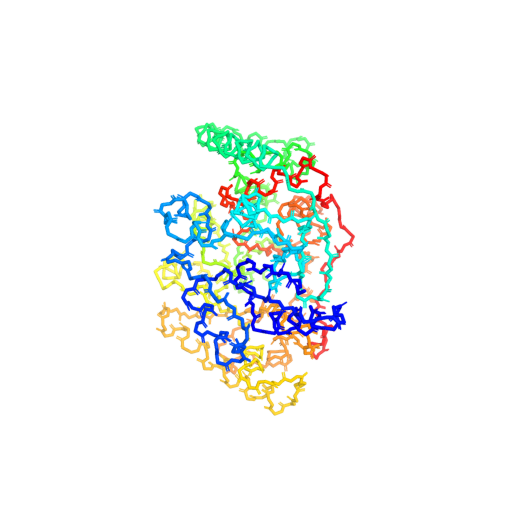-1.412 3.715 1.00 97.50 392 ALA A N 1
ATOM 3319 C CA . ALA A 1 392 ? -19.706 -2.239 4.917 1.00 97.50 392 ALA A CA 1
ATOM 3320 C C . ALA A 1 392 ? -20.242 -1.517 6.168 1.00 97.50 392 ALA A C 1
ATOM 3322 O O . ALA A 1 392 ? -21.065 -2.054 6.908 1.00 97.50 392 ALA A O 1
ATOM 3323 N N . ILE A 1 393 ? -19.869 -0.242 6.343 1.00 97.88 393 ILE A N 1
ATOM 3324 C CA . ILE A 1 393 ? -20.362 0.590 7.451 1.00 97.88 393 ILE A CA 1
ATOM 3325 C C . ILE A 1 393 ? -21.875 0.831 7.337 1.00 97.88 393 ILE A C 1
ATOM 3327 O O . ILE A 1 393 ? -22.581 0.852 8.341 1.00 97.88 393 ILE A O 1
ATOM 3331 N N . LYS A 1 394 ? -22.405 1.022 6.122 1.00 94.62 394 LYS A N 1
ATOM 3332 C CA . LYS A 1 394 ? -23.850 1.218 5.916 1.00 94.62 394 LYS A CA 1
ATOM 3333 C C . LYS A 1 394 ? -24.667 -0.039 6.169 1.00 94.62 394 LYS A C 1
ATOM 3335 O O . LYS A 1 394 ? -25.773 0.072 6.688 1.00 94.62 394 LYS A O 1
ATOM 3340 N N . ARG A 1 395 ? -24.132 -1.206 5.806 1.00 95.81 395 ARG A N 1
ATOM 3341 C CA . ARG A 1 395 ? -24.739 -2.504 6.115 1.00 95.81 395 ARG A CA 1
ATOM 3342 C C . ARG A 1 395 ? -24.771 -2.768 7.624 1.00 95.81 395 ARG A C 1
ATOM 3344 O O . ARG A 1 395 ? -25.620 -3.530 8.071 1.00 95.81 395 ARG A O 1
ATOM 3351 N N . GLY A 1 396 ? -23.902 -2.104 8.389 1.00 97.38 396 GLY A N 1
ATOM 3352 C CA . GLY A 1 396 ? -23.788 -2.289 9.831 1.00 97.38 396 GLY A CA 1
ATOM 3353 C C . GLY A 1 396 ? -22.960 -3.519 10.191 1.00 97.38 396 GLY A C 1
ATOM 3354 O O . GLY A 1 396 ? -23.232 -4.158 11.203 1.00 97.38 396 GLY A O 1
ATOM 3355 N N . ASP A 1 397 ? -21.977 -3.885 9.357 1.00 98.06 397 ASP A N 1
ATOM 3356 C CA . ASP A 1 397 ? -21.082 -5.002 9.666 1.00 98.06 397 ASP A CA 1
ATOM 3357 C C . ASP A 1 397 ? -20.366 -4.729 10.990 1.00 98.06 397 ASP A C 1
ATOM 3359 O O . ASP A 1 397 ? -19.719 -3.690 11.136 1.00 98.06 397 ASP A O 1
ATOM 3363 N N . LYS A 1 398 ? -20.484 -5.650 11.952 1.00 97.94 398 LYS A N 1
ATOM 3364 C CA . LYS A 1 398 ? -20.044 -5.405 13.332 1.00 97.94 398 LYS A CA 1
ATOM 3365 C C . LYS A 1 398 ? -18.531 -5.214 13.440 1.00 97.94 398 LYS A C 1
ATOM 3367 O O . LYS A 1 398 ? -18.088 -4.287 14.103 1.00 97.94 398 LYS A O 1
ATOM 3372 N N . VAL A 1 399 ? -17.740 -6.054 12.772 1.00 98.56 399 VAL A N 1
ATOM 3373 C CA . VAL A 1 399 ? -16.272 -5.965 12.792 1.00 98.56 399 VAL A CA 1
ATOM 3374 C C . VAL A 1 399 ? -15.747 -5.940 11.364 1.00 98.56 399 VAL A C 1
ATOM 3376 O O . VAL A 1 399 ? -15.871 -6.915 10.618 1.00 98.56 399 VAL A O 1
ATOM 3379 N N . ILE A 1 400 ? -15.172 -4.803 10.982 1.00 98.75 400 ILE A N 1
ATOM 3380 C CA . ILE A 1 400 ? -14.645 -4.547 9.644 1.00 98.75 400 ILE A CA 1
ATOM 3381 C C . ILE A 1 400 ? -13.129 -4.411 9.742 1.00 98.75 400 ILE A C 1
ATOM 3383 O O . ILE A 1 400 ? -12.637 -3.546 10.459 1.00 98.75 400 ILE A O 1
ATOM 3387 N N . VAL A 1 401 ? -12.386 -5.202 8.972 1.00 98.81 401 VAL A N 1
ATOM 3388 C CA . VAL A 1 401 ? -10.957 -4.970 8.732 1.00 98.81 401 VAL A CA 1
ATOM 3389 C C . VAL A 1 401 ? -10.815 -4.170 7.452 1.00 98.81 401 VAL A C 1
ATOM 3391 O O . VAL A 1 401 ? -11.271 -4.600 6.391 1.00 98.81 401 VAL A O 1
ATOM 3394 N N . PHE A 1 402 ? -10.158 -3.018 7.539 1.00 98.81 402 PHE A N 1
ATOM 3395 C CA . PHE A 1 402 ? -9.741 -2.260 6.374 1.00 98.81 402 PHE A CA 1
ATOM 3396 C C . PHE A 1 402 ? -8.222 -2.297 6.230 1.00 98.81 402 PHE A C 1
ATOM 3398 O O . PHE A 1 402 ? -7.507 -1.564 6.910 1.00 98.81 402 PHE A O 1
ATOM 3405 N N . LEU A 1 403 ? -7.765 -3.160 5.321 1.00 98.56 403 LEU A N 1
ATOM 3406 C CA . LEU A 1 403 ? -6.387 -3.265 4.871 1.00 98.56 403 LEU A CA 1
ATOM 3407 C C . LEU A 1 403 ? -6.115 -2.237 3.763 1.00 98.56 403 LEU A C 1
ATOM 3409 O O . LEU A 1 403 ? -6.676 -2.313 2.663 1.00 98.56 403 LEU A O 1
ATOM 3413 N N . ALA A 1 404 ? -5.243 -1.280 4.054 1.00 98.44 404 ALA A N 1
ATOM 3414 C CA . ALA A 1 404 ? -4.792 -0.265 3.119 1.00 98.44 404 ALA A CA 1
ATOM 3415 C C . ALA A 1 404 ? -3.281 -0.368 2.873 1.00 98.44 404 ALA A C 1
ATOM 3417 O O . ALA A 1 404 ? -2.496 -0.492 3.803 1.00 98.44 404 ALA A O 1
ATOM 3418 N N . HIS A 1 405 ? -2.859 -0.246 1.619 1.00 98.38 405 HIS A N 1
ATOM 3419 C CA . HIS A 1 405 ? -1.447 -0.157 1.264 1.00 98.38 405 HIS A CA 1
ATOM 3420 C C . HIS A 1 405 ? -1.129 1.314 0.963 1.00 98.38 405 HIS A C 1
ATOM 3422 O O . HIS A 1 405 ? -1.686 1.876 0.007 1.00 98.38 405 HIS A O 1
ATOM 3428 N N . PRO A 1 406 ? -0.304 2.011 1.772 1.00 98.06 406 PRO A N 1
ATOM 3429 C CA . PRO A 1 406 ? -0.128 3.461 1.668 1.00 98.06 406 PRO A CA 1
ATOM 3430 C C . PRO A 1 406 ? 0.208 3.983 0.259 1.00 98.06 406 PRO A C 1
ATOM 3432 O O . PRO A 1 406 ? -0.224 5.077 -0.119 1.00 98.06 406 PRO A O 1
ATOM 3435 N N . GLU A 1 407 ? 0.929 3.226 -0.564 1.00 95.69 407 GLU A N 1
ATOM 3436 C CA . GLU A 1 407 ? 1.257 3.561 -1.954 1.00 95.69 407 GLU A CA 1
ATOM 3437 C C . GLU A 1 407 ? 0.024 3.791 -2.841 1.00 95.69 407 GLU A C 1
ATOM 3439 O O . GLU A 1 407 ? 0.066 4.622 -3.749 1.00 95.69 407 GLU A O 1
ATOM 3444 N N . HIS A 1 408 ? -1.109 3.156 -2.538 1.00 96.62 408 HIS A N 1
ATOM 3445 C CA . HIS A 1 408 ? -2.342 3.302 -3.305 1.00 96.62 408 HIS A CA 1
ATOM 3446 C C . HIS A 1 408 ? -3.090 4.618 -3.024 1.00 96.62 408 HIS A C 1
ATOM 3448 O O . HIS A 1 408 ? -4.061 4.937 -3.720 1.00 96.62 408 HIS A O 1
ATOM 3454 N N . TRP A 1 409 ? -2.674 5.414 -2.033 1.00 97.06 409 TRP A N 1
ATOM 3455 C CA . TRP A 1 409 ? -3.441 6.576 -1.547 1.00 97.06 409 TRP A CA 1
ATOM 3456 C C . TRP A 1 409 ? -2.989 7.928 -2.068 1.00 97.06 409 TRP A C 1
ATOM 3458 O O . TRP A 1 409 ? -3.729 8.917 -1.979 1.00 97.06 409 TRP A O 1
ATOM 3468 N N . ARG A 1 410 ? -1.794 7.981 -2.644 1.00 95.19 410 ARG A N 1
ATOM 3469 C CA . ARG A 1 410 ? -1.300 9.152 -3.354 1.00 95.19 410 ARG A CA 1
ATOM 3470 C C . ARG A 1 410 ? -0.226 8.728 -4.337 1.00 95.19 410 ARG A C 1
ATOM 3472 O O . ARG A 1 410 ? 0.722 8.041 -3.987 1.00 95.19 410 ARG A O 1
ATOM 3479 N N . TYR A 1 411 ? -0.356 9.210 -5.555 1.00 94.31 411 TYR A N 1
ATOM 3480 C CA . TYR A 1 411 ? 0.430 8.749 -6.683 1.00 94.31 411 TYR A CA 1
ATOM 3481 C C . TYR A 1 411 ? 1.494 9.773 -7.061 1.00 94.31 411 TYR A C 1
ATOM 3483 O O . TYR A 1 411 ? 1.299 10.985 -6.888 1.00 94.31 411 TYR A O 1
ATOM 3491 N N . SER A 1 412 ? 2.611 9.303 -7.616 1.00 92.19 412 SER A N 1
ATOM 3492 C CA . SER A 1 412 ? 3.583 10.205 -8.225 1.00 92.19 412 SER A CA 1
ATOM 3493 C C . SER A 1 412 ? 2.985 10.871 -9.471 1.00 92.19 412 SER A C 1
ATOM 3495 O O . SER A 1 412 ? 2.008 10.400 -10.060 1.00 92.19 412 SER A O 1
ATOM 3497 N N . LEU A 1 413 ? 3.592 11.968 -9.932 1.00 91.12 413 LEU A N 1
ATOM 3498 C CA . LEU A 1 413 ? 3.163 12.618 -11.176 1.00 91.12 413 LEU A CA 1
ATOM 3499 C C . LEU A 1 413 ? 3.264 11.672 -12.389 1.00 91.12 413 LEU A C 1
ATOM 3501 O O . LEU A 1 413 ? 2.480 11.785 -13.331 1.00 91.12 413 LEU A O 1
ATOM 3505 N N . ASN A 1 414 ? 4.226 10.745 -12.375 1.00 87.44 414 ASN A N 1
ATOM 3506 C CA . ASN A 1 414 ? 4.397 9.767 -13.445 1.00 87.44 414 ASN A CA 1
ATOM 3507 C C . ASN A 1 414 ? 3.282 8.721 -13.423 1.00 87.44 414 ASN A C 1
ATOM 3509 O O . ASN A 1 414 ? 2.689 8.470 -14.470 1.00 87.44 414 ASN A O 1
ATOM 3513 N N . ASP A 1 415 ? 2.948 8.185 -12.250 1.00 90.75 415 ASP A N 1
ATOM 3514 C CA . ASP A 1 415 ? 1.864 7.208 -12.114 1.00 90.75 415 ASP A CA 1
ATOM 3515 C C . ASP A 1 415 ? 0.533 7.834 -12.518 1.00 90.75 415 ASP A C 1
ATOM 3517 O O . ASP A 1 415 ? -0.203 7.264 -13.315 1.00 90.75 415 ASP A O 1
ATOM 3521 N N . ARG A 1 416 ? 0.269 9.077 -12.096 1.00 94.62 416 ARG A N 1
ATOM 3522 C CA . ARG A 1 416 ? -0.931 9.819 -12.514 1.00 94.62 416 ARG A CA 1
ATOM 3523 C C . ARG A 1 416 ? -0.994 10.057 -14.016 1.00 94.62 416 ARG A C 1
ATOM 3525 O O . ARG A 1 416 ? -2.080 10.006 -14.584 1.00 94.62 416 ARG A O 1
ATOM 3532 N N . LEU A 1 417 ? 0.140 10.306 -14.677 1.00 91.69 417 LEU A N 1
ATOM 3533 C CA . LEU A 1 417 ? 0.176 10.387 -16.138 1.00 91.69 417 LEU A CA 1
ATOM 3534 C C . LEU A 1 417 ? -0.182 9.032 -16.765 1.00 91.69 417 LEU A C 1
ATOM 3536 O O . LEU A 1 417 ? -1.004 9.003 -17.680 1.00 91.69 417 LEU A O 1
ATOM 3540 N N . LYS A 1 418 ? 0.405 7.928 -16.282 1.00 86.44 418 LYS A N 1
ATOM 3541 C CA . LYS A 1 418 ? 0.081 6.570 -16.756 1.00 86.44 418 LYS A CA 1
ATOM 3542 C C . LYS A 1 418 ? -1.411 6.276 -16.563 1.00 86.44 418 LYS A C 1
ATOM 3544 O O . LYS A 1 418 ? -2.090 5.895 -17.511 1.00 86.44 418 LYS A O 1
ATOM 3549 N N . MET A 1 419 ? -1.948 6.577 -15.383 1.00 92.75 419 MET A N 1
ATOM 3550 C CA . MET A 1 419 ? -3.367 6.440 -15.054 1.00 92.75 419 MET A CA 1
ATOM 3551 C C . MET A 1 419 ? -4.258 7.314 -15.939 1.00 92.75 419 MET A C 1
ATOM 3553 O O . MET A 1 419 ? -5.276 6.837 -16.419 1.00 92.75 419 MET A O 1
ATOM 3557 N N . TYR A 1 420 ? -3.881 8.568 -16.213 1.00 93.62 420 TYR A N 1
ATOM 3558 C CA . TYR A 1 420 ? -4.639 9.444 -17.110 1.00 93.62 420 TYR A CA 1
ATOM 3559 C C . TYR A 1 420 ? -4.728 8.871 -18.527 1.00 93.62 420 TYR A C 1
ATOM 3561 O O . TYR A 1 420 ? -5.803 8.877 -19.126 1.00 93.62 420 TYR A O 1
ATOM 3569 N N . LEU A 1 421 ? -3.613 8.356 -19.053 1.00 86.81 421 LEU A N 1
ATOM 3570 C CA . LEU A 1 421 ? -3.576 7.722 -20.370 1.00 86.81 421 LEU A CA 1
ATOM 3571 C C . LEU A 1 421 ? -4.414 6.437 -20.391 1.00 86.81 421 LEU A C 1
ATOM 3573 O O . LEU A 1 421 ? -5.223 6.257 -21.296 1.00 86.81 421 LEU A O 1
ATOM 3577 N N . ASN A 1 422 ? -4.291 5.589 -19.368 1.00 83.75 422 ASN A N 1
ATOM 3578 C CA . ASN A 1 422 ? -5.104 4.380 -19.232 1.00 83.75 422 ASN A CA 1
ATOM 3579 C C . ASN A 1 422 ? -6.598 4.711 -19.128 1.00 83.75 422 ASN A C 1
ATOM 3581 O O . ASN A 1 422 ? -7.406 4.115 -19.833 1.00 83.75 422 ASN A O 1
ATOM 3585 N N . TYR A 1 423 ? -6.965 5.717 -18.333 1.00 90.25 423 TYR A N 1
ATOM 3586 C CA . TYR A 1 423 ? -8.338 6.203 -18.219 1.00 90.25 423 TYR A CA 1
ATOM 3587 C C . TYR A 1 423 ? -8.880 6.697 -19.568 1.00 90.25 423 TYR A C 1
ATOM 3589 O O . TYR A 1 423 ? -9.974 6.302 -19.968 1.00 90.25 423 TYR A O 1
ATOM 3597 N N . LYS A 1 424 ? -8.104 7.506 -20.306 1.00 88.19 424 LYS A N 1
ATOM 3598 C CA . LYS A 1 424 ? -8.468 7.995 -21.648 1.00 88.19 424 LYS A CA 1
A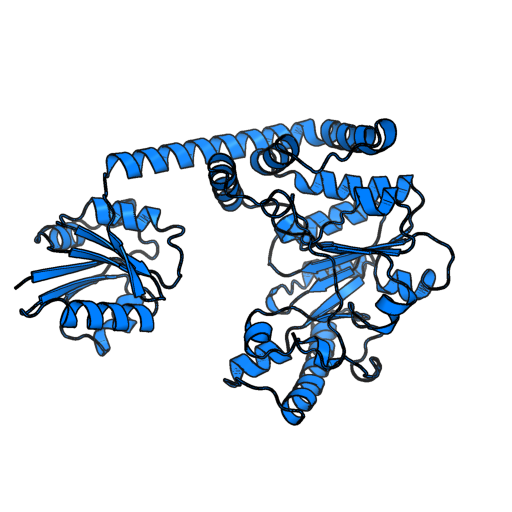TOM 3599 C C . LYS A 1 424 ? -8.672 6.869 -22.661 1.00 88.19 424 LYS A C 1
ATOM 3601 O O . LYS A 1 424 ? -9.545 6.993 -23.513 1.00 88.19 424 LYS A O 1
ATOM 3606 N N . ASN A 1 425 ? -7.899 5.796 -22.542 1.00 80.69 425 ASN A N 1
ATOM 3607 C CA . ASN A 1 425 ? -7.969 4.637 -23.427 1.00 80.69 425 ASN A CA 1
ATOM 3608 C C . ASN A 1 425 ? -9.008 3.591 -22.987 1.00 80.69 425 ASN A C 1
ATOM 3610 O O . ASN A 1 425 ? -9.163 2.585 -23.666 1.00 80.69 425 ASN A O 1
ATOM 3614 N N . GLY A 1 426 ? -9.703 3.792 -21.860 1.00 80.62 426 GLY A N 1
ATOM 3615 C CA . GLY A 1 426 ? -10.642 2.802 -21.321 1.00 80.62 426 GLY A CA 1
ATOM 3616 C C . GLY A 1 426 ? -9.980 1.600 -20.631 1.00 80.62 426 GLY A C 1
ATOM 3617 O O . GLY A 1 426 ? -10.663 0.638 -20.301 1.00 80.62 426 GLY A O 1
ATOM 3618 N N . ASN A 1 427 ? -8.672 1.656 -20.371 1.00 82.06 427 ASN A N 1
ATOM 3619 C CA . ASN A 1 427 ? -7.885 0.572 -19.780 1.00 82.06 427 ASN A CA 1
ATOM 3620 C C . ASN A 1 427 ? -7.972 0.593 -18.245 1.00 82.06 427 ASN A C 1
ATOM 3622 O O . ASN A 1 427 ? -7.012 0.959 -17.563 1.00 82.06 427 ASN A O 1
ATOM 3626 N N . TYR A 1 428 ? -9.137 0.259 -17.693 1.00 83.62 428 TYR A N 1
ATOM 3627 C CA . TYR A 1 428 ? -9.345 0.119 -16.250 1.00 83.62 428 TYR A CA 1
ATOM 3628 C C . TYR A 1 428 ? -10.535 -0.789 -15.943 1.00 83.62 428 TYR A C 1
ATOM 3630 O O . TYR A 1 428 ? -11.464 -0.920 -16.738 1.00 83.62 428 TYR A O 1
ATOM 3638 N N . VAL A 1 429 ? -10.514 -1.407 -14.765 1.00 81.56 429 VAL A N 1
ATOM 3639 C CA . VAL A 1 429 ? -11.548 -2.345 -14.321 1.00 81.56 429 VAL A CA 1
ATOM 3640 C C . VAL A 1 429 ? -12.540 -1.601 -13.434 1.00 81.56 429 VAL A C 1
ATOM 3642 O O . VAL A 1 429 ? -12.153 -0.987 -12.444 1.00 81.56 429 VAL A O 1
ATOM 3645 N N . LYS A 1 430 ? -13.830 -1.646 -13.780 1.00 83.00 430 LYS A N 1
ATOM 3646 C CA . LYS A 1 430 ? -14.888 -0.908 -13.063 1.00 83.00 430 LYS A CA 1
ATOM 3647 C C . LYS A 1 430 ? -15.543 -1.693 -11.927 1.00 83.00 430 LYS A C 1
ATOM 3649 O O . LYS A 1 430 ? -16.215 -1.087 -11.104 1.00 83.00 430 LYS A O 1
ATOM 3654 N N . SER A 1 431 ? -15.386 -3.011 -11.891 1.00 83.00 431 SER A N 1
ATOM 3655 C CA . SER A 1 431 ? -16.052 -3.870 -10.911 1.00 83.00 431 SER A CA 1
ATOM 3656 C C . SER A 1 431 ? -15.288 -5.172 -10.709 1.00 83.00 431 SER A C 1
ATOM 3658 O O . SER A 1 431 ? -14.547 -5.609 -11.588 1.00 83.00 431 SER A O 1
ATOM 3660 N N . THR A 1 432 ? -15.509 -5.818 -9.570 1.00 80.88 432 THR A N 1
ATOM 3661 C CA . THR A 1 432 ? -15.024 -7.169 -9.277 1.00 80.88 432 THR A CA 1
ATOM 3662 C C . THR A 1 432 ? -16.111 -7.957 -8.555 1.00 80.88 432 THR A C 1
ATOM 3664 O O . THR A 1 432 ? -16.871 -7.387 -7.775 1.00 80.88 432 THR A O 1
ATOM 3667 N N . TYR A 1 433 ? -16.166 -9.265 -8.795 1.00 79.19 433 TYR A N 1
ATOM 3668 C CA . TYR A 1 433 ? -16.987 -10.193 -8.009 1.00 79.19 433 TYR A CA 1
ATOM 3669 C C . TYR A 1 433 ? -16.185 -10.884 -6.904 1.00 79.19 433 TYR A C 1
ATOM 3671 O O . TYR A 1 433 ? -16.736 -11.689 -6.163 1.00 79.19 433 TYR A O 1
ATOM 3679 N N . ARG A 1 434 ? -14.885 -10.579 -6.792 1.00 80.38 434 ARG A N 1
ATOM 3680 C CA . ARG A 1 434 ? -14.014 -11.183 -5.785 1.00 80.38 434 ARG A CA 1
ATOM 3681 C C . ARG A 1 434 ? -14.501 -10.830 -4.385 1.00 80.38 434 ARG A C 1
ATOM 3683 O O . ARG A 1 434 ? -14.772 -9.666 -4.084 1.00 80.38 434 ARG A O 1
ATOM 3690 N N . GLU A 1 435 ? -14.513 -11.830 -3.527 1.00 84.31 435 GLU A N 1
ATOM 3691 C CA . GLU A 1 435 ? -14.662 -11.688 -2.087 1.00 84.31 435 GLU A CA 1
ATOM 3692 C C . GLU A 1 435 ? -13.348 -12.069 -1.417 1.00 84.31 435 GLU A C 1
ATOM 3694 O O . GLU A 1 435 ? -12.529 -12.790 -1.996 1.00 84.31 435 GLU A O 1
ATOM 3699 N N . PHE A 1 436 ? -13.129 -11.542 -0.217 1.00 87.75 436 PHE A N 1
ATOM 3700 C CA . PHE A 1 436 ? -12.020 -12.007 0.593 1.00 87.75 436 PHE A CA 1
ATOM 3701 C C . PHE A 1 436 ? -12.317 -13.435 1.043 1.00 87.75 436 PHE A C 1
ATOM 3703 O O . PHE A 1 436 ? -13.364 -13.698 1.631 1.00 87.75 436 PHE A O 1
ATOM 3710 N N . VAL A 1 437 ? -11.373 -14.332 0.789 1.00 85.19 437 VAL A N 1
ATOM 3711 C CA . VAL A 1 437 ? -11.363 -15.678 1.350 1.00 85.19 437 VAL A CA 1
ATOM 3712 C C . VAL A 1 437 ? -10.014 -15.840 2.019 1.00 85.19 437 VAL A C 1
ATOM 3714 O O . VAL A 1 437 ? -8.974 -15.662 1.381 1.00 85.19 437 VAL A O 1
ATOM 3717 N N . ARG A 1 438 ? -10.031 -16.138 3.317 1.00 87.56 438 ARG A N 1
ATOM 3718 C CA . ARG A 1 438 ? -8.814 -16.468 4.046 1.00 87.56 438 ARG A CA 1
ATOM 3719 C C . ARG A 1 438 ? -8.223 -17.747 3.448 1.00 87.56 438 ARG A C 1
ATOM 3721 O O . ARG A 1 438 ? -8.955 -18.701 3.195 1.00 87.56 438 ARG A O 1
ATOM 3728 N N . ILE A 1 439 ? -6.906 -17.779 3.261 1.00 76.38 439 ILE A N 1
ATOM 3729 C CA . ILE A 1 439 ? -6.195 -19.007 2.889 1.00 76.38 439 ILE A CA 1
ATOM 3730 C C . ILE A 1 439 ? -6.502 -20.084 3.948 1.00 76.38 439 ILE A C 1
ATOM 3732 O O . ILE A 1 439 ? -6.483 -19.805 5.149 1.00 76.38 439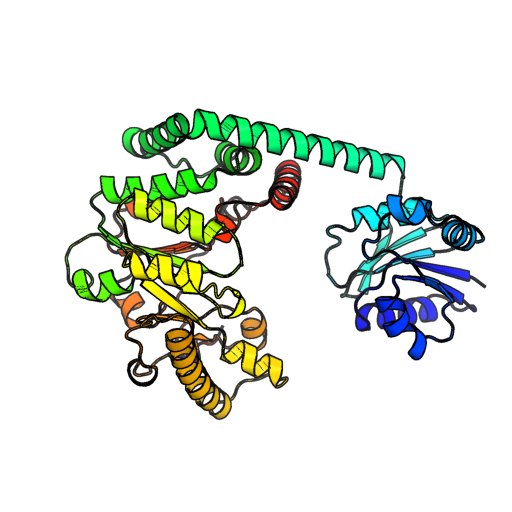 ILE A O 1
ATOM 3736 N N . LEU A 1 440 ? -6.864 -21.289 3.501 1.00 66.62 440 LEU A N 1
ATOM 3737 C CA . LEU A 1 440 ? -7.233 -22.411 4.371 1.00 66.62 440 LEU A CA 1
ATOM 3738 C C . LEU A 1 440 ? -5.986 -23.179 4.853 1.00 66.62 440 LEU A C 1
ATOM 3740 O O . LEU A 1 440 ? -4.855 -22.829 4.514 1.00 66.62 440 LEU A O 1
ATOM 3744 N N . LYS A 1 441 ? -6.208 -24.206 5.689 1.00 56.66 441 LYS A N 1
ATOM 3745 C CA . LYS A 1 441 ? -5.160 -25.004 6.350 1.00 56.66 441 LYS A CA 1
ATOM 3746 C C . LYS A 1 441 ? -4.029 -25.401 5.393 1.00 56.66 441 LYS A C 1
ATOM 3748 O O . LYS A 1 441 ? -4.280 -25.745 4.245 1.00 56.66 441 LYS A O 1
ATOM 3753 N N . GLU A 1 442 ? -2.808 -25.388 5.934 1.00 60.22 442 GLU A N 1
ATOM 3754 C CA . GLU A 1 442 ? -1.519 -25.673 5.271 1.00 60.22 442 GLU A CA 1
ATOM 3755 C C . GLU A 1 442 ? -0.916 -24.518 4.459 1.00 60.22 442 GLU A C 1
ATOM 3757 O O . GLU A 1 442 ? 0.188 -24.658 3.942 1.00 60.22 442 GLU A O 1
ATOM 3762 N N . GLY A 1 443 ? -1.572 -23.354 4.378 1.00 57.09 443 GLY A N 1
ATOM 3763 C CA . GLY A 1 443 ? -1.005 -22.191 3.685 1.00 57.09 443 GLY A CA 1
ATOM 3764 C C . GLY A 1 443 ? -0.820 -22.410 2.179 1.00 57.09 443 GLY A C 1
ATOM 3765 O O . GLY A 1 443 ? -0.034 -21.696 1.557 1.00 57.09 443 GLY A O 1
ATOM 3766 N N . ILE A 1 444 ? -1.513 -23.393 1.601 1.00 59.50 444 ILE A N 1
ATOM 3767 C CA . ILE A 1 444 ? -1.458 -23.714 0.174 1.00 59.50 444 ILE A CA 1
ATOM 3768 C C . ILE A 1 444 ? -2.284 -22.678 -0.598 1.00 59.50 444 ILE A C 1
ATOM 3770 O O . ILE A 1 444 ? -3.413 -22.368 -0.211 1.00 59.50 444 ILE A O 1
ATOM 3774 N N . LEU A 1 445 ? -1.683 -22.116 -1.651 1.00 53.75 445 LEU A N 1
ATOM 3775 C CA . LEU A 1 445 ? -2.258 -21.048 -2.484 1.00 53.75 445 LEU A CA 1
ATOM 3776 C C . LEU A 1 445 ? -3.112 -21.561 -3.645 1.00 53.75 445 LEU A C 1
ATOM 3778 O O . LEU A 1 445 ? -2.733 -22.590 -4.254 1.00 53.75 445 LEU A O 1
#

Organism: Clostridium botulinum (NCBI:txid1491)

=== Feature glossary ===
Feature key, reading from the visual/contextual features back to the raw sequence:

Rendered structure images. Six rendered views show the 3D structure from the faces of a cube — i.e. along ±x, ±y, ±z. Rendering representation is drawn randomly per protein from cartoon (secondary-structure ribbons), sticks (backbone bonds), or molecular surface; coloring is either N→C rainbow (blue at the N-terminus through red at the C-terminus) or one color per chain.

Contact-map, Ramachandran, and PAE plots. The contact map is a binary N×N matrix image: pixel (i, j) is dark where Cα_i and Cα_j are within 8 Å and |i−j|>4. Because the |i−j|>4 filter removes local helical contacts, off-diagonal stripes parallel to the main diagonal indicate parallel β-sheets; stripes perpendicular to it indicate antiparallel β-sheets. The Ramachandran plot scatters every residue's (φ, ψ) pair against the sterically allowed regions. The PAE heatmap renders the predicted-aligned-error matrix.

InterPro / GO / CATH / organism. Database cross-references. InterPro integrates a dozen domain/family signature databases into unified entries with residue-range hits. GO terms attach function/process/location labels with evidence codes. CATH codes position the fold in a four-level structural taxonomy. Organism is the NCBI-taxonomy species name.

Nearest PDB structures. The Foldseek neighbor list gives the closest experimentally determined structures in the PDB, ranked by structural alignment. TM-score near 1 means near-identical fold; near 0.3 means only rough topology match. This is how one finds what a novel AlphaFold prediction most resembles in the solved-structure universe.

Predicted aligned error. PAE(i, j) answers: if I align the predicted and true structures on residue i, how far off (in Å) do I expect residue j to be? A block-diagonal PAE matrix with low values on the blocks and high values off-diagonal is the signature of a multi-domain protein with confidently predicted domains but uncertain inter-domain orientation.

Solvent-accessible surface area. Accessible surface area quantifies burial. A residue with SASA near zero is packed into the hydrophobic core; one with SASA >100 Å² sits on the surface. Computed here via the Shrake–Rupley numerical algorithm with a 1.4 Å probe.

B-factor. B-factor (Debye–Waller factor) reflects atomic displacement in the crystal lattice. It is an experimental observable (units Å²), not a prediction; low values mean the atom is pinned down, high values mean it moves or is heterogeneous across the crystal.

pLDDT. For AlphaFold models, the B-factor field carries pLDDT — the model's own estimate of local accuracy on a 0–100 scale. Regions with pLDDT<50 should be treated as essentially unmodeled; they often correspond to intrinsically disordered segments.

Backbone torsions (φ/ψ). φ (phi) and ψ (psi) are the two rotatable backbone dihedrals per residue: φ is the C(i-1)–N–Cα–C torsion, ψ is the N–Cα–C–N(i+1) torsion, both in degrees on (−180°, 180°]. α-helical residues cluster near (−60°, −45°); β-strand residues near (−120°, +130°). A Ramachandran plot is simply a scatter of (φ, ψ) for every residue.

Radius of gyration, Cα contacts, bounding box. Radius of gyration (Rg) is the root-mean-square distance of Cα atoms from their centroid — a single number for overall size and compactness. A globular domain of N residues has Rg ≈ 2.2·N^0.38 Å; an extended or disordered chain has a much larger Rg. The Cα contact count is the number of residue pairs whose Cα atoms are within 8 Å and are more than four positions apart in sequence — a standard proxy for tertiary packing density. The bounding box is the smallest axis-aligned box enclosing all Cα atoms.

Secondary structure (3-state, P-SEA). Three-state secondary structure (P-SEA) collapses the eight DSSP classes into helix (a), strand (b), and coil (c). P-SEA assigns these from Cα geometry alone — distances and angles — without requiring backbone oxygens, so it works on any Cα trace.

Secondary structure (8-state, DSSP). DSSP 8-state secondary structure assigns each residue one of H (α-helix), G (3₁₀-helix), I (π-helix), E (extended β-strand), B (isolated β-bridge), T (hydrogen-bonded turn), S (bend), or '-' (coil). The assignment is computed from backbone hydrogen-bond geometry via the Kabsch–Sander algorithm.

Foldseek 3Di. A 3Di character summarizes, for each residue, the relative orientation of the Cα frame of its nearest spatial neighbor. Because it encodes fold topology rather than chemistry, 3Di alignments detect remote structural similarity that sequence alignment misses.

mmCIF coordinates. The mmCIF block holds the 3D Cartesian coordinates of each backbone atom (N, Cα, C, O) in ångströms. mmCIF is the PDB's canonical archive format — a tagged-loop text representation of the atomic model.

Sequence. Sequence gives the chain of amino acids in standard one-letter code (A=alanine, C=cysteine, …, Y=tyrosine), read N→C. It is the only feature that is directly encoded by the gene; all structural features are derived from the folded form of this sequence.